Protein AF-0000000079095566 (afdb_homodimer)

Solvent-accessible surface area (backbone atoms only — not comparable to full-atom values): 27692 Å² total; per-residue (Å²): 133,81,78,71,75,75,77,74,48,72,63,54,53,46,62,61,43,43,58,54,50,51,58,60,43,49,63,50,50,52,54,50,50,50,49,51,51,51,45,52,52,47,38,54,50,43,33,73,58,16,75,74,55,45,72,48,55,72,59,52,42,40,50,45,49,51,26,45,37,66,13,15,12,39,33,86,64,68,72,84,34,72,65,30,41,53,46,48,53,59,51,37,68,56,39,26,37,50,48,50,50,52,46,50,52,50,42,50,51,51,42,47,49,51,29,47,54,41,36,73,68,69,40,77,69,22,62,63,38,60,71,64,74,50,80,70,57,66,70,59,54,51,49,51,46,52,51,47,48,55,49,39,60,76,71,54,59,51,69,53,84,56,84,59,67,43,42,48,47,50,48,50,37,47,24,61,12,15,15,42,43,86,55,42,77,56,57,88,42,70,66,49,37,53,50,48,53,50,51,46,51,51,37,31,41,50,43,51,51,48,41,52,52,50,38,51,53,50,47,50,52,52,45,50,57,41,45,70,64,50,47,40,68,41,62,46,74,61,95,89,47,77,35,31,30,42,57,48,47,49,49,47,47,49,50,49,58,58,61,75,99,134,82,76,71,75,74,77,72,47,73,63,54,52,44,63,61,41,44,59,54,50,51,57,59,44,49,63,50,51,51,54,51,52,49,48,53,50,49,45,53,52,48,39,54,51,44,34,73,59,17,74,74,54,47,73,48,54,71,58,52,42,40,51,44,49,50,26,45,36,67,14,15,12,38,32,85,65,71,72,85,34,72,66,29,41,52,45,48,53,59,52,39,66,57,41,25,37,50,50,51,50,52,45,50,52,51,42,51,51,52,42,46,49,52,30,48,55,39,35,72,69,68,39,76,69,22,63,64,38,58,70,64,74,50,78,70,56,66,70,60,53,51,49,52,48,53,53,47,48,56,50,39,61,75,72,55,61,51,69,53,82,56,85,59,67,44,41,49,48,50,49,49,37,47,26,63,14,16,16,40,42,88,55,42,77,56,56,88,43,71,67,49,36,54,51,48,53,50,51,47,51,52,38,31,40,51,43,51,52,50,40,52,51,49,38,53,52,50,47,50,53,52,45,49,57,41,45,67,64,50,45,38,69,41,62,47,73,60,95,88,45,78,36,31,30,42,56,47,47,48,47,46,47,49,51,48,59,58,60,75,99

Radius of gyration: 27.16 Å; Cα contacts (8 Å, |Δi|>4): 554; chains: 2; bounding box: 62×80×72 Å

Sequence (522 aa):
MAGCAPDATPTAVLRSMLPHILCAAVPQLFLVALLVAYLIVGAVVFQSTDEKLAKYSFLDVILFEFGTLTTIGYGNISPTADSSRMFCILYSILGIPLILLTMANFGKFITKGFWYMMYLCRLPVARSKLSTDGNMPLPVILLLFAGTFYFGSKFVHHTGVRHSVDDVYFSFISFTTVGFGDTLPVTDSIGRLCFMLLYLTWGIMLTTALFGVLNQYLRKVHYLGRRFTGARDVPVWMGGQCITVSQLLQIVANEFDVRAGMAGCAPDATPTAVLRSMLPHILCAAVPQLFLVALLVAYLIVGAVVFQSTDEKLAKYSFLDVILFEFGTLTTIGYGNISPTADSSRMFCILYSILGIPLILLTMANFGKFITKGFWYMMYLCRLPVARSKLSTDGNMPLPVILLLFAGTFYFGSKFVHHTGVRHSVDDVYFSFISFTTVGFGDTLPVTDSIGRLCFMLLYLTWGIMLTTALFGVLNQYLRKVHYLGRRFTGARDVPVWMGGQCITVSQLLQIVANEFDVRAG

Nearest PDB structures (foldseek):
  6w82-assembly1_A  TM=7.157E-01  e=8.582E-06  Mus musculus
  9g9w-assembly1_B  TM=7.335E-01  e=1.389E-05  Homo sapiens
  6rv3-assembly2_C  TM=7.400E-01  e=3.147E-05  Homo sapiens
  9g9v-assembly1_B  TM=7.347E-01  e=4.852E-05  Homo sapiens
  6v36-assembly1_B  TM=7.605E-01  e=5.606E-05  Mus musculus

Secondary structure (DSSP, 8-state):
---------HHHHHHHHHHHHHHHHHHHHHHHHHHHHHHHHHHHHHHHH-HHHHTS-HHHHHHHHHHHHTT---SSS---SHHHHHHHHHHHHHHHHHHHHHHHHHHHHHHHHHHHHHHHTT-THHHHHHHHTPPPPHHHHHHHHHHHHHHHHHH--BS--SSSHHHHHHHHHHHTT---SSS-B--SSHHHHHHHHHHHHHHHHHHHHHHHHHHHHHHHHHHHHHHHHHTTS-EEEETTEEEEHHHHHHHHHHHHHHHT-/---------HHHHHHHHHHHHHHHHHHHHHHHHHHHHHHHHHHHHHHHH-HHHHTS-HHHHHHHHHHHHTT---SSS---SHHHHHHHHHHHHHHHHHHHHHHHHHHHHHHHHHHHHHHHTT-THHHHHHHHTPPPPHHHHHHHHHHHHHHHHHH--BS--SSSHHHHHHHHHHHTT---SSS-B--SSHHHHHHHHHHHHHHHHHHHHHHHHHHHHHHHHHHHHHHHHHTTT-EEEETTEEEEHHHHHHHHHHHHHHHT-

Foldseek 3Di:
DPPDDPPCPLVNVVVVCVVVLVVLCVVLVVLVVVLVVLLLVLLVVQLVVAVVSVPDDSLVSSVCLLLVLCLLCLPPDDGDDPVSVVVSVVSNVPRNVSLVVSLVSVLLVVLLVVLSVVVNVVDPVSVVCNPVSDFDDQVVLVVVLVVLLVVQLVQWDKPDDDRRVVSNVVLQSLLCSVNNNPMDGDRPDPVNSVVVSVSSSVSVSSVVSNVVVVVVVVVVVVVVVVCVVQLQAQQDPDPNDRRGSVRVVVVVVVVVVVVVD/DPPDDPPCPLVNVVVVCVVVLVVLCVVLVVLVVVLVVLLLVLLVVQLVVAVVSVPDDSLVSSVCLLLVLCLLCLPPDDGDDPVNNVVSVVSNVPRNVSLVVSLVSVLLVVLLVVLSVVVNVVDPVSVVCNPVSDFDDQVVLVVVLVVLLVVQLPQWDKPDDDRRVVSNVVLQSLLCSVNNNPMDGDRPDPVNSVVVSVSSSVSVSSVVSNVVVVVVVVVVVVVVVVCVVQLQAQQDDDPNDRRGSVRVVVVVVVVVVVVVD

InterPro domains:
  IPR003280 Two pore domain potassium channel [PR01333] (67-95)
  IPR003280 Two pore domain potassium channel [PR01333] (176-185)
  IPR003280 Two pore domain potassium channel [PTHR11003] (26-231)
  IPR013099 Potassium channel domain [PF07885] (34-112)
  IPR013099 Potassium channel domain [PF07885] (142-219)

pLDDT: mean 79.17, std 20.08, range [25.62, 98.5]

Structure (mmCIF, N/CA/C/O backbone):
data_AF-0000000079095566-model_v1
#
loop_
_entity.id
_entity.type
_entity.pdbx_description
1 polymer 'TWiK family of potassium channels protein 7'
#
loop_
_atom_site.group_PDB
_atom_site.id
_atom_site.type_symbol
_atom_site.label_atom_id
_atom_site.label_alt_id
_atom_site.label_comp_id
_atom_site.label_asym_id
_atom_site.label_entity_id
_atom_site.label_seq_id
_atom_site.pdbx_PDB_ins_code
_atom_site.Cartn_x
_atom_site.Cartn_y
_atom_site.Cartn_z
_atom_site.occupancy
_atom_site.B_iso_or_equiv
_atom_site.auth_seq_id
_atom_site.auth_comp_id
_atom_site.auth_asym_id
_atom_site.auth_atom_id
_atom_site.pdbx_PDB_model_num
ATOM 1 N N . MET A 1 1 ? 21.609 54.188 5.789 1 26.45 1 MET A N 1
ATOM 2 C CA . MET A 1 1 ? 21.906 53.281 4.688 1 26.45 1 MET A CA 1
ATOM 3 C C . MET A 1 1 ? 22.312 51.906 5.211 1 26.45 1 MET A C 1
ATOM 5 O O . MET A 1 1 ? 23.453 51.688 5.586 1 26.45 1 MET A O 1
ATOM 9 N N . ALA A 1 2 ? 21.469 51.188 5.883 1 32.19 2 ALA A N 1
ATOM 10 C CA . ALA A 1 2 ? 21.672 49.875 6.48 1 32.19 2 ALA A CA 1
ATOM 11 C C . ALA A 1 2 ? 22.016 48.844 5.418 1 32.19 2 ALA A C 1
ATOM 13 O O . ALA A 1 2 ? 21.312 48.688 4.418 1 32.19 2 ALA A O 1
ATOM 14 N N . GLY A 1 3 ? 23.312 48.656 5.117 1 31.31 3 GLY A N 1
ATOM 15 C CA . GLY A 1 3 ? 23.844 47.656 4.195 1 31.31 3 GLY A CA 1
ATOM 16 C C . GLY A 1 3 ? 23.141 46.312 4.293 1 31.31 3 GLY A C 1
ATOM 17 O O . GLY A 1 3 ? 23.031 45.75 5.379 1 31.31 3 GLY A O 1
ATOM 18 N N . CYS A 1 4 ? 22.203 46.031 3.395 1 34.47 4 CYS A N 1
ATOM 19 C CA . CYS A 1 4 ? 21.594 44.719 3.145 1 34.47 4 CYS A CA 1
ATOM 20 C C . CYS A 1 4 ? 22.656 43.625 3.117 1 34.47 4 CYS A C 1
ATOM 22 O O . CYS A 1 4 ? 23.703 43.812 2.492 1 34.47 4 CYS A O 1
ATOM 24 N N . ALA A 1 5 ? 22.75 42.844 4.145 1 41.62 5 ALA A N 1
ATOM 25 C CA . ALA A 1 5 ? 23.641 41.688 4.195 1 41.62 5 ALA A CA 1
ATOM 26 C C . ALA A 1 5 ? 23.828 41.062 2.809 1 41.62 5 ALA A C 1
ATOM 28 O O . ALA A 1 5 ? 22.859 40.906 2.057 1 41.62 5 ALA A O 1
ATOM 29 N N . PRO A 1 6 ? 24.938 41.125 2.186 1 43.75 6 PRO A N 1
ATOM 30 C CA . PRO A 1 6 ? 25.25 40.562 0.867 1 43.75 6 PRO A CA 1
ATOM 31 C C . PRO A 1 6 ? 24.594 39.188 0.633 1 43.75 6 PRO A C 1
ATOM 33 O O . PRO A 1 6 ? 24.297 38.469 1.59 1 43.75 6 PRO A O 1
ATOM 36 N N . ASP A 1 7 ? 23.781 39.062 -0.479 1 44.75 7 ASP A N 1
ATOM 37 C CA . ASP A 1 7 ? 23.188 37.875 -1.097 1 44.75 7 ASP A CA 1
ATOM 38 C C . ASP A 1 7 ? 24.094 36.656 -0.967 1 44.75 7 ASP A C 1
ATOM 40 O O . ASP A 1 7 ? 25.234 36.688 -1.438 1 44.75 7 ASP A O 1
ATOM 44 N N . ALA A 1 8 ? 24.094 36 0.12 1 49.69 8 ALA A N 1
ATOM 45 C CA . ALA A 1 8 ? 24.875 34.781 0.209 1 49.69 8 ALA A CA 1
ATOM 46 C C . ALA A 1 8 ? 24.922 34.062 -1.136 1 49.69 8 ALA A C 1
ATOM 48 O O . ALA A 1 8 ? 23.891 33.875 -1.783 1 49.69 8 ALA A O 1
ATOM 49 N N . THR A 1 9 ? 25.938 33.969 -1.862 1 53.22 9 THR A N 1
ATOM 50 C CA . THR A 1 9 ? 26.172 33.281 -3.127 1 53.22 9 THR A CA 1
ATOM 51 C C . THR A 1 9 ? 25.688 31.859 -3.061 1 53.22 9 THR A C 1
ATOM 53 O O . THR A 1 9 ? 25.641 31.25 -1.983 1 53.22 9 THR A O 1
ATOM 56 N N . PRO A 1 10 ? 24.984 31.453 -4.117 1 55.09 10 PRO A N 1
ATOM 57 C CA . PRO A 1 10 ? 24.5 30.078 -4.199 1 55.09 10 PRO A CA 1
ATOM 58 C C . PRO A 1 10 ? 25.516 29.062 -3.666 1 55.09 10 PRO A C 1
ATOM 60 O O . PRO A 1 10 ? 25.125 28.062 -3.055 1 55.09 10 PRO A O 1
ATOM 63 N N . THR A 1 11 ? 26.75 29.406 -3.861 1 57.56 11 THR A N 1
ATOM 64 C CA . THR A 1 11 ? 27.781 28.484 -3.406 1 57.56 11 THR A CA 1
ATOM 65 C C . THR A 1 11 ? 27.844 28.453 -1.883 1 57.56 11 THR A C 1
ATOM 67 O O . THR A 1 11 ? 28.109 27.406 -1.284 1 57.56 11 THR A O 1
ATOM 70 N N . ALA A 1 12 ? 27.734 29.609 -1.319 1 56.03 12 ALA A N 1
ATOM 71 C CA . ALA A 1 12 ? 27.812 29.656 0.138 1 56.03 12 ALA A CA 1
ATOM 72 C C . ALA A 1 12 ? 26.656 28.906 0.778 1 56.03 12 ALA A C 1
ATOM 74 O O . ALA A 1 12 ? 26.828 28.219 1.787 1 56.03 12 ALA A O 1
ATOM 75 N N . VAL A 1 13 ? 25.562 29.031 0.168 1 55.44 13 VAL A N 1
ATOM 76 C CA . VAL A 1 13 ? 24.391 28.328 0.65 1 55.44 13 VAL A CA 1
ATOM 77 C C . VAL A 1 13 ? 24.578 26.828 0.493 1 55.44 13 VAL A C 1
ATOM 79 O O . VAL A 1 13 ? 24.234 26.047 1.387 1 55.44 13 VAL A O 1
ATOM 82 N N . LEU A 1 14 ? 25.219 26.516 -0.599 1 56.88 14 LEU A N 1
ATOM 83 C CA . LEU A 1 14 ? 25.516 25.109 -0.844 1 56.88 14 LEU A CA 1
ATOM 84 C C . LEU A 1 14 ? 26.453 24.547 0.219 1 56.88 14 LEU A C 1
ATOM 86 O O . LEU A 1 14 ? 26.25 23.438 0.71 1 56.88 14 LEU A O 1
ATOM 90 N N . ARG A 1 15 ? 27.5 25.25 0.447 1 56.34 15 ARG A N 1
ATOM 91 C CA . ARG A 1 15 ? 28.5 24.797 1.409 1 56.34 15 ARG A CA 1
ATOM 92 C C . ARG A 1 15 ? 27.906 24.688 2.809 1 56.34 15 ARG A C 1
ATOM 94 O O . ARG A 1 15 ? 28.281 23.812 3.584 1 56.34 15 ARG A O 1
ATOM 101 N N . SER A 1 16 ? 27 25.547 3.08 1 56.88 16 SER A N 1
ATOM 102 C CA . SER A 1 16 ? 26.406 25.5 4.406 1 56.88 16 SER A CA 1
ATOM 103 C C . SER A 1 16 ? 25.344 24.406 4.504 1 56.88 16 SER A C 1
ATOM 105 O O . SER A 1 16 ? 25.125 23.844 5.574 1 56.88 16 SER A O 1
ATOM 107 N N . MET A 1 17 ? 24.797 24.094 3.381 1 57.47 17 MET A N 1
ATOM 108 C CA . MET A 1 17 ? 23.703 23.141 3.402 1 57.47 17 MET A CA 1
ATOM 109 C C . MET A 1 17 ? 24.219 21.703 3.314 1 57.47 17 MET A C 1
ATOM 111 O O . MET A 1 17 ? 23.562 20.781 3.785 1 57.47 17 MET A O 1
ATOM 115 N N . LEU A 1 18 ? 25.422 21.594 2.762 1 58.03 18 LEU A N 1
ATOM 116 C CA . LEU A 1 18 ? 25.969 20.266 2.502 1 58.03 18 LEU A CA 1
ATOM 117 C C . LEU A 1 18 ? 26.125 19.469 3.797 1 58.03 18 LEU A C 1
ATOM 119 O O . LEU A 1 18 ? 25.719 18.312 3.873 1 58.03 18 LEU A O 1
ATOM 123 N N . PRO A 1 19 ? 26.781 20.109 4.758 1 57.34 19 PRO A N 1
ATOM 124 C CA . PRO A 1 19 ? 26.922 19.344 5.992 1 57.34 19 PRO A CA 1
ATOM 125 C C . PRO A 1 19 ? 25.562 18.969 6.602 1 57.34 19 PRO A C 1
ATOM 127 O O . PRO A 1 19 ? 25.422 17.906 7.199 1 57.34 19 PRO A O 1
ATOM 130 N N . HIS A 1 20 ? 24.641 19.812 6.438 1 56.81 20 HIS A N 1
ATOM 131 C CA . HIS A 1 20 ? 23.312 19.547 6.98 1 56.81 20 HIS A CA 1
ATOM 132 C C . HIS A 1 20 ? 22.625 18.406 6.23 1 56.81 20 HIS A C 1
ATOM 134 O O . HIS A 1 20 ? 21.969 17.562 6.84 1 56.81 20 HIS A O 1
ATOM 140 N N . ILE A 1 21 ? 22.906 18.438 4.98 1 58.72 21 ILE A N 1
ATOM 141 C CA . ILE A 1 21 ? 22.344 17.375 4.168 1 58.72 21 ILE A CA 1
ATOM 142 C C . ILE A 1 21 ? 23.031 16.047 4.516 1 58.72 21 ILE A C 1
ATOM 144 O O . ILE A 1 21 ? 22.359 15.016 4.629 1 58.72 21 ILE A O 1
ATOM 148 N N . LEU A 1 22 ? 24.281 16.125 4.637 1 58.5 22 LEU A N 1
ATOM 149 C CA . LEU A 1 22 ? 25.047 14.914 4.961 1 58.5 22 LEU A CA 1
ATOM 150 C C . LEU A 1 22 ? 24.672 14.406 6.348 1 58.5 22 LEU A C 1
ATOM 152 O O . LEU A 1 22 ? 24.562 13.195 6.555 1 58.5 22 LEU A O 1
ATOM 156 N N . CYS A 1 23 ? 24.547 15.32 7.242 1 57.81 23 CYS A N 1
ATOM 157 C CA . CYS A 1 23 ? 24.156 14.938 8.594 1 57.81 23 CYS A CA 1
ATOM 158 C C . CYS A 1 23 ? 22.766 14.328 8.617 1 57.81 23 CYS A C 1
ATOM 160 O O . CYS A 1 23 ? 22.484 13.414 9.391 1 57.81 23 CYS A O 1
ATOM 162 N N . ALA A 1 24 ? 21.953 14.867 7.762 1 59.44 24 ALA A N 1
ATOM 163 C CA . ALA A 1 24 ? 20.609 14.312 7.641 1 59.44 24 ALA A CA 1
ATOM 164 C C . ALA A 1 24 ? 20.641 12.938 6.973 1 59.44 24 ALA A C 1
ATOM 166 O O . ALA A 1 24 ? 19.734 12.117 7.184 1 59.44 24 ALA A O 1
ATOM 167 N N . ALA A 1 25 ? 21.688 12.727 6.273 1 65.19 25 ALA A N 1
ATOM 168 C CA . ALA A 1 25 ? 21.828 11.484 5.523 1 65.19 25 ALA A CA 1
ATOM 169 C C . ALA A 1 25 ? 22.297 10.344 6.426 1 65.19 25 ALA A C 1
ATOM 171 O O . ALA A 1 25 ? 22.047 9.172 6.141 1 65.19 25 ALA A O 1
ATOM 172 N N . VAL A 1 26 ? 22.922 10.641 7.535 1 66.81 26 VAL A N 1
ATOM 173 C CA . VAL A 1 26 ? 23.516 9.633 8.406 1 66.81 26 VAL A CA 1
ATOM 174 C C . VAL A 1 26 ? 22.406 8.805 9.062 1 66.81 26 VAL A C 1
ATOM 176 O O . VAL A 1 26 ? 22.438 7.574 9.023 1 66.81 26 VAL A O 1
ATOM 179 N N . PRO A 1 27 ? 21.453 9.477 9.609 1 73.12 27 PRO A N 1
ATOM 180 C CA . PRO A 1 27 ? 20.375 8.664 10.203 1 73.12 27 PRO A CA 1
ATOM 181 C C . PRO A 1 27 ? 19.672 7.781 9.18 1 73.12 27 PRO A C 1
ATOM 183 O O . PRO A 1 27 ? 19.203 6.691 9.516 1 73.12 27 PRO A O 1
ATOM 186 N N . GLN A 1 28 ? 19.688 8.219 7.977 1 79.75 28 GLN A N 1
ATOM 187 C CA . GLN A 1 28 ? 19.062 7.418 6.926 1 79.75 28 GLN A CA 1
ATOM 188 C C . GLN A 1 28 ? 19.875 6.172 6.621 1 79.75 28 GLN A C 1
ATOM 190 O O . GLN A 1 28 ? 19.328 5.105 6.352 1 79.75 28 GLN A O 1
ATOM 195 N N . LEU A 1 29 ? 21.172 6.32 6.75 1 83.88 29 LEU A N 1
ATOM 196 C CA . LEU A 1 29 ? 22.062 5.18 6.527 1 83.88 29 LEU A CA 1
ATOM 197 C C . LEU A 1 29 ? 21.844 4.109 7.59 1 83.88 29 LEU A C 1
ATOM 199 O O . LEU A 1 29 ? 21.906 2.912 7.293 1 83.88 29 LEU A O 1
ATOM 203 N N . PHE A 1 30 ? 21.547 4.531 8.734 1 85.75 30 PHE A N 1
ATOM 204 C CA . PHE A 1 30 ? 21.25 3.594 9.812 1 85.75 30 PHE A CA 1
ATOM 205 C C . PHE A 1 30 ? 19.969 2.826 9.539 1 85.75 30 PHE A C 1
ATOM 207 O O . PHE A 1 30 ? 19.906 1.613 9.758 1 85.75 30 PHE A O 1
ATOM 214 N N . LEU A 1 31 ? 18.969 3.484 9.102 1 89.19 31 LEU A N 1
ATOM 215 C CA . LEU A 1 31 ? 17.688 2.842 8.797 1 89.19 31 LEU A CA 1
ATOM 216 C C . LEU A 1 31 ? 17.844 1.821 7.676 1 89.19 31 LEU A C 1
ATOM 218 O O . LEU A 1 31 ? 17.266 0.738 7.73 1 89.19 31 LEU A O 1
ATOM 222 N N . VAL A 1 32 ? 18.625 2.174 6.727 1 92.44 32 VAL A N 1
ATOM 223 C CA . VAL A 1 32 ? 18.859 1.265 5.609 1 92.44 32 VAL A CA 1
ATOM 224 C C . VAL A 1 32 ? 19.625 0.041 6.094 1 92.44 32 VAL A C 1
ATOM 226 O O . VAL A 1 32 ? 19.312 -1.091 5.719 1 92.44 32 VAL A O 1
ATOM 229 N N . ALA A 1 33 ? 20.641 0.255 6.914 1 92.62 33 ALA A N 1
ATOM 230 C CA . ALA A 1 33 ? 21.406 -0.85 7.48 1 92.62 33 ALA A CA 1
ATOM 231 C C . ALA A 1 33 ? 20.516 -1.767 8.312 1 92.62 33 ALA A C 1
ATOM 233 O O . ALA A 1 33 ? 20.641 -2.992 8.242 1 92.62 33 ALA A O 1
ATOM 234 N N . LEU A 1 34 ? 19.688 -1.112 9.07 1 93.5 34 LEU A N 1
ATOM 235 C CA . LEU A 1 34 ? 18.734 -1.873 9.883 1 93.5 34 LEU A CA 1
ATOM 236 C C . LEU A 1 34 ? 17.812 -2.697 9 1 93.5 34 LEU A C 1
ATOM 238 O O . LEU A 1 34 ? 17.516 -3.855 9.305 1 93.5 34 LEU A O 1
ATOM 242 N N . LEU A 1 35 ? 17.375 -2.143 7.961 1 95.5 35 LEU A N 1
ATOM 243 C CA . LEU A 1 35 ? 16.484 -2.844 7.039 1 95.5 35 LEU A CA 1
ATOM 244 C C . LEU A 1 35 ? 17.203 -4.016 6.375 1 95.5 35 LEU A C 1
ATOM 246 O O . LEU A 1 35 ? 16.625 -5.09 6.215 1 95.5 35 LEU A O 1
ATOM 250 N N . VAL A 1 36 ? 18.453 -3.811 5.992 1 95.94 36 VAL A N 1
ATOM 251 C CA . VAL A 1 36 ? 19.234 -4.867 5.371 1 95.94 36 VAL A CA 1
ATOM 252 C C . VAL A 1 36 ? 19.438 -6.02 6.355 1 95.94 36 VAL A C 1
ATOM 254 O O . VAL A 1 36 ? 19.234 -7.184 6.008 1 95.94 36 VAL A O 1
ATOM 257 N N . ALA A 1 37 ? 19.766 -5.684 7.543 1 96.94 37 ALA A N 1
ATOM 258 C CA . ALA A 1 37 ? 19.906 -6.699 8.586 1 96.94 37 ALA A CA 1
ATOM 259 C C . ALA A 1 37 ? 18.594 -7.43 8.82 1 96.94 37 ALA A C 1
ATOM 261 O O . ALA A 1 37 ? 18.562 -8.648 8.992 1 96.94 37 ALA A O 1
ATOM 262 N N . TYR A 1 38 ? 17.531 -6.641 8.867 1 97.44 38 TYR A N 1
ATOM 263 C CA . TYR A 1 38 ? 16.188 -7.188 9.039 1 97.44 38 TYR A CA 1
ATOM 264 C C . TYR A 1 38 ? 15.867 -8.195 7.941 1 97.44 38 TYR A C 1
ATOM 266 O O . TYR A 1 38 ? 15.305 -9.258 8.211 1 97.44 38 TYR A O 1
ATOM 274 N N . LEU A 1 39 ? 16.25 -7.918 6.707 1 97.88 39 LEU A N 1
ATOM 275 C CA . LEU A 1 39 ? 16 -8.805 5.574 1 97.88 39 LEU A CA 1
ATOM 276 C C . LEU A 1 39 ? 16.844 -10.078 5.688 1 97.88 39 LEU A C 1
ATOM 278 O O . LEU A 1 39 ? 16.344 -11.172 5.422 1 97.88 39 LEU A O 1
ATOM 282 N N . ILE A 1 40 ? 18.062 -9.938 6.078 1 97.62 40 ILE A N 1
ATOM 283 C CA . ILE A 1 40 ? 18.953 -11.078 6.191 1 97.62 40 ILE A CA 1
ATOM 284 C C . ILE A 1 40 ? 18.469 -12.023 7.285 1 97.62 40 ILE A C 1
ATOM 286 O O . ILE A 1 40 ? 18.344 -13.227 7.066 1 97.62 40 ILE A O 1
ATOM 290 N N . VAL A 1 41 ? 18.156 -11.438 8.422 1 97.94 41 VAL A N 1
ATOM 291 C CA . VAL A 1 41 ? 17.672 -12.242 9.539 1 97.94 41 VAL A CA 1
ATOM 292 C C . VAL A 1 41 ? 16.359 -12.93 9.148 1 97.94 41 VAL A C 1
ATOM 294 O O . VAL A 1 41 ? 16.156 -14.109 9.438 1 97.94 41 VAL A O 1
ATOM 297 N N . GLY A 1 42 ? 15.477 -12.141 8.547 1 98.38 42 GLY A N 1
ATOM 298 C CA . GLY A 1 42 ? 14.219 -12.719 8.102 1 98.38 42 GLY A CA 1
ATOM 299 C C . GLY A 1 42 ? 14.398 -13.891 7.156 1 98.38 42 GLY A C 1
ATOM 300 O O . GLY A 1 42 ? 13.719 -14.906 7.277 1 98.38 42 GLY A O 1
ATOM 301 N N . ALA A 1 43 ? 15.32 -13.766 6.207 1 98.12 43 ALA A N 1
ATOM 302 C CA . ALA A 1 43 ? 15.555 -14.812 5.223 1 98.12 43 ALA A CA 1
ATOM 303 C C . ALA A 1 43 ? 16.031 -16.094 5.895 1 98.12 43 ALA A C 1
ATOM 305 O O . ALA A 1 43 ? 15.578 -17.188 5.551 1 98.12 43 ALA A O 1
ATOM 306 N N . VAL A 1 44 ? 16.875 -15.969 6.848 1 97.75 44 VAL A N 1
ATOM 307 C CA . VAL A 1 44 ? 17.406 -17.125 7.57 1 97.75 44 VAL A CA 1
ATOM 308 C C . VAL A 1 44 ? 16.281 -17.797 8.359 1 97.75 44 VAL A C 1
ATOM 310 O O . VAL A 1 44 ? 16.141 -19.031 8.336 1 97.75 44 VAL A O 1
ATOM 313 N N . VAL A 1 45 ? 15.469 -17.016 9.008 1 98 45 VAL A N 1
ATOM 314 C CA . VAL A 1 45 ? 14.391 -17.562 9.828 1 98 45 VAL A CA 1
ATOM 315 C C . VAL A 1 45 ? 13.352 -18.234 8.93 1 98 45 VAL A C 1
ATOM 317 O O . VAL A 1 45 ? 12.898 -19.344 9.227 1 98 45 VAL A O 1
ATOM 320 N N . PHE A 1 46 ? 12.953 -17.594 7.824 1 98.12 46 PHE A N 1
ATOM 321 C CA . PHE A 1 46 ? 11.969 -18.172 6.91 1 98.12 46 PHE A CA 1
ATOM 322 C C . PHE A 1 46 ? 12.461 -19.5 6.348 1 98.12 46 PHE A C 1
ATOM 324 O O . PHE A 1 46 ? 11.711 -20.469 6.297 1 98.12 46 PHE A O 1
ATOM 331 N N . GLN A 1 47 ? 13.703 -19.562 5.875 1 97.56 47 GLN A N 1
ATOM 332 C CA . GLN A 1 47 ? 14.234 -20.781 5.266 1 97.56 47 GLN A CA 1
ATOM 333 C C . GLN A 1 47 ? 14.445 -21.875 6.312 1 97.56 47 GLN A C 1
ATOM 335 O O . GLN A 1 47 ? 14.367 -23.062 5.996 1 97.56 47 GLN A O 1
ATOM 340 N N . SER A 1 48 ? 14.672 -21.516 7.613 1 97.06 48 SER A N 1
ATOM 341 C CA . SER A 1 48 ? 14.867 -22.484 8.68 1 97.06 48 SER A CA 1
ATOM 342 C C . SER A 1 48 ? 13.531 -23.016 9.188 1 97.06 48 SER A C 1
ATOM 344 O O . SER A 1 48 ? 13.453 -24.156 9.656 1 97.06 48 SER A O 1
ATOM 346 N N . THR A 1 49 ? 12.461 -22.266 9.102 1 96.06 49 THR A N 1
ATOM 347 C CA . THR A 1 49 ? 11.188 -22.625 9.711 1 96.06 49 THR A CA 1
ATOM 348 C C . THR A 1 49 ? 10.25 -23.234 8.68 1 96.06 49 THR A C 1
ATOM 350 O O . THR A 1 49 ? 9.25 -23.875 9.031 1 96.06 49 THR A O 1
ATOM 353 N N . ASP A 1 50 ? 10.484 -23 7.422 1 96.94 50 ASP A N 1
ATOM 354 C CA . ASP A 1 50 ? 9.633 -23.484 6.34 1 96.94 50 ASP A CA 1
ATOM 355 C C . ASP A 1 50 ? 10.438 -24.266 5.312 1 96.94 50 ASP A C 1
ATOM 357 O O . ASP A 1 50 ? 11.227 -23.688 4.559 1 96.94 50 ASP A O 1
ATOM 361 N N . GLU A 1 51 ? 10.195 -25.547 5.16 1 96.12 51 GLU A N 1
ATOM 362 C CA . GLU A 1 51 ? 10.945 -26.453 4.289 1 96.12 51 GLU A CA 1
ATOM 363 C C . GLU A 1 51 ? 10.773 -26.078 2.822 1 96.12 51 GLU A C 1
ATOM 365 O O . GLU A 1 51 ? 11.711 -26.203 2.031 1 96.12 51 GLU A O 1
ATOM 370 N N . LYS A 1 52 ? 9.609 -25.625 2.469 1 95.88 52 LYS A N 1
ATOM 371 C CA . LYS A 1 52 ? 9.367 -25.219 1.084 1 95.88 52 LYS A CA 1
ATOM 372 C C . LYS A 1 52 ? 10.148 -23.953 0.732 1 95.88 52 LYS A C 1
ATOM 374 O O . LYS A 1 52 ? 10.672 -23.828 -0.378 1 95.88 52 LYS A O 1
ATOM 379 N N . LEU A 1 53 ? 10.227 -23.031 1.663 1 96.44 53 LEU A N 1
ATOM 380 C CA . LEU A 1 53 ? 10.977 -21.812 1.428 1 96.44 53 LEU A CA 1
ATOM 381 C C . LEU A 1 53 ? 12.477 -22.094 1.419 1 96.44 53 LEU A C 1
ATOM 383 O O . LEU A 1 53 ? 13.25 -21.344 0.803 1 96.44 53 LEU A O 1
ATOM 387 N N . ALA A 1 54 ? 12.906 -23.156 2.086 1 96.44 54 ALA A N 1
ATOM 388 C CA . ALA A 1 54 ? 14.312 -23.531 2.139 1 96.44 54 ALA A CA 1
ATOM 389 C C . ALA A 1 54 ? 14.82 -23.953 0.763 1 96.44 54 ALA A C 1
ATOM 391 O O . ALA A 1 54 ? 16.031 -23.953 0.508 1 96.44 54 ALA A O 1
ATOM 392 N N . LYS A 1 55 ? 13.898 -24.297 -0.108 1 96.31 55 LYS A N 1
ATOM 393 C CA . LYS A 1 55 ? 14.266 -24.781 -1.436 1 96.31 55 LYS A CA 1
ATOM 394 C C . LYS A 1 55 ? 14.562 -23.625 -2.383 1 96.31 55 LYS A C 1
ATOM 396 O O . LYS A 1 55 ? 15.18 -23.812 -3.43 1 96.31 55 LYS A O 1
ATOM 401 N N . TYR A 1 56 ? 14.109 -22.469 -2.037 1 96.06 56 TYR A N 1
ATOM 402 C CA . TYR A 1 56 ? 14.375 -21.297 -2.863 1 96.06 56 TYR A CA 1
ATOM 403 C C . TYR A 1 56 ? 15.758 -20.734 -2.582 1 96.06 56 TYR A C 1
ATOM 405 O O . TYR A 1 56 ? 16.312 -20.922 -1.493 1 96.06 56 TYR A O 1
ATOM 413 N N . SER A 1 57 ? 16.312 -20.109 -3.615 1 96.19 57 SER A N 1
ATOM 414 C CA . SER A 1 57 ? 17.594 -19.438 -3.406 1 96.19 57 SER A CA 1
ATOM 415 C C . SER A 1 57 ? 17.469 -18.328 -2.381 1 96.19 57 SER A C 1
ATOM 417 O O . SER A 1 57 ? 16.391 -17.75 -2.205 1 96.19 57 SER A O 1
ATOM 419 N N . PHE A 1 58 ? 18.562 -18.031 -1.71 1 96.94 58 PHE A N 1
ATOM 420 C CA . PHE A 1 58 ? 18.594 -16.969 -0.711 1 96.94 58 PHE A CA 1
ATOM 421 C C . PHE A 1 58 ? 18.172 -15.641 -1.319 1 96.94 58 PHE A C 1
ATOM 423 O O . PHE A 1 58 ? 17.438 -14.867 -0.689 1 96.94 58 PHE A O 1
ATOM 430 N N . LEU A 1 59 ? 18.531 -15.391 -2.543 1 96.5 59 LEU A N 1
ATOM 431 C CA . LEU A 1 59 ? 18.219 -14.133 -3.217 1 96.5 59 LEU A CA 1
ATOM 432 C C . LEU A 1 59 ? 16.719 -14.055 -3.529 1 96.5 59 LEU A C 1
ATOM 434 O O . LEU A 1 59 ? 16.125 -12.984 -3.434 1 96.5 59 LEU A O 1
ATOM 438 N N . ASP A 1 60 ? 16.141 -15.203 -3.836 1 96.88 60 ASP A N 1
ATOM 439 C CA . ASP A 1 60 ? 14.695 -15.25 -4.07 1 96.88 60 ASP A CA 1
ATOM 440 C C . ASP A 1 60 ? 13.914 -14.922 -2.799 1 96.88 60 ASP A C 1
ATOM 442 O O . ASP A 1 60 ? 12.883 -14.258 -2.85 1 96.88 60 ASP A O 1
ATOM 446 N N . VAL A 1 61 ? 14.438 -15.398 -1.735 1 97.88 61 VAL A N 1
ATOM 447 C CA . VAL A 1 61 ? 13.758 -15.188 -0.461 1 97.88 61 VAL A CA 1
ATOM 448 C C . VAL A 1 61 ? 13.891 -13.727 -0.04 1 97.88 61 VAL A C 1
ATOM 450 O O . VAL A 1 61 ? 12.969 -13.156 0.549 1 97.88 61 VAL A O 1
ATOM 453 N N . ILE A 1 62 ? 14.984 -13.109 -0.356 1 97.94 62 ILE A N 1
ATOM 454 C CA . ILE A 1 62 ? 15.164 -11.695 -0.074 1 97.94 62 ILE A CA 1
ATOM 455 C C . ILE A 1 62 ? 14.148 -10.875 -0.877 1 97.94 62 ILE A C 1
ATOM 457 O O . ILE A 1 62 ? 13.531 -9.953 -0.349 1 97.94 62 ILE A O 1
ATOM 461 N N . LEU A 1 63 ? 14.008 -11.219 -2.111 1 97.25 63 LEU A N 1
ATOM 462 C CA . LEU A 1 63 ? 13.016 -10.531 -2.938 1 97.25 63 LEU A CA 1
ATOM 463 C C . LEU A 1 63 ? 11.609 -10.742 -2.387 1 97.25 63 LEU A C 1
ATOM 465 O O . LEU A 1 63 ? 10.812 -9.805 -2.35 1 97.25 63 LEU A O 1
ATOM 469 N N . PHE A 1 64 ? 11.383 -11.977 -1.992 1 98.06 64 PHE A N 1
ATOM 470 C CA . PHE A 1 64 ? 10.117 -12.297 -1.352 1 98.06 64 PHE A CA 1
ATOM 471 C C . PHE A 1 64 ? 9.875 -11.406 -0.142 1 98.06 64 PHE A C 1
ATOM 473 O O . PHE A 1 64 ? 8.789 -10.852 0.021 1 98.06 64 PHE A O 1
ATOM 480 N N . GLU A 1 65 ? 10.836 -11.25 0.663 1 98.44 65 GLU A N 1
ATOM 481 C CA . GLU A 1 65 ? 10.727 -10.438 1.873 1 98.44 65 GLU A CA 1
ATOM 482 C C . GLU A 1 65 ? 10.547 -8.961 1.535 1 98.44 65 GLU A C 1
ATOM 484 O O . GLU A 1 65 ? 9.703 -8.281 2.123 1 98.44 65 GLU A O 1
ATOM 489 N N . PHE A 1 66 ? 11.328 -8.523 0.638 1 98.19 66 PHE A N 1
ATOM 490 C CA . PHE A 1 66 ? 11.203 -7.133 0.228 1 98.19 66 PHE A CA 1
ATOM 491 C C . PHE A 1 66 ? 9.82 -6.859 -0.354 1 98.19 66 PHE A C 1
ATOM 493 O O . PHE A 1 66 ? 9.195 -5.844 -0.038 1 98.19 66 PHE A O 1
ATOM 500 N N . GLY A 1 67 ? 9.352 -7.773 -1.213 1 98.12 67 GLY A N 1
ATOM 501 C CA . GLY A 1 67 ? 8 -7.672 -1.759 1 98.12 67 GLY A CA 1
ATOM 502 C C . GLY A 1 67 ? 6.926 -7.68 -0.692 1 98.12 67 GLY A C 1
ATOM 503 O O . GLY A 1 67 ? 5.906 -7.004 -0.827 1 98.12 67 GLY A O 1
ATOM 504 N N . THR A 1 68 ? 7.172 -8.383 0.333 1 98.5 68 THR A N 1
ATOM 505 C CA .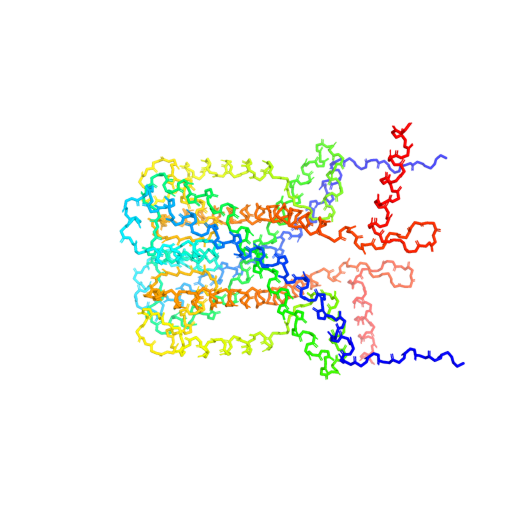 THR A 1 68 ? 6.223 -8.469 1.438 1 98.5 68 THR A CA 1
ATOM 506 C C . THR A 1 68 ? 6.215 -7.172 2.244 1 98.5 68 THR A C 1
ATOM 508 O O . THR A 1 68 ? 5.152 -6.613 2.523 1 98.5 68 THR A O 1
ATOM 511 N N . LEU A 1 69 ? 7.402 -6.688 2.527 1 98.38 69 LEU A N 1
ATOM 512 C CA . LEU A 1 69 ? 7.512 -5.512 3.385 1 98.38 69 LEU A CA 1
ATOM 513 C C . LEU A 1 69 ? 7.082 -4.25 2.637 1 98.38 69 LEU A C 1
ATOM 515 O O . LEU A 1 69 ? 6.609 -3.291 3.25 1 98.38 69 LEU A O 1
ATOM 519 N N . THR A 1 70 ? 7.215 -4.227 1.335 1 97.81 70 THR A N 1
ATOM 520 C CA . THR A 1 70 ? 6.73 -3.113 0.527 1 97.81 70 THR A CA 1
ATOM 521 C C . THR A 1 70 ? 5.281 -3.334 0.108 1 97.81 70 THR A C 1
ATOM 523 O O . THR A 1 70 ? 4.699 -2.506 -0.596 1 97.81 70 THR A O 1
ATOM 526 N N . THR A 1 71 ? 4.719 -4.488 0.42 1 97.75 71 THR A N 1
ATOM 527 C CA . THR A 1 71 ? 3.34 -4.922 0.216 1 97.75 71 THR A CA 1
ATOM 528 C C . THR A 1 71 ? 3.066 -5.176 -1.264 1 97.75 71 THR A C 1
ATOM 530 O O . THR A 1 71 ? 1.915 -5.133 -1.703 1 97.75 71 THR A O 1
ATOM 533 N N . ILE A 1 72 ? 4.125 -5.262 -2.035 1 98.12 72 ILE A N 1
ATOM 534 C CA . ILE A 1 72 ? 3.957 -5.688 -3.422 1 98.12 72 ILE A CA 1
ATOM 535 C C . ILE A 1 72 ? 3.344 -7.086 -3.461 1 98.12 72 ILE A C 1
ATOM 537 O O . ILE A 1 72 ? 2.324 -7.305 -4.117 1 98.12 72 ILE A O 1
ATOM 541 N N . GLY A 1 73 ? 3.975 -8.062 -2.732 1 97.56 73 GLY A N 1
ATOM 542 C CA . GLY A 1 73 ? 3.416 -9.398 -2.582 1 97.56 73 GLY A CA 1
ATOM 543 C C . GLY A 1 73 ? 3.223 -10.117 -3.904 1 97.56 73 GLY A C 1
ATOM 544 O O . GLY A 1 73 ? 2.113 -10.547 -4.227 1 97.56 73 GLY A O 1
ATOM 545 N N . TYR A 1 74 ? 4.234 -10.445 -4.582 1 96.44 74 TYR A N 1
ATOM 546 C CA . TYR A 1 74 ? 4.125 -11.078 -5.891 1 96.44 74 TYR A CA 1
ATOM 547 C C . TYR A 1 74 ? 3.387 -12.406 -5.797 1 96.44 74 TYR A C 1
ATOM 549 O O . TYR A 1 74 ? 2.771 -12.852 -6.77 1 96.44 74 TYR A O 1
ATOM 557 N N . GLY A 1 75 ? 3.533 -13.109 -4.742 1 96.38 75 GLY A N 1
ATOM 558 C CA . GLY A 1 75 ? 2.734 -14.305 -4.488 1 96.38 75 GLY A CA 1
ATOM 559 C C . GLY A 1 75 ? 3.377 -15.578 -5.004 1 96.38 75 GLY A C 1
ATOM 560 O O . GLY A 1 75 ? 2.855 -16.672 -4.793 1 96.38 75 GLY A O 1
ATOM 561 N N . ASN A 1 76 ?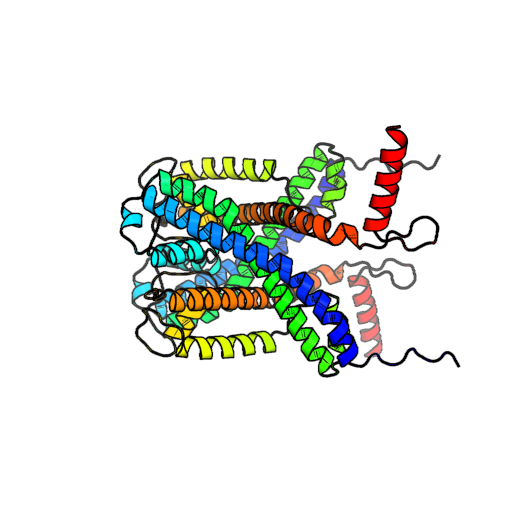 4.52 -15.461 -5.777 1 95 76 ASN A N 1
ATOM 562 C CA . ASN A 1 76 ? 5.223 -16.656 -6.227 1 95 76 ASN A CA 1
ATOM 563 C C . ASN A 1 76 ? 5.828 -17.422 -5.055 1 95 76 ASN A C 1
ATOM 565 O O . ASN A 1 76 ? 5.996 -18.641 -5.121 1 95 76 ASN A O 1
ATOM 569 N N . ILE A 1 77 ? 6.246 -16.781 -4.07 1 96.38 77 ILE A N 1
ATOM 570 C CA . ILE A 1 77 ? 6.699 -17.344 -2.803 1 96.38 77 ILE A CA 1
ATOM 571 C C . ILE A 1 77 ? 5.797 -16.859 -1.671 1 96.38 77 ILE A C 1
ATOM 573 O O . ILE A 1 77 ? 5.469 -15.672 -1.598 1 96.38 77 ILE A O 1
ATOM 577 N N . SER A 1 78 ? 5.316 -17.766 -0.884 1 96 78 SER A N 1
ATOM 578 C CA . SER A 1 78 ? 4.52 -17.438 0.295 1 96 78 SER A CA 1
ATOM 579 C C . SER A 1 78 ? 4.719 -18.484 1.394 1 96 78 SER A C 1
ATOM 581 O O . SER A 1 78 ? 5.09 -19.625 1.116 1 96 78 SER A O 1
ATOM 583 N N . PRO A 1 79 ? 4.543 -18.062 2.59 1 95.75 79 PRO A N 1
ATOM 584 C CA . PRO A 1 79 ? 4.68 -19.031 3.684 1 95.75 79 PRO A CA 1
ATOM 585 C C . PRO A 1 79 ? 3.664 -20.172 3.6 1 95.75 79 PRO A C 1
ATOM 587 O O . PRO A 1 79 ? 2.49 -19.922 3.301 1 95.75 79 PRO A O 1
ATOM 590 N N . THR A 1 80 ? 4.16 -21.391 3.947 1 93.06 80 THR A N 1
ATOM 591 C CA . THR A 1 80 ? 3.299 -22.562 3.795 1 93.06 80 THR A CA 1
ATOM 592 C C . THR A 1 80 ? 3.104 -23.266 5.133 1 93.06 80 THR A C 1
ATOM 594 O O . THR A 1 80 ? 2.129 -24 5.316 1 93.06 80 THR A O 1
ATOM 597 N N . ALA A 1 81 ? 4.047 -23.031 6.039 1 93.75 81 ALA A N 1
ATOM 598 C CA . ALA A 1 81 ? 3.945 -23.625 7.367 1 93.75 81 ALA A CA 1
ATOM 599 C C . ALA A 1 81 ? 3.287 -22.672 8.359 1 93.75 81 ALA A C 1
ATOM 601 O O . ALA A 1 81 ? 3.342 -21.453 8.18 1 93.75 81 ALA A O 1
ATOM 602 N N . ASP A 1 82 ? 2.656 -23.25 9.414 1 92.62 82 ASP A N 1
ATOM 603 C CA . ASP A 1 82 ? 2.01 -22.422 10.422 1 92.62 82 ASP A CA 1
ATOM 604 C C . ASP A 1 82 ? 3.02 -21.484 11.102 1 92.62 82 ASP A C 1
ATOM 606 O O . ASP A 1 82 ? 2.723 -20.328 11.352 1 92.62 82 ASP A O 1
ATOM 610 N N . SER A 1 83 ? 4.117 -22.031 11.352 1 93.88 83 SER A N 1
ATOM 611 C CA . SER A 1 83 ? 5.148 -21.25 12.031 1 93.88 83 SER A CA 1
ATOM 612 C C . SER A 1 83 ? 5.605 -20.078 11.172 1 93.88 83 SER A C 1
ATOM 614 O O . SER A 1 83 ? 5.738 -18.953 11.672 1 93.88 83 SER A O 1
ATOM 616 N N . SER A 1 84 ? 5.875 -20.359 9.883 1 95.38 84 SER A N 1
ATOM 617 C CA . SER A 1 84 ? 6.344 -19.281 9.008 1 95.38 84 SER A CA 1
ATOM 618 C C . SER A 1 84 ? 5.238 -18.266 8.742 1 95.38 84 SER A C 1
ATOM 620 O O . SER A 1 84 ? 5.512 -17.078 8.57 1 95.38 84 SER A O 1
ATOM 622 N N . ARG A 1 85 ? 3.998 -18.703 8.719 1 95.06 85 ARG A N 1
ATOM 623 C CA . ARG A 1 85 ? 2.871 -17.781 8.562 1 95.06 85 ARG A CA 1
ATOM 624 C C . ARG A 1 85 ? 2.754 -16.844 9.75 1 95.06 85 ARG A C 1
ATOM 626 O O . ARG A 1 85 ? 2.557 -15.641 9.578 1 95.06 85 ARG A O 1
ATOM 633 N N . MET A 1 86 ? 2.84 -17.422 10.891 1 94.38 86 MET A N 1
ATOM 634 C CA . MET A 1 86 ? 2.811 -16.578 12.086 1 94.38 86 MET A CA 1
ATOM 635 C C . MET A 1 86 ? 4.004 -15.633 12.117 1 94.38 86 MET A C 1
ATOM 637 O O . MET A 1 86 ? 3.863 -14.461 12.461 1 94.38 86 MET A O 1
ATOM 641 N N . PHE A 1 87 ? 5.117 -16.172 11.781 1 96.81 87 PHE A N 1
ATOM 642 C CA . PHE A 1 87 ? 6.305 -15.328 11.719 1 96.81 87 PHE A CA 1
ATOM 643 C C . PHE A 1 87 ? 6.113 -14.203 10.711 1 96.81 87 PHE A C 1
ATOM 645 O O . PHE A 1 87 ? 6.539 -13.07 10.945 1 96.81 87 PHE A O 1
ATOM 652 N N . CYS A 1 88 ? 5.527 -14.531 9.594 1 97.44 88 CYS A N 1
ATOM 653 C CA . CYS A 1 88 ? 5.281 -13.539 8.555 1 97.44 88 CYS A CA 1
ATOM 654 C C . CYS A 1 88 ? 4.449 -12.375 9.094 1 97.44 88 CYS A C 1
ATOM 656 O O . CYS A 1 88 ? 4.727 -11.219 8.781 1 97.44 88 CYS A O 1
ATOM 658 N N . ILE A 1 89 ? 3.49 -12.695 9.898 1 96.06 89 ILE A N 1
ATOM 659 C CA . ILE A 1 89 ? 2.633 -11.68 10.492 1 96.06 89 ILE A CA 1
ATOM 660 C C . ILE A 1 89 ? 3.463 -10.766 11.398 1 96.06 89 ILE A C 1
ATOM 662 O O . ILE A 1 89 ? 3.475 -9.547 11.219 1 96.06 89 ILE A O 1
ATOM 666 N N . LEU A 1 90 ? 4.18 -11.32 12.297 1 96.06 90 LEU A N 1
ATOM 667 C CA . LEU A 1 90 ? 4.996 -10.562 13.242 1 96.06 90 LEU A CA 1
ATOM 668 C C . LEU A 1 90 ? 6.078 -9.773 12.508 1 96.06 90 LEU A C 1
ATOM 670 O O . LEU A 1 90 ? 6.324 -8.609 12.82 1 96.06 90 LEU A O 1
ATOM 674 N N . TYR A 1 91 ? 6.703 -10.469 11.609 1 97.75 91 TYR A N 1
ATOM 675 C CA . TYR A 1 91 ? 7.754 -9.883 10.781 1 97.75 91 TYR A CA 1
ATOM 676 C C . TYR A 1 91 ? 7.25 -8.648 10.047 1 97.75 91 TYR A C 1
ATOM 678 O O . TYR A 1 91 ? 7.949 -7.641 9.961 1 97.75 91 TYR A O 1
ATOM 686 N N . SER A 1 92 ? 6.051 -8.703 9.594 1 97.75 92 SER A N 1
ATOM 687 C CA . SER A 1 92 ? 5.48 -7.629 8.789 1 97.75 92 SER A CA 1
ATOM 688 C C . SER A 1 92 ? 5.043 -6.457 9.656 1 97.75 92 SER A C 1
ATOM 690 O O . SER A 1 92 ? 5.105 -5.301 9.234 1 97.75 92 SER A O 1
ATOM 692 N N . ILE A 1 93 ? 4.602 -6.707 10.805 1 96.44 93 ILE A N 1
ATOM 693 C CA . ILE A 1 93 ? 4.133 -5.656 11.703 1 96.44 93 ILE A CA 1
ATOM 694 C C . ILE A 1 93 ? 5.266 -4.668 11.977 1 96.44 93 ILE A C 1
ATOM 696 O O . ILE A 1 93 ? 5.043 -3.455 12.016 1 96.44 93 ILE A O 1
ATOM 700 N N . LEU A 1 94 ? 6.441 -5.148 12.055 1 94.75 94 LEU A N 1
ATOM 701 C CA . LEU A 1 94 ? 7.59 -4.293 12.336 1 94.75 94 LEU A CA 1
ATOM 702 C C . LEU A 1 94 ? 8.242 -3.826 11.039 1 94.75 94 LEU A C 1
ATOM 704 O O . LEU A 1 94 ? 8.656 -2.67 10.93 1 94.75 94 LEU A O 1
ATOM 708 N N . GLY A 1 95 ? 8.305 -4.684 10.172 1 97.62 95 GLY A N 1
ATOM 709 C CA . GLY A 1 95 ? 9.039 -4.43 8.945 1 97.62 95 GLY A CA 1
ATOM 710 C C . GLY A 1 95 ? 8.359 -3.428 8.031 1 97.62 95 GLY A C 1
ATOM 711 O O . GLY A 1 95 ? 9.016 -2.58 7.426 1 97.62 95 GLY A O 1
ATOM 712 N N . ILE A 1 96 ? 7.031 -3.516 7.879 1 97.5 96 ILE A N 1
ATOM 713 C CA . ILE A 1 96 ? 6.309 -2.67 6.934 1 97.5 96 ILE A CA 1
ATOM 714 C C . ILE A 1 96 ? 6.422 -1.208 7.359 1 97.5 96 ILE A C 1
ATOM 716 O O . ILE A 1 96 ? 6.848 -0.358 6.574 1 97.5 96 ILE A O 1
ATOM 720 N N . PRO A 1 97 ? 6.117 -0.864 8.609 1 95.19 97 PRO A N 1
ATOM 721 C CA . PRO A 1 97 ? 6.305 0.533 9.016 1 95.19 97 PRO A CA 1
ATOM 722 C C . PRO A 1 97 ? 7.746 1.005 8.852 1 95.19 97 PRO A C 1
ATOM 724 O O . PRO A 1 97 ? 7.988 2.168 8.523 1 95.19 97 PRO A O 1
ATOM 727 N N . LEU A 1 98 ? 8.633 0.158 9.078 1 94.38 98 LEU A N 1
ATOM 728 C CA . LEU A 1 98 ? 10.047 0.508 8.969 1 94.38 98 LEU A CA 1
ATOM 729 C C . LEU A 1 98 ? 10.398 0.889 7.531 1 94.38 98 LEU A C 1
ATOM 731 O O . LEU A 1 98 ? 11.062 1.902 7.297 1 94.38 98 LEU A O 1
ATOM 735 N N . ILE A 1 99 ? 9.992 0.11 6.621 1 95.94 99 ILE A N 1
ATOM 736 C CA . ILE A 1 99 ? 10.32 0.395 5.23 1 95.94 99 ILE A CA 1
ATOM 737 C C . ILE A 1 99 ? 9.547 1.624 4.754 1 95.94 99 ILE A C 1
ATOM 739 O O . ILE A 1 99 ? 10.07 2.438 3.99 1 95.94 99 ILE A O 1
ATOM 743 N N . LEU A 1 100 ? 8.32 1.718 5.219 1 92.44 100 LEU A N 1
ATOM 744 C CA . LEU A 1 100 ? 7.523 2.885 4.859 1 92.44 100 LEU A CA 1
ATOM 745 C C . LEU A 1 100 ? 8.18 4.168 5.359 1 92.44 100 LEU A C 1
ATOM 747 O O . LEU A 1 100 ? 8.203 5.176 4.648 1 92.44 100 LEU A O 1
ATOM 751 N N . LEU A 1 101 ? 8.664 4.125 6.527 1 90.94 101 LEU A N 1
ATOM 752 C CA . LEU A 1 101 ? 9.352 5.277 7.098 1 90.94 101 LEU A CA 1
ATOM 753 C C . LEU A 1 101 ? 10.602 5.617 6.289 1 90.94 101 LEU A C 1
ATOM 755 O O . LEU A 1 101 ? 10.859 6.789 6.004 1 90.94 101 LEU A O 1
ATOM 759 N N . THR A 1 102 ? 11.336 4.641 5.992 1 91 102 THR A N 1
ATOM 760 C CA . THR A 1 102 ? 12.547 4.84 5.215 1 91 102 THR A CA 1
ATOM 761 C C . THR A 1 102 ? 12.227 5.461 3.857 1 91 102 THR A C 1
ATOM 763 O O . THR A 1 102 ? 12.883 6.414 3.436 1 91 102 THR A O 1
ATOM 766 N N . MET A 1 103 ? 11.203 4.969 3.244 1 90.94 103 MET A N 1
ATOM 767 C CA . MET A 1 103 ? 10.812 5.477 1.93 1 90.94 103 MET A CA 1
ATOM 768 C C . MET A 1 103 ? 10.281 6.902 2.031 1 90.94 103 MET A C 1
ATOM 770 O O . MET A 1 103 ? 10.516 7.723 1.141 1 90.94 103 MET A O 1
ATOM 774 N N . ALA A 1 104 ? 9.578 7.117 3.047 1 86.06 104 ALA A N 1
ATOM 775 C CA . ALA A 1 104 ? 9.07 8.469 3.264 1 86.06 104 ALA A CA 1
ATOM 776 C C . ALA A 1 104 ? 10.211 9.469 3.43 1 86.06 104 ALA A C 1
ATOM 778 O O . ALA A 1 104 ? 10.172 10.562 2.867 1 86.06 104 ALA A O 1
ATOM 779 N N . ASN A 1 105 ? 11.164 9.086 4.152 1 85.06 105 ASN A N 1
ATOM 780 C CA . ASN A 1 105 ? 12.32 9.945 4.371 1 85.06 105 ASN A CA 1
ATOM 781 C C . ASN A 1 105 ? 13.086 10.195 3.074 1 85.06 105 ASN A C 1
ATOM 783 O O . ASN A 1 105 ? 13.484 11.32 2.795 1 85.06 105 ASN A O 1
ATOM 787 N N . PHE A 1 106 ? 13.203 9.18 2.33 1 87.38 106 PHE A N 1
ATOM 788 C CA . PHE A 1 106 ? 13.898 9.328 1.053 1 87.38 106 PHE A CA 1
ATOM 789 C C . PHE A 1 106 ? 13.086 10.18 0.092 1 87.38 106 PHE A C 1
ATOM 791 O O . PHE A 1 106 ? 13.648 10.953 -0.688 1 87.38 106 PHE A O 1
ATOM 798 N N . GLY A 1 107 ? 11.805 9.984 0.13 1 84.25 107 GLY A N 1
ATOM 799 C CA . GLY A 1 107 ? 10.945 10.82 -0.688 1 84.25 107 GLY A CA 1
ATOM 800 C C . GLY A 1 107 ? 11.07 12.305 -0.364 1 84.25 107 GLY A C 1
ATOM 801 O O . GLY A 1 107 ? 11.109 13.141 -1.268 1 84.25 107 GLY A O 1
ATOM 802 N N . LYS A 1 108 ? 11.133 12.609 0.88 1 82.88 108 LYS A N 1
ATOM 803 C CA . LYS A 1 108 ? 11.312 13.992 1.313 1 82.88 108 LYS A CA 1
ATOM 804 C C . LYS A 1 108 ? 12.656 14.547 0.851 1 82.88 108 LYS A C 1
ATOM 806 O O . LYS A 1 108 ? 12.75 15.703 0.448 1 82.88 108 LYS A O 1
ATOM 811 N N . PHE A 1 109 ? 13.578 13.68 0.916 1 81.25 109 PHE A N 1
ATOM 812 C CA . PHE A 1 109 ? 14.914 14.078 0.486 1 81.25 109 PHE A CA 1
ATOM 813 C C . PHE A 1 109 ? 14.93 14.406 -1.001 1 81.25 109 PHE A C 1
ATOM 815 O O . PHE A 1 109 ? 15.562 15.383 -1.418 1 81.25 109 PHE A O 1
ATOM 822 N N . ILE A 1 110 ? 14.266 13.648 -1.753 1 82.31 110 ILE A N 1
ATOM 823 C CA . ILE A 1 110 ? 14.211 13.852 -3.197 1 82.31 110 ILE A CA 1
ATOM 824 C C . ILE A 1 110 ? 13.453 15.141 -3.508 1 82.31 110 ILE A C 1
ATOM 826 O O . ILE A 1 110 ? 13.875 15.922 -4.367 1 82.31 110 ILE A O 1
ATOM 830 N N . THR A 1 111 ? 12.43 15.344 -2.842 1 81.38 111 THR A N 1
ATOM 831 C CA . THR A 1 111 ? 11.633 16.547 -3.043 1 81.38 111 THR A CA 1
ATOM 832 C C . THR A 1 111 ? 12.438 17.797 -2.68 1 81.38 111 THR A C 1
ATOM 834 O O . THR A 1 111 ? 12.414 18.797 -3.404 1 81.38 111 THR A O 1
ATOM 837 N N . LYS A 1 112 ? 13.094 17.75 -1.615 1 77.88 112 LYS A N 1
ATOM 838 C CA . LYS A 1 112 ? 13.938 18.859 -1.198 1 77.88 112 LYS A CA 1
ATOM 839 C C . LYS A 1 112 ? 15.055 19.109 -2.207 1 77.88 112 LYS A C 1
ATOM 841 O O . LYS A 1 112 ? 15.391 20.266 -2.496 1 77.88 112 LYS A O 1
ATOM 846 N N . GLY A 1 113 ? 15.57 18.016 -2.625 1 77.12 113 GLY A N 1
ATOM 847 C CA . GLY A 1 113 ? 16.594 18.156 -3.652 1 77.12 113 GLY A CA 1
ATOM 848 C C . GLY A 1 113 ? 16.078 18.844 -4.91 1 77.12 113 GLY A C 1
ATOM 849 O O . GLY A 1 113 ? 16.766 19.688 -5.484 1 77.12 113 GLY A O 1
ATOM 850 N N . PHE A 1 114 ? 14.914 18.453 -5.336 1 79.25 114 PHE A N 1
ATOM 851 C CA . PHE A 1 114 ? 14.305 19.078 -6.504 1 79.25 114 PHE A CA 1
ATOM 852 C C . PHE A 1 114 ? 14.117 20.562 -6.281 1 79.25 114 PHE A C 1
ATOM 854 O O . PHE A 1 114 ? 14.477 21.375 -7.137 1 79.25 114 PHE A O 1
ATOM 861 N N . TRP A 1 115 ? 13.609 20.938 -5.203 1 76.75 115 TRP A N 1
ATOM 862 C CA . TRP A 1 115 ? 13.344 22.359 -4.934 1 76.75 115 TRP A CA 1
ATOM 863 C C . TRP A 1 115 ? 14.641 23.125 -4.746 1 76.75 115 TRP A C 1
ATOM 865 O O . TRP A 1 115 ? 14.711 24.312 -5.066 1 76.75 115 TRP A O 1
ATOM 875 N N . TYR A 1 116 ? 15.57 22.438 -4.242 1 75.31 116 TYR A N 1
ATOM 876 C CA . TYR A 1 116 ? 16.891 23.047 -4.137 1 75.31 116 TYR A CA 1
ATOM 877 C C . TYR A 1 116 ? 17.469 23.344 -5.52 1 75.31 116 TYR A C 1
ATOM 879 O O . TYR A 1 116 ? 18.016 24.422 -5.75 1 75.31 116 TYR A O 1
ATOM 887 N N . MET A 1 117 ? 17.344 22.391 -6.387 1 78.31 117 MET A N 1
ATOM 888 C CA . MET A 1 117 ? 17.797 22.578 -7.758 1 78.31 117 MET A CA 1
ATOM 889 C C . MET A 1 117 ? 17.047 23.719 -8.438 1 78.31 117 MET A C 1
ATOM 891 O O . MET A 1 117 ? 17.641 24.516 -9.164 1 78.31 117 MET A O 1
ATOM 895 N N . MET A 1 118 ? 15.805 23.812 -8.211 1 78.19 118 MET A N 1
ATOM 896 C CA . MET A 1 118 ? 14.992 24.875 -8.773 1 78.19 118 MET A CA 1
ATOM 897 C C . MET A 1 118 ? 15.375 26.234 -8.188 1 78.19 118 MET A C 1
ATOM 899 O O . MET A 1 118 ? 15.336 27.25 -8.875 1 78.19 118 MET A O 1
ATOM 903 N N . TYR A 1 119 ? 15.648 26.219 -6.918 1 73.56 119 TYR A N 1
ATOM 904 C CA . TYR A 1 119 ? 16.109 27.422 -6.25 1 73.56 119 TYR A CA 1
ATOM 905 C C . TYR A 1 119 ? 17.422 27.922 -6.863 1 73.56 119 TYR A C 1
ATOM 907 O O . TYR A 1 119 ? 17.594 29.125 -7.059 1 73.56 119 TYR A O 1
ATOM 915 N N . LEU A 1 120 ? 18.203 27.062 -7.148 1 74.38 120 LEU A N 1
ATOM 916 C CA . LEU A 1 120 ? 19.484 27.422 -7.762 1 74.38 120 LEU A CA 1
ATOM 917 C C . LEU A 1 120 ? 19.266 28.016 -9.148 1 74.38 120 LEU A C 1
ATOM 919 O O . LEU A 1 120 ? 20.062 28.859 -9.594 1 74.38 120 LEU A O 1
ATOM 923 N N . CYS A 1 121 ? 18.25 27.516 -9.742 1 73.25 121 CYS A N 1
ATOM 924 C CA . CYS A 1 121 ? 17.953 28.047 -11.062 1 73.25 121 CYS A CA 1
ATOM 925 C C . CYS A 1 121 ? 17.172 29.359 -10.953 1 73.25 121 CYS A C 1
ATOM 927 O O . CYS A 1 121 ? 16.719 29.906 -11.961 1 73.25 121 CYS A O 1
ATOM 929 N N . ARG A 1 122 ? 17.172 30.047 -9.828 1 67.31 122 ARG A N 1
ATOM 930 C CA . ARG A 1 122 ? 16.672 31.375 -9.531 1 67.31 122 ARG A CA 1
ATOM 931 C C . ARG A 1 122 ? 15.164 31.469 -9.789 1 67.31 122 ARG A C 1
ATOM 933 O O . ARG A 1 122 ? 14.68 32.469 -10.328 1 67.31 122 ARG A O 1
ATOM 940 N N . LEU A 1 123 ? 14.516 30.344 -9.5 1 70.19 123 LEU A N 1
ATOM 941 C CA . LEU A 1 123 ? 13.062 30.422 -9.602 1 70.19 123 LEU A CA 1
ATOM 942 C C . LEU A 1 123 ? 12.453 30.844 -8.266 1 70.19 123 LEU A C 1
ATOM 944 O O . LEU A 1 123 ? 12.75 30.234 -7.23 1 70.19 123 LEU A O 1
ATOM 948 N N . PRO A 1 124 ? 11.812 31.969 -8.172 1 63.06 124 PRO A N 1
ATOM 949 C CA . PRO A 1 124 ? 11.32 32.531 -6.918 1 63.06 124 PRO A CA 1
ATOM 950 C C . PRO A 1 124 ? 10.414 31.578 -6.145 1 63.06 124 PRO A C 1
ATOM 952 O O . PRO A 1 124 ? 10.391 31.609 -4.914 1 63.06 124 PRO A O 1
ATOM 955 N N . VAL A 1 125 ? 9.656 30.75 -6.73 1 64.31 125 VAL A N 1
ATOM 956 C CA . VAL A 1 125 ? 8.672 29.891 -6.09 1 64.31 125 VAL A CA 1
ATOM 957 C C . VAL A 1 125 ? 9.383 28.828 -5.246 1 64.31 125 VAL A C 1
ATOM 959 O O . VAL A 1 125 ? 8.844 28.359 -4.242 1 64.31 125 VAL A O 1
ATOM 962 N N . ALA A 1 126 ? 10.594 28.656 -5.52 1 62.16 126 ALA A N 1
ATOM 963 C CA . ALA A 1 126 ? 11.359 27.562 -4.934 1 62.16 126 ALA A CA 1
ATOM 964 C C . ALA A 1 126 ? 11.672 27.844 -3.463 1 62.16 126 ALA A C 1
ATOM 966 O O . ALA A 1 126 ? 11.727 26.906 -2.652 1 62.16 126 ALA A O 1
ATOM 967 N N . ARG A 1 127 ? 11.797 29.062 -3.184 1 59.19 127 ARG A N 1
ATOM 968 C CA . ARG A 1 127 ? 12.188 29.406 -1.817 1 59.19 127 ARG A CA 1
ATOM 969 C C . ARG A 1 127 ? 11.078 29.062 -0.831 1 59.19 127 ARG A C 1
ATOM 971 O O . ARG A 1 127 ? 11.344 28.531 0.25 1 59.19 127 ARG A O 1
ATOM 978 N N . SER A 1 128 ? 9.883 29.328 -1.198 1 62.03 128 SER A N 1
ATOM 979 C CA . SER A 1 128 ? 8.75 29.109 -0.305 1 62.03 128 SER A CA 1
ATOM 980 C C . SER A 1 128 ? 8.445 27.609 -0.171 1 62.03 128 SER A C 1
ATOM 982 O O . SER A 1 128 ? 8.062 27.156 0.906 1 62.03 128 SER A O 1
ATOM 984 N N . LYS A 1 129 ? 8.758 26.953 -1.171 1 62.19 129 LYS A N 1
ATOM 985 C CA . LYS A 1 129 ? 8.367 25.547 -1.179 1 62.19 129 LYS A CA 1
ATOM 986 C C . LYS A 1 129 ? 9.422 24.672 -0.505 1 62.19 129 LYS A C 1
ATOM 988 O O . LYS A 1 129 ? 9.125 23.578 -0.027 1 62.19 129 LYS A O 1
ATOM 993 N N . LEU A 1 130 ? 10.578 25.203 -0.529 1 58.34 130 LEU A N 1
ATOM 994 C CA . LEU A 1 130 ? 11.656 24.531 0.181 1 58.34 130 LEU A CA 1
ATOM 995 C C . LEU A 1 130 ? 11.344 24.422 1.669 1 58.34 130 LEU A C 1
ATOM 997 O O . LEU A 1 130 ? 11.711 23.438 2.314 1 58.34 130 LEU A O 1
ATOM 1001 N N . SER A 1 131 ? 10.484 25.375 2.111 1 54.44 131 SER A N 1
ATOM 1002 C CA . SER A 1 131 ? 10.188 25.422 3.539 1 54.44 131 SER A CA 1
ATOM 1003 C C . SER A 1 131 ? 8.953 24.609 3.877 1 54.44 131 SER A C 1
ATOM 1005 O O . SER A 1 131 ? 8.805 24.141 5.008 1 54.44 131 SER A O 1
ATOM 1007 N N . THR A 1 132 ? 8.023 24.453 2.982 1 54.78 132 THR A N 1
ATOM 1008 C CA . THR A 1 132 ? 6.734 23.891 3.357 1 54.78 132 THR A CA 1
ATOM 1009 C C . THR A 1 132 ? 6.637 22.422 2.91 1 54.78 132 THR A C 1
ATOM 1011 O O . THR A 1 132 ? 5.625 21.766 3.15 1 54.78 132 THR A O 1
ATOM 1014 N N . ASP A 1 133 ? 7.789 21.688 2.729 1 60.53 133 ASP A N 1
ATOM 1015 C CA . ASP A 1 133 ? 7.707 20.312 2.264 1 60.53 133 ASP A CA 1
ATOM 1016 C C . ASP A 1 133 ? 6.668 20.172 1.156 1 60.53 133 ASP A C 1
ATOM 1018 O O . ASP A 1 133 ? 5.84 19.25 1.19 1 60.53 133 ASP A O 1
ATOM 1022 N N . GLY A 1 134 ? 6.605 21.016 0.252 1 65.44 134 GLY A N 1
ATOM 1023 C CA . GLY A 1 134 ? 5.641 21.031 -0.838 1 65.44 134 GLY A CA 1
ATOM 1024 C C . GLY A 1 134 ? 5.848 19.891 -1.819 1 65.44 134 GLY A C 1
ATOM 1025 O O . GLY A 1 134 ? 6.969 19.406 -1.998 1 65.44 134 GLY A O 1
ATOM 1026 N N . ASN A 1 135 ? 4.754 19.359 -2.34 1 75.75 135 ASN A N 1
ATOM 1027 C CA . ASN A 1 135 ? 4.797 18.297 -3.338 1 75.75 135 ASN A CA 1
ATOM 1028 C C . ASN A 1 135 ? 5.434 18.781 -4.641 1 75.75 135 ASN A C 1
ATOM 1030 O O . ASN A 1 135 ? 5.375 19.969 -4.965 1 75.75 135 ASN A O 1
ATOM 1034 N N . MET A 1 136 ? 6.219 17.953 -5.246 1 81.94 136 MET A N 1
ATOM 1035 C CA . MET A 1 136 ? 6.73 18.219 -6.586 1 81.94 136 MET A CA 1
ATOM 1036 C C . MET A 1 136 ? 5.59 18.406 -7.582 1 81.94 136 MET A C 1
ATOM 1038 O O . MET A 1 136 ? 4.547 17.766 -7.457 1 81.94 136 MET A O 1
ATOM 1042 N N . PRO A 1 137 ? 5.828 19.266 -8.523 1 86.25 137 PRO A N 1
ATOM 1043 C CA . PRO A 1 137 ? 4.793 19.453 -9.539 1 86.25 137 PRO A CA 1
ATOM 1044 C C . PRO A 1 137 ? 4.562 18.219 -10.391 1 86.25 137 PRO A C 1
ATOM 1046 O O . PRO A 1 137 ? 5.492 17.422 -10.602 1 86.25 137 PRO A O 1
ATOM 1049 N N . LEU A 1 138 ? 3.369 18.031 -10.852 1 90.94 138 LEU A N 1
ATOM 1050 C CA . LEU A 1 138 ? 2.914 16.844 -11.562 1 90.94 138 LEU A CA 1
ATOM 1051 C C . LEU A 1 138 ? 3.75 16.609 -12.82 1 90.94 138 LEU A C 1
ATOM 1053 O O . LEU A 1 138 ? 4.184 15.484 -13.078 1 90.94 138 LEU A O 1
ATOM 1057 N N . PRO A 1 139 ? 4.074 17.656 -13.602 1 90.94 139 PRO A N 1
ATOM 1058 C CA . PRO A 1 139 ? 4.855 17.406 -14.82 1 90.94 139 PRO A CA 1
ATOM 1059 C C . PRO A 1 139 ? 6.242 16.844 -14.523 1 90.94 139 PRO A C 1
ATOM 1061 O O . PRO A 1 139 ? 6.766 16.047 -15.297 1 90.94 139 PRO A O 1
ATOM 1064 N N . VAL A 1 140 ? 6.84 17.266 -13.445 1 90.56 140 VAL A N 1
ATOM 1065 C CA . VAL A 1 140 ? 8.156 16.766 -13.062 1 90.56 140 VAL A CA 1
ATOM 1066 C C . VAL A 1 140 ? 8.055 15.289 -12.688 1 90.56 140 VAL A C 1
ATOM 1068 O O . VAL A 1 140 ? 8.906 14.484 -13.078 1 90.56 140 VAL A O 1
ATOM 1071 N N . ILE A 1 141 ? 7.012 14.938 -11.938 1 93.5 141 ILE A N 1
ATOM 1072 C CA . ILE A 1 141 ? 6.801 13.555 -11.539 1 93.5 141 ILE A CA 1
ATOM 1073 C C . ILE A 1 141 ? 6.609 12.688 -12.781 1 93.5 141 ILE A C 1
ATOM 1075 O O . ILE A 1 141 ? 7.191 11.602 -12.883 1 93.5 141 ILE A O 1
ATOM 1079 N N . LEU A 1 142 ? 5.848 13.188 -13.719 1 94.31 142 LEU A N 1
ATOM 1080 C CA . LEU A 1 142 ? 5.586 12.438 -14.945 1 94.31 142 LEU A CA 1
ATOM 1081 C C . LEU A 1 142 ? 6.863 12.266 -15.758 1 94.31 142 LEU A C 1
ATOM 1083 O O . LEU A 1 142 ? 7.086 11.211 -16.344 1 94.31 142 LEU A O 1
ATOM 1087 N N . LEU A 1 143 ? 7.695 13.305 -15.766 1 93.56 143 LEU A N 1
ATOM 1088 C CA . LEU A 1 143 ? 8.977 13.219 -16.469 1 93.56 143 LEU A CA 1
ATOM 1089 C C . LEU A 1 143 ? 9.891 12.195 -15.789 1 93.56 143 LEU A C 1
ATOM 1091 O O . LEU A 1 143 ? 10.555 11.414 -16.469 1 93.56 143 LEU A O 1
ATOM 1095 N N . LEU A 1 144 ? 9.914 12.258 -14.5 1 93.75 144 LEU A N 1
ATOM 1096 C CA . LEU A 1 144 ? 10.719 11.297 -13.758 1 93.75 144 LEU A CA 1
ATOM 1097 C C . LEU A 1 144 ? 10.234 9.867 -14.008 1 93.75 144 LEU A C 1
ATOM 1099 O O . LEU A 1 144 ? 11.039 8.938 -14.102 1 93.75 144 LEU A O 1
ATOM 1103 N N . PHE A 1 145 ? 8.93 9.672 -14.109 1 95.44 145 PHE A N 1
ATOM 1104 C CA . PHE A 1 145 ? 8.367 8.367 -14.438 1 95.44 145 PHE A CA 1
ATOM 1105 C C . PHE A 1 145 ? 8.82 7.914 -15.82 1 95.44 145 PHE A C 1
ATOM 1107 O O . PHE A 1 145 ? 9.219 6.762 -16 1 95.44 145 PHE A O 1
ATOM 1114 N N . ALA A 1 146 ? 8.711 8.844 -16.781 1 94.81 146 ALA A N 1
ATOM 1115 C CA . ALA A 1 146 ? 9.133 8.523 -18.141 1 94.81 146 ALA A CA 1
ATOM 1116 C C . ALA A 1 146 ? 10.594 8.086 -18.172 1 94.81 146 ALA A C 1
ATOM 1118 O O . ALA A 1 146 ? 10.938 7.094 -18.812 1 94.81 146 ALA A O 1
ATOM 1119 N N . GLY A 1 147 ? 11.445 8.828 -17.484 1 94.94 147 GLY A N 1
ATOM 1120 C CA . GLY A 1 147 ? 12.836 8.438 -17.375 1 94.94 147 GLY A CA 1
ATOM 1121 C C . GLY A 1 147 ? 13.039 7.098 -16.703 1 94.94 147 GLY A C 1
ATOM 1122 O O . GLY A 1 147 ? 13.859 6.293 -17.141 1 94.94 147 GLY A O 1
ATOM 1123 N N . THR A 1 148 ? 12.297 6.887 -15.664 1 95.06 148 THR A N 1
ATOM 1124 C CA . THR A 1 148 ? 12.398 5.633 -14.93 1 95.06 148 THR A CA 1
ATOM 1125 C C . THR A 1 148 ? 11.977 4.453 -15.797 1 95.06 148 THR A C 1
ATOM 1127 O O . THR A 1 148 ? 12.625 3.404 -15.789 1 95.06 148 THR A O 1
ATOM 1130 N N . PHE A 1 149 ? 10.859 4.617 -16.547 1 93.5 149 PHE A N 1
ATOM 1131 C CA . PHE A 1 149 ? 10.391 3.549 -17.422 1 93.5 149 PHE A CA 1
ATOM 1132 C C . PHE A 1 149 ? 11.406 3.248 -18.516 1 93.5 149 PHE A C 1
ATOM 1134 O O . PHE A 1 149 ? 11.633 2.086 -18.859 1 93.5 149 PHE A O 1
ATOM 1141 N N . TYR A 1 150 ? 11.961 4.297 -19.062 1 91.19 150 TYR A N 1
ATOM 1142 C CA . TYR A 1 150 ? 12.984 4.121 -20.078 1 91.19 150 TYR A CA 1
ATOM 1143 C C . TYR A 1 150 ? 14.195 3.381 -19.516 1 91.19 150 TYR A C 1
ATOM 1145 O O . TYR A 1 150 ? 14.68 2.42 -20.125 1 91.19 150 TYR A O 1
ATOM 1153 N N . PHE A 1 151 ? 14.633 3.793 -18.344 1 91.06 151 PHE A N 1
ATOM 1154 C CA . PHE A 1 151 ? 15.758 3.152 -17.672 1 91.06 151 PHE A CA 1
ATOM 1155 C C . PHE A 1 151 ? 15.438 1.701 -17.344 1 91.06 151 PHE A C 1
ATOM 1157 O O . PHE A 1 151 ? 16.281 0.815 -17.531 1 91.06 151 PHE A O 1
ATOM 1164 N N . GLY A 1 152 ? 14.281 1.471 -16.875 1 90.06 152 GLY A N 1
ATOM 1165 C CA . GLY A 1 152 ? 13.859 0.125 -16.516 1 90.06 152 GLY A CA 1
ATOM 1166 C C . GLY A 1 152 ? 13.789 -0.813 -17.703 1 90.06 152 GLY A C 1
ATOM 1167 O O . GLY A 1 152 ? 14.141 -1.989 -17.594 1 90.06 152 GLY A O 1
ATOM 1168 N N . SER A 1 153 ? 13.336 -0.302 -18.812 1 88.62 153 SER A N 1
ATOM 1169 C CA . SER A 1 153 ? 13.211 -1.129 -20.016 1 88.62 153 SER A CA 1
ATOM 1170 C C . SER A 1 153 ? 14.57 -1.605 -20.5 1 88.62 153 SER A C 1
ATOM 1172 O O . SER A 1 153 ? 14.688 -2.688 -21.078 1 88.62 153 SER A O 1
ATOM 1174 N N . LYS A 1 154 ? 15.625 -0.924 -20.172 1 86.62 154 LYS A N 1
ATOM 1175 C CA . LYS A 1 154 ? 16.953 -1.261 -20.672 1 86.62 154 LYS A CA 1
ATOM 1176 C C . LYS A 1 154 ? 17.719 -2.117 -19.656 1 86.62 154 LYS A C 1
ATOM 1178 O O . LYS A 1 154 ? 18.438 -3.035 -20.031 1 86.62 154 LYS A O 1
ATOM 1183 N N . PHE A 1 155 ? 17.406 -1.899 -18.344 1 86 155 PHE A N 1
ATOM 1184 C CA . PHE A 1 155 ? 18.344 -2.469 -17.375 1 86 155 PHE A CA 1
ATOM 1185 C C . PHE A 1 155 ? 17.641 -3.473 -16.469 1 86 155 PHE A C 1
ATOM 1187 O O . PHE A 1 155 ? 18.297 -4.238 -15.758 1 86 155 PHE A O 1
ATOM 1194 N N . VAL A 1 156 ? 16.328 -3.398 -16.5 1 85.38 156 VAL A N 1
ATOM 1195 C CA . VAL A 1 156 ? 15.617 -4.281 -15.578 1 85.38 156 VAL A CA 1
ATOM 1196 C C . VAL A 1 156 ? 15.133 -5.52 -16.328 1 85.38 156 VAL A C 1
ATOM 1198 O O . VAL A 1 156 ? 14.5 -5.414 -17.375 1 85.38 156 VAL A O 1
ATOM 1201 N N . HIS A 1 157 ? 15.5 -6.621 -15.75 1 83.06 157 HIS A N 1
ATOM 1202 C CA . HIS A 1 157 ? 15.109 -7.895 -16.344 1 83.06 157 HIS A CA 1
ATOM 1203 C C . HIS A 1 157 ? 13.961 -8.539 -15.578 1 83.06 157 HIS A C 1
ATOM 1205 O O . HIS A 1 157 ? 14.008 -8.633 -14.344 1 83.06 157 HIS A O 1
ATOM 1211 N N . HIS A 1 158 ? 12.945 -8.82 -16.297 1 84 158 HIS A N 1
ATOM 1212 C CA . HIS A 1 158 ? 11.781 -9.508 -15.75 1 84 158 HIS A CA 1
ATOM 1213 C C . HIS A 1 158 ? 11.359 -10.672 -16.641 1 84 158 HIS A C 1
ATOM 1215 O O . HIS A 1 158 ? 11.867 -10.828 -17.75 1 84 158 HIS A O 1
ATOM 1221 N N . THR A 1 159 ? 10.5 -11.5 -16.094 1 80.94 159 THR A N 1
ATOM 1222 C CA . THR A 1 159 ? 10.125 -12.734 -16.781 1 80.94 159 THR A CA 1
ATOM 1223 C C . THR A 1 159 ? 9.141 -12.453 -17.906 1 80.94 159 THR A C 1
ATOM 1225 O O . THR A 1 159 ? 8.789 -13.352 -18.688 1 80.94 159 THR A O 1
ATOM 1228 N N . GLY A 1 160 ? 8.719 -11.242 -18.078 1 71.06 160 GLY A N 1
ATOM 1229 C CA . GLY A 1 160 ? 7.828 -10.922 -19.188 1 71.06 160 GLY A CA 1
ATOM 1230 C C . GLY A 1 160 ? 8.5 -11.016 -20.531 1 71.06 160 GLY A C 1
ATOM 1231 O O . GLY A 1 160 ? 9.727 -10.961 -20.625 1 71.06 160 GLY A O 1
ATOM 1232 N N . VAL A 1 161 ? 7.746 -11.391 -21.562 1 67.75 161 VAL A N 1
ATOM 1233 C CA . VAL A 1 161 ? 8.281 -11.789 -22.859 1 67.75 161 VAL A CA 1
ATOM 1234 C C . VAL A 1 161 ? 8.5 -10.547 -23.734 1 67.75 161 VAL A C 1
ATOM 1236 O O . VAL A 1 161 ? 9.516 -10.438 -24.422 1 67.75 161 VAL A O 1
ATOM 1239 N N . ARG A 1 162 ? 7.445 -9.766 -23.891 1 66.06 162 ARG A N 1
ATOM 1240 C CA . ARG A 1 162 ? 7.465 -8.727 -24.906 1 66.06 162 ARG A CA 1
ATOM 1241 C C . ARG A 1 162 ? 8.156 -7.469 -24.406 1 66.06 162 ARG A C 1
ATOM 1243 O O . ARG A 1 162 ? 7.988 -7.09 -23.234 1 66.06 162 ARG A O 1
ATOM 1250 N N . HIS A 1 163 ? 8.852 -6.977 -25.391 1 65.44 163 HIS A N 1
ATOM 1251 C CA . HIS A 1 163 ? 9.625 -5.777 -25.109 1 65.44 163 HIS A CA 1
ATOM 1252 C C . HIS A 1 163 ? 8.758 -4.527 -25.172 1 65.44 163 HIS A C 1
ATOM 1254 O O . HIS A 1 163 ? 7.789 -4.473 -25.938 1 65.44 163 HIS A O 1
ATOM 1260 N N . SER A 1 164 ? 8.523 -3.572 -24.172 1 77 164 SER A N 1
ATOM 1261 C CA . SER A 1 164 ? 7.973 -2.225 -24.062 1 77 164 SER A CA 1
ATOM 1262 C C . SER A 1 164 ? 6.773 -2.188 -23.125 1 77 164 SER A C 1
ATOM 1264 O O . SER A 1 164 ? 6.93 -2.01 -21.906 1 77 164 SER A O 1
ATOM 1266 N N . VAL A 1 165 ? 5.566 -2.961 -23.734 1 81.19 165 VAL A N 1
ATOM 1267 C CA . VAL A 1 165 ? 4.359 -2.848 -22.922 1 81.19 165 VAL A CA 1
ATOM 1268 C C . VAL A 1 165 ? 4.531 -3.643 -21.641 1 81.19 165 VAL A C 1
ATOM 1270 O O . VAL A 1 165 ? 4.105 -3.199 -20.562 1 81.19 165 VAL A O 1
ATOM 1273 N N . ASP A 1 166 ? 5.273 -4.695 -21.75 1 87.94 166 ASP A N 1
ATOM 1274 C CA . ASP A 1 166 ? 5.48 -5.559 -20.594 1 87.94 166 ASP A CA 1
ATOM 1275 C C . ASP A 1 166 ? 6.367 -4.875 -19.547 1 87.94 166 ASP A C 1
ATOM 1277 O O . ASP A 1 166 ? 6.172 -5.055 -18.344 1 87.94 166 ASP A O 1
ATOM 1281 N N . ASP A 1 167 ? 7.246 -4.098 -20.125 1 90.25 167 ASP A N 1
ATOM 1282 C CA . ASP A 1 167 ? 8.164 -3.412 -19.219 1 90.25 167 ASP A CA 1
ATOM 1283 C C . ASP A 1 167 ? 7.434 -2.348 -18.391 1 90.25 167 ASP A C 1
ATOM 1285 O O . ASP A 1 167 ? 7.617 -2.256 -17.188 1 90.25 167 ASP A O 1
ATOM 1289 N N . VAL A 1 168 ? 6.629 -1.61 -19.094 1 91.94 168 VAL A N 1
ATOM 1290 C CA . VAL A 1 168 ? 5.891 -0.543 -18.422 1 91.94 168 VAL A CA 1
ATOM 1291 C C . VAL A 1 168 ? 4.859 -1.145 -17.469 1 91.94 168 VAL A C 1
ATOM 1293 O O . VAL A 1 168 ? 4.699 -0.675 -16.344 1 91.94 168 VAL A O 1
ATOM 1296 N N . TYR A 1 169 ? 4.238 -2.188 -17.969 1 93.81 169 TYR A N 1
ATOM 1297 C CA . TYR A 1 169 ? 3.238 -2.879 -17.156 1 93.81 169 TYR A CA 1
ATOM 1298 C C . TYR A 1 169 ? 3.861 -3.459 -15.898 1 93.81 169 TYR A C 1
ATOM 1300 O O . TYR A 1 169 ? 3.375 -3.213 -14.789 1 93.81 169 TYR A O 1
ATOM 1308 N N . PHE A 1 170 ? 4.941 -4.125 -16.078 1 95.06 170 PHE A N 1
ATOM 1309 C CA . PHE A 1 170 ? 5.641 -4.715 -14.938 1 95.06 170 PHE A CA 1
ATOM 1310 C C . PHE A 1 170 ? 6.027 -3.643 -13.922 1 95.06 170 PHE A C 1
ATOM 1312 O O . PHE A 1 170 ? 5.789 -3.799 -12.727 1 95.06 170 PHE A O 1
ATOM 1319 N N . SER A 1 171 ? 6.605 -2.631 -14.461 1 95.88 171 SER A N 1
ATOM 1320 C CA . SER A 1 171 ? 7.094 -1.569 -13.586 1 95.88 171 SER A CA 1
ATOM 1321 C C . SER A 1 171 ? 5.945 -0.88 -12.859 1 95.88 171 SER A C 1
ATOM 1323 O O . SER A 1 171 ? 6.004 -0.687 -11.641 1 95.88 171 SER A O 1
ATOM 1325 N N . PHE A 1 172 ? 4.91 -0.595 -13.555 1 96.25 172 PHE A N 1
ATOM 1326 C CA . PHE A 1 172 ? 3.797 0.127 -12.953 1 96.25 172 PHE A CA 1
ATOM 1327 C C . PHE A 1 172 ? 3.111 -0.722 -11.891 1 96.25 172 PHE A C 1
ATOM 1329 O O . PHE A 1 172 ? 2.816 -0.237 -10.789 1 96.25 172 PHE A O 1
ATOM 1336 N N . ILE A 1 173 ? 2.881 -1.95 -12.188 1 97.31 173 ILE A N 1
ATOM 1337 C CA . ILE A 1 173 ? 2.213 -2.861 -11.258 1 97.31 173 ILE A CA 1
ATOM 1338 C C . ILE A 1 173 ? 3.078 -3.064 -10.016 1 97.31 173 ILE A C 1
ATOM 1340 O O . ILE A 1 173 ? 2.561 -3.154 -8.906 1 97.31 173 ILE A O 1
ATOM 1344 N N . SER A 1 174 ? 4.344 -3.082 -10.234 1 97.5 174 SER A N 1
ATOM 1345 C CA . SER A 1 174 ? 5.258 -3.236 -9.109 1 97.5 174 SER A CA 1
ATOM 1346 C C . SER A 1 174 ? 5.367 -1.947 -8.305 1 97.5 174 SER A C 1
ATOM 1348 O O . SER A 1 174 ? 5.367 -1.977 -7.07 1 97.5 174 SER A O 1
ATOM 1350 N N . PHE A 1 175 ? 5.375 -0.809 -9 1 97.88 175 PHE A N 1
ATOM 1351 C CA . PHE A 1 175 ? 5.52 0.481 -8.336 1 97.88 175 PHE A CA 1
ATOM 1352 C C . PHE A 1 175 ? 4.289 0.799 -7.492 1 97.88 175 PHE A C 1
ATOM 1354 O O . PHE A 1 175 ? 4.398 1.423 -6.434 1 97.88 175 PHE A O 1
ATOM 1361 N N . THR A 1 176 ? 3.176 0.382 -7.941 1 97.5 176 THR A N 1
ATOM 1362 C CA . THR A 1 176 ? 1.936 0.635 -7.219 1 97.5 176 THR A CA 1
ATOM 1363 C C . THR A 1 176 ? 1.716 -0.418 -6.137 1 97.5 176 THR A C 1
ATOM 1365 O O . THR A 1 176 ? 0.704 -0.39 -5.434 1 97.5 176 THR A O 1
ATOM 1368 N N . THR A 1 177 ? 2.568 -1.403 -6.02 1 97.56 177 THR A N 1
ATOM 1369 C CA . THR A 1 177 ? 2.617 -2.48 -5.035 1 97.56 177 THR A CA 1
ATOM 1370 C C . THR A 1 177 ? 1.403 -3.395 -5.176 1 97.56 177 THR A C 1
ATOM 1372 O O . THR A 1 177 ? 0.942 -3.977 -4.191 1 97.56 177 THR A O 1
ATOM 1375 N N . VAL A 1 178 ? 0.766 -3.371 -6.324 1 97.62 178 VAL A N 1
ATOM 1376 C CA . VAL A 1 178 ? -0.293 -4.332 -6.613 1 97.62 178 VAL A CA 1
ATOM 1377 C C . VAL A 1 178 ? 0.299 -5.734 -6.727 1 97.62 178 VAL A C 1
ATOM 1379 O O . VAL A 1 178 ? -0.112 -6.652 -6.012 1 97.62 178 VAL A O 1
ATOM 1382 N N . GLY A 1 179 ? 1.288 -5.961 -7.555 1 96.81 179 GLY A N 1
ATOM 1383 C CA . GLY A 1 179 ? 2.086 -7.176 -7.637 1 96.81 179 GLY A CA 1
ATOM 1384 C C . GLY A 1 179 ? 1.263 -8.406 -7.957 1 96.81 179 GLY A C 1
ATOM 1385 O O . GLY A 1 179 ? 1.213 -9.352 -7.164 1 96.81 179 GLY A O 1
ATOM 1386 N N . PHE A 1 180 ? 0.8 -8.539 -9.148 1 96.31 180 PHE A N 1
ATOM 1387 C CA . PHE A 1 180 ? -0.031 -9.672 -9.539 1 96.31 180 PHE A CA 1
ATOM 1388 C C . PHE A 1 180 ? 0.77 -10.969 -9.508 1 96.31 180 PHE A C 1
ATOM 1390 O O . PHE A 1 180 ? 0.199 -12.055 -9.375 1 96.31 180 PHE A O 1
ATOM 1397 N N . GLY A 1 181 ? 2.033 -10.891 -9.719 1 95.31 181 GLY A N 1
ATOM 1398 C CA . GLY A 1 181 ? 2.871 -12.078 -9.75 1 95.31 181 GLY A CA 1
ATOM 1399 C C . GLY A 1 181 ? 2.936 -12.734 -11.117 1 95.31 181 GLY A C 1
ATOM 1400 O O . GLY A 1 181 ? 3.557 -13.781 -11.281 1 95.31 181 GLY A O 1
ATOM 1401 N N . ASP A 1 182 ? 2.266 -12.148 -12.141 1 92.75 182 ASP A N 1
ATOM 1402 C CA . ASP A 1 182 ? 2.316 -12.68 -13.5 1 92.75 182 ASP A CA 1
ATOM 1403 C C . ASP A 1 182 ? 3.662 -12.383 -14.156 1 92.75 182 ASP A C 1
ATOM 1405 O O . ASP A 1 182 ? 4.094 -13.102 -15.055 1 92.75 182 ASP A O 1
ATOM 1409 N N . THR A 1 183 ? 4.305 -11.328 -13.773 1 91.62 183 THR A N 1
ATOM 1410 C CA . THR A 1 183 ? 5.684 -11 -14.133 1 91.62 183 THR A CA 1
ATOM 1411 C C . THR A 1 183 ? 6.535 -10.805 -12.883 1 91.62 183 THR A C 1
ATOM 1413 O O . THR A 1 183 ? 6.125 -10.109 -11.945 1 91.62 183 THR A O 1
ATOM 1416 N N . LEU A 1 184 ? 7.691 -11.469 -12.953 1 93.44 184 LEU A N 1
ATOM 1417 C CA . LEU A 1 184 ? 8.539 -11.461 -11.766 1 93.44 184 LEU A CA 1
ATOM 1418 C C . LEU A 1 184 ? 9.922 -10.906 -12.086 1 93.44 184 LEU A C 1
ATOM 1420 O O . LEU A 1 184 ? 10.414 -11.078 -13.203 1 93.44 184 LEU A O 1
ATOM 1424 N N . PRO A 1 185 ? 10.516 -10.242 -11.094 1 93.12 185 PRO A N 1
ATOM 1425 C CA . PRO A 1 185 ? 11.914 -9.852 -11.289 1 93.12 185 PRO A CA 1
ATOM 1426 C C . PRO A 1 185 ? 12.852 -11.055 -11.359 1 93.12 185 PRO A C 1
ATOM 1428 O O . PRO A 1 185 ? 12.609 -12.07 -10.695 1 93.12 185 PRO A O 1
ATOM 1431 N N . VAL A 1 186 ? 13.859 -10.914 -12.125 1 90.75 186 VAL A N 1
ATOM 1432 C CA . VAL A 1 186 ? 14.883 -11.953 -12.219 1 90.75 186 VAL A CA 1
ATOM 1433 C C . VAL A 1 186 ? 15.969 -11.695 -11.172 1 90.75 186 VAL A C 1
ATOM 1435 O O . VAL A 1 186 ? 16.531 -10.602 -11.102 1 90.75 186 VAL A O 1
ATOM 1438 N N . THR A 1 187 ? 16.219 -12.688 -10.32 1 89.44 187 THR A N 1
ATOM 1439 C CA . THR A 1 187 ? 17.172 -12.555 -9.227 1 89.44 187 THR A CA 1
ATOM 1440 C C . THR A 1 187 ? 18.312 -13.555 -9.391 1 89.44 187 THR A C 1
ATOM 1442 O O . THR A 1 187 ? 18.578 -14.352 -8.484 1 89.44 187 THR A O 1
ATOM 1445 N N . ASP A 1 188 ? 19.078 -13.5 -10.438 1 90.44 188 ASP A N 1
ATOM 1446 C CA . ASP A 1 188 ? 20.125 -14.484 -10.719 1 90.44 188 ASP A CA 1
ATOM 1447 C C . ASP A 1 188 ? 21.453 -14.062 -10.125 1 90.44 188 ASP A C 1
ATOM 1449 O O . ASP A 1 188 ? 22.359 -14.891 -9.953 1 90.44 188 ASP A O 1
ATOM 1453 N N . SER A 1 189 ? 21.656 -12.812 -9.781 1 93.25 189 SER A N 1
ATOM 1454 C CA . SER A 1 189 ? 22.891 -12.312 -9.188 1 93.25 189 SER A CA 1
ATOM 1455 C C . SER A 1 189 ? 22.609 -11.266 -8.109 1 93.25 189 SER A C 1
ATOM 1457 O O . SER A 1 189 ? 21.516 -10.688 -8.078 1 93.25 189 SER A O 1
ATOM 1459 N N . ILE A 1 190 ? 23.594 -11.125 -7.234 1 94.06 190 ILE A N 1
ATOM 1460 C CA . ILE A 1 190 ? 23.453 -10.164 -6.141 1 94.06 190 ILE A CA 1
ATOM 1461 C C . ILE A 1 190 ? 23.344 -8.75 -6.703 1 94.06 190 ILE A C 1
ATOM 1463 O O . ILE A 1 190 ? 22.562 -7.941 -6.203 1 94.06 190 ILE A O 1
ATOM 1467 N N . GLY A 1 191 ? 24.109 -8.5 -7.73 1 93 191 GLY A N 1
ATOM 1468 C CA . GLY A 1 191 ? 24.047 -7.188 -8.352 1 93 191 GLY A CA 1
ATOM 1469 C C . GLY A 1 191 ? 22.688 -6.871 -8.953 1 93 191 GLY A C 1
ATOM 1470 O O . GLY A 1 191 ? 22.172 -5.77 -8.781 1 93 191 GLY A O 1
ATOM 1471 N N . ARG A 1 192 ? 22.141 -7.789 -9.594 1 93.06 192 ARG A N 1
ATOM 1472 C CA . ARG A 1 192 ? 20.844 -7.605 -10.219 1 93.06 192 ARG A CA 1
ATOM 1473 C C . ARG A 1 192 ? 19.75 -7.445 -9.164 1 93.06 192 ARG A C 1
ATOM 1475 O O . ARG A 1 192 ? 18.812 -6.652 -9.344 1 93.06 192 ARG A O 1
ATOM 1482 N N . LEU A 1 193 ? 19.875 -8.211 -8.086 1 94.81 193 LEU A N 1
ATOM 1483 C CA . LEU A 1 193 ? 18.906 -8.086 -7 1 94.81 193 LEU A CA 1
ATOM 1484 C C . LEU A 1 193 ? 18.969 -6.688 -6.391 1 94.81 193 LEU A C 1
ATOM 1486 O O . LEU A 1 193 ? 17.922 -6.051 -6.195 1 94.81 193 LEU A O 1
ATOM 1490 N N . CYS A 1 194 ? 20.156 -6.273 -6.09 1 94.38 194 CYS A N 1
ATOM 1491 C CA . CYS A 1 194 ? 20.312 -4.949 -5.492 1 94.38 194 CYS A CA 1
ATOM 1492 C C . CYS A 1 194 ? 19.766 -3.865 -6.41 1 94.38 194 CYS A C 1
ATOM 1494 O O . CYS A 1 194 ? 19.078 -2.951 -5.953 1 94.38 194 CYS A O 1
ATOM 1496 N N . PHE A 1 195 ? 20.078 -3.998 -7.656 1 94.06 195 PHE A N 1
ATOM 1497 C CA . PHE A 1 195 ? 19.578 -3.035 -8.633 1 94.06 195 PHE A CA 1
ATOM 1498 C C . PHE A 1 195 ? 18.047 -3.064 -8.695 1 94.06 195 PHE A C 1
ATOM 1500 O O . PHE A 1 195 ? 17.406 -2.016 -8.773 1 94.06 195 PHE A O 1
ATOM 1507 N N . MET A 1 196 ? 17.5 -4.195 -8.68 1 95.38 196 MET A N 1
ATOM 1508 C CA . MET A 1 196 ? 16.062 -4.355 -8.711 1 95.38 196 MET A CA 1
ATOM 1509 C C . MET A 1 196 ? 15.414 -3.734 -7.477 1 95.38 196 MET A C 1
ATOM 1511 O O . MET A 1 196 ? 14.406 -3.029 -7.582 1 95.38 196 MET A O 1
ATOM 1515 N N . LEU A 1 197 ? 15.992 -3.957 -6.316 1 96.12 197 LEU A N 1
ATOM 1516 C CA . LEU A 1 197 ? 15.445 -3.408 -5.082 1 96.12 197 LEU A CA 1
ATOM 1517 C C . LEU A 1 197 ? 15.492 -1.884 -5.094 1 96.12 197 LEU A C 1
ATOM 1519 O O . LEU A 1 197 ? 14.555 -1.225 -4.648 1 96.12 197 LEU A O 1
ATOM 1523 N N . LEU A 1 198 ? 16.516 -1.376 -5.645 1 94.44 198 LEU A N 1
ATOM 1524 C CA . LEU A 1 198 ? 16.641 0.072 -5.754 1 94.44 198 LEU A CA 1
ATOM 1525 C C . LEU A 1 198 ? 15.633 0.637 -6.746 1 94.44 198 LEU A C 1
ATOM 1527 O O . LEU A 1 198 ? 15.031 1.683 -6.496 1 94.44 198 LEU A O 1
ATOM 1531 N N . TYR A 1 199 ? 15.484 -0.044 -7.875 1 95.94 199 TYR A N 1
ATOM 1532 C CA . TYR A 1 199 ? 14.523 0.356 -8.898 1 95.94 199 TYR A CA 1
ATOM 1533 C C . TYR A 1 199 ? 13.109 0.372 -8.336 1 95.94 199 TYR A C 1
ATOM 1535 O O . TYR A 1 199 ? 12.359 1.329 -8.547 1 95.94 199 TYR A O 1
ATOM 1543 N N . LEU A 1 200 ? 12.812 -0.682 -7.586 1 96.69 200 LEU A N 1
ATOM 1544 C CA . LEU A 1 200 ? 11.477 -0.788 -6.996 1 96.69 200 LEU A CA 1
ATOM 1545 C C . LEU A 1 200 ? 11.266 0.292 -5.938 1 96.69 200 LEU A C 1
ATOM 1547 O O . LEU A 1 200 ? 10.195 0.896 -5.871 1 96.69 200 LEU A O 1
ATOM 1551 N N . THR A 1 201 ? 12.25 0.534 -5.133 1 96.06 201 THR A N 1
ATOM 1552 C CA . THR A 1 201 ? 12.164 1.563 -4.105 1 96.06 201 THR A CA 1
ATOM 1553 C C . THR A 1 201 ? 11.938 2.938 -4.73 1 96.06 201 THR A C 1
ATOM 1555 O O . THR A 1 201 ? 11.062 3.686 -4.301 1 96.06 201 THR A O 1
ATOM 1558 N N . TRP A 1 202 ? 12.68 3.191 -5.758 1 95.12 202 TRP A N 1
ATOM 1559 C CA . TRP A 1 202 ? 12.547 4.441 -6.5 1 95.12 202 TRP A CA 1
ATOM 1560 C C . TRP A 1 202 ? 11.148 4.582 -7.09 1 95.12 202 TRP A C 1
ATOM 1562 O O . TRP A 1 202 ? 10.516 5.629 -6.945 1 95.12 202 TRP A O 1
ATOM 1572 N N . GLY A 1 203 ? 10.727 3.562 -7.719 1 96.62 203 GLY A N 1
ATOM 1573 C CA . GLY A 1 203 ? 9.398 3.586 -8.312 1 96.62 203 GLY A CA 1
ATOM 1574 C C . GLY A 1 203 ? 8.289 3.803 -7.301 1 96.62 203 GLY A C 1
ATOM 1575 O O . GLY A 1 203 ? 7.344 4.551 -7.559 1 96.62 203 GLY A O 1
ATOM 1576 N N . ILE A 1 204 ? 8.383 3.131 -6.168 1 96.62 204 ILE A N 1
ATOM 1577 C CA . ILE A 1 204 ? 7.375 3.264 -5.121 1 96.62 204 ILE A CA 1
ATOM 1578 C C . ILE A 1 204 ? 7.363 4.699 -4.594 1 96.62 204 ILE A C 1
ATOM 1580 O O . ILE A 1 204 ? 6.297 5.277 -4.379 1 96.62 204 ILE A O 1
ATOM 1584 N N . MET A 1 205 ? 8.508 5.262 -4.406 1 94 205 MET A N 1
ATOM 1585 C CA . MET A 1 205 ? 8.602 6.648 -3.955 1 94 205 MET A CA 1
ATOM 1586 C C . MET A 1 205 ? 7.941 7.59 -4.957 1 94 205 MET A C 1
ATOM 1588 O O . MET A 1 205 ? 7.219 8.508 -4.57 1 94 205 MET A O 1
ATOM 1592 N N . LEU A 1 206 ? 8.18 7.355 -6.195 1 94.25 206 LEU A N 1
ATOM 1593 C CA . LEU A 1 206 ? 7.605 8.188 -7.246 1 94.25 206 LEU A CA 1
ATOM 1594 C C . LEU A 1 206 ? 6.086 8.039 -7.277 1 94.25 206 LEU A C 1
ATOM 1596 O O . LEU A 1 206 ? 5.371 9.023 -7.465 1 94.25 206 LEU A O 1
ATOM 1600 N N . THR A 1 207 ? 5.668 6.84 -7.152 1 95.62 207 THR A N 1
ATOM 1601 C CA . THR A 1 207 ? 4.23 6.586 -7.168 1 95.62 207 THR A CA 1
ATOM 1602 C C . THR A 1 207 ? 3.555 7.246 -5.969 1 95.62 207 THR A C 1
ATOM 1604 O O . THR A 1 207 ? 2.453 7.789 -6.09 1 95.62 207 THR A O 1
ATOM 1607 N N . THR A 1 208 ? 4.164 7.164 -4.84 1 92.25 208 THR A N 1
ATOM 1608 C CA . THR A 1 208 ? 3.627 7.828 -3.66 1 92.25 208 THR A CA 1
ATOM 1609 C C . THR A 1 208 ? 3.5 9.328 -3.895 1 92.25 208 THR A C 1
ATOM 1611 O O . THR A 1 208 ? 2.494 9.938 -3.525 1 92.25 208 THR A O 1
ATOM 1614 N N . ALA A 1 209 ? 4.508 9.898 -4.48 1 89.94 209 ALA A N 1
ATOM 1615 C CA . ALA A 1 209 ? 4.461 11.32 -4.82 1 89.94 209 ALA A CA 1
ATOM 1616 C C . ALA A 1 209 ? 3.336 11.609 -5.805 1 89.94 209 ALA A C 1
ATOM 1618 O O . ALA A 1 209 ? 2.619 12.609 -5.66 1 89.94 209 ALA A O 1
ATOM 1619 N N . LEU A 1 210 ? 3.234 10.812 -6.766 1 93.12 210 LEU A N 1
ATOM 1620 C CA . LEU A 1 210 ? 2.182 10.969 -7.762 1 93.12 210 LEU A CA 1
ATOM 1621 C C . LEU A 1 210 ? 0.805 10.93 -7.109 1 93.12 210 LEU A C 1
ATOM 1623 O O . LEU A 1 210 ? -0.025 11.805 -7.348 1 93.12 210 LEU A O 1
ATOM 1627 N N . PHE A 1 211 ? 0.575 9.93 -6.289 1 92.69 211 PHE A N 1
ATOM 1628 C CA . PHE A 1 211 ? -0.73 9.773 -5.656 1 92.69 211 PHE A CA 1
ATOM 1629 C C . PHE A 1 211 ? -0.994 10.898 -4.668 1 92.69 211 PHE A C 1
ATOM 1631 O O . PHE A 1 211 ? -2.141 11.312 -4.477 1 92.69 211 PHE A O 1
ATOM 1638 N N . GLY A 1 212 ? 0.099 11.398 -4.059 1 88 212 GLY A N 1
ATOM 1639 C CA . GLY A 1 212 ? -0.056 12.57 -3.209 1 88 212 GLY A CA 1
ATOM 1640 C C . GLY A 1 212 ? -0.597 13.773 -3.953 1 88 212 GLY A C 1
ATOM 1641 O O . GLY A 1 212 ? -1.534 14.43 -3.488 1 88 212 GLY A O 1
ATOM 1642 N N . VAL A 1 213 ? -0.076 14.008 -5.07 1 88.88 213 VAL A N 1
ATOM 1643 C CA . VAL A 1 213 ? -0.487 15.148 -5.883 1 88.88 213 VAL A CA 1
ATOM 1644 C C . VAL A 1 213 ? -1.894 14.914 -6.43 1 88.88 213 VAL A C 1
ATOM 1646 O O . VAL A 1 213 ? -2.727 15.828 -6.426 1 88.88 213 VAL A O 1
ATOM 1649 N N . LEU A 1 214 ? -2.18 13.758 -6.863 1 91.12 214 LEU A N 1
ATOM 1650 C CA . LEU A 1 214 ? -3.494 13.445 -7.414 1 91.12 214 LEU A CA 1
ATOM 1651 C C . LEU A 1 214 ? -4.574 13.555 -6.344 1 91.12 214 LEU A C 1
ATOM 1653 O O . LEU A 1 214 ? -5.695 13.984 -6.625 1 91.12 214 LEU A O 1
ATOM 1657 N N . ASN A 1 215 ? -4.234 13.117 -5.195 1 88.5 215 ASN A N 1
ATOM 1658 C CA . ASN A 1 215 ? -5.172 13.242 -4.086 1 88.5 215 ASN A CA 1
ATOM 1659 C C . ASN A 1 215 ? -5.508 14.703 -3.801 1 88.5 215 ASN A C 1
ATOM 1661 O O . ASN A 1 215 ? -6.637 15.023 -3.42 1 88.5 215 ASN A O 1
ATOM 1665 N N . GLN A 1 216 ? -4.547 15.523 -3.939 1 85.19 216 GLN A N 1
ATOM 1666 C CA . GLN A 1 216 ? -4.801 16.953 -3.758 1 85.19 216 GLN A CA 1
ATOM 1667 C C . GLN A 1 216 ? -5.789 17.469 -4.797 1 85.19 216 GLN A C 1
ATOM 1669 O O . GLN A 1 216 ? -6.684 18.25 -4.477 1 85.19 216 GLN A O 1
ATOM 1674 N N . TYR A 1 217 ? -5.625 17.031 -5.938 1 85.31 217 TYR A N 1
ATOM 1675 C CA . TYR A 1 217 ? -6.535 17.422 -7.008 1 85.31 217 TYR A CA 1
ATOM 1676 C C . TYR A 1 217 ? -7.938 16.891 -6.758 1 85.31 217 TYR A C 1
ATOM 1678 O O . TYR A 1 217 ? -8.93 17.594 -6.98 1 85.31 217 TYR A O 1
ATOM 1686 N N . LEU A 1 218 ? -8.008 15.672 -6.32 1 84.75 218 LEU A N 1
ATOM 1687 C CA . LEU A 1 218 ? -9.305 15.047 -6.051 1 84.75 218 LEU A CA 1
ATOM 1688 C C . LEU A 1 218 ? -10.023 15.766 -4.914 1 84.75 218 LEU A C 1
ATOM 1690 O O . LEU A 1 218 ? -11.242 15.93 -4.961 1 84.75 218 LEU A O 1
ATOM 1694 N N . ARG A 1 219 ? -9.25 16.156 -3.955 1 82.81 219 ARG A N 1
ATOM 1695 C CA . ARG A 1 219 ? -9.836 16.875 -2.832 1 82.81 219 ARG A CA 1
ATOM 1696 C C . ARG A 1 219 ? -10.375 18.234 -3.275 1 82.81 219 ARG A C 1
ATOM 1698 O O . ARG A 1 219 ? -11.422 18.688 -2.811 1 82.81 219 ARG A O 1
ATOM 1705 N N . LYS A 1 220 ? -9.695 18.859 -4.098 1 77.31 220 LYS A N 1
ATOM 1706 C CA . LYS A 1 220 ? -10.141 20.141 -4.625 1 77.31 220 LYS A CA 1
ATOM 1707 C C . LYS A 1 220 ? -11.445 19.984 -5.406 1 77.31 220 LYS A C 1
ATOM 1709 O O . LYS A 1 220 ? -12.352 20.812 -5.273 1 77.31 220 LYS A O 1
ATOM 1714 N N . VAL A 1 221 ? -11.523 18.984 -6.113 1 71.94 221 VAL A N 1
ATOM 1715 C CA . VAL A 1 221 ? -12.727 18.75 -6.902 1 71.94 221 VAL A CA 1
ATOM 1716 C C . VAL A 1 221 ? -13.883 18.359 -5.98 1 71.94 221 VAL A C 1
ATOM 1718 O O . VAL A 1 221 ? -15.023 18.797 -6.191 1 71.94 221 VAL A O 1
ATOM 1721 N N . HIS A 1 222 ? -13.562 17.5 -5.012 1 65.69 222 HIS A N 1
ATOM 1722 C CA . HIS A 1 222 ? -14.562 17.047 -4.055 1 65.69 222 HIS A CA 1
ATOM 1723 C C . HIS A 1 222 ? -15.086 18.203 -3.215 1 65.69 222 HIS A C 1
ATOM 1725 O O . HIS A 1 222 ? -16.281 18.297 -2.945 1 65.69 222 HIS A O 1
ATOM 1731 N N . TYR A 1 223 ? -14.141 18.984 -2.773 1 57.34 223 TYR A N 1
ATOM 1732 C CA . TYR A 1 223 ? -14.547 20.141 -1.981 1 57.34 223 TYR A CA 1
ATOM 1733 C C . TYR A 1 223 ? -15.281 21.172 -2.842 1 57.34 223 TYR A C 1
ATOM 1735 O O . TYR A 1 223 ? -16.188 21.859 -2.361 1 57.34 223 TYR A O 1
ATOM 1743 N N . LEU A 1 224 ? -14.773 21.234 -4.023 1 48.91 224 LEU A N 1
ATOM 1744 C CA . LEU A 1 224 ? -15.484 22.125 -4.941 1 48.91 224 LEU A CA 1
ATOM 1745 C C . LEU A 1 224 ? -16.922 21.672 -5.137 1 48.91 224 LEU A C 1
ATOM 1747 O O . LEU A 1 224 ? -17.828 22.5 -5.305 1 48.91 224 LEU A O 1
ATOM 1751 N N . GLY A 1 225 ? -17.062 20.344 -5.043 1 44.97 225 GLY A N 1
ATOM 1752 C CA . GLY A 1 225 ? -18.438 19.875 -5.055 1 44.97 225 GLY A CA 1
ATOM 1753 C C . GLY A 1 225 ? -19.203 20.25 -3.809 1 44.97 225 GLY A C 1
ATOM 1754 O O . GLY A 1 225 ? -20.438 20.375 -3.842 1 44.97 225 GLY A O 1
ATOM 1755 N N . ARG A 1 226 ? -18.484 20.328 -2.627 1 50.78 226 ARG A N 1
ATOM 1756 C CA . ARG A 1 226 ? -19.109 20.766 -1.383 1 50.78 226 ARG A CA 1
ATOM 1757 C C . ARG A 1 226 ? -19.438 22.266 -1.431 1 50.78 226 ARG A C 1
ATOM 1759 O O . ARG A 1 226 ? -20.453 22.703 -0.891 1 50.78 226 ARG A O 1
ATOM 1766 N N . ARG A 1 227 ? -18.391 23.078 -1.8 1 45.19 227 ARG A N 1
ATOM 1767 C CA . ARG A 1 227 ? -18.656 24.516 -1.854 1 45.19 227 ARG A CA 1
ATOM 1768 C C . ARG A 1 227 ? -19.859 24.828 -2.732 1 45.19 227 ARG A C 1
ATOM 1770 O O . ARG A 1 227 ? -20.547 25.828 -2.529 1 45.19 227 ARG A O 1
ATOM 1777 N N . PHE A 1 228 ? -20.094 23.922 -3.615 1 38.44 228 PHE A N 1
ATOM 1778 C CA . PHE A 1 228 ? -21.297 24.266 -4.379 1 38.44 228 PHE A CA 1
ATOM 1779 C C . PHE A 1 228 ? -22.547 24.094 -3.523 1 38.44 228 PHE A C 1
ATOM 1781 O O . PHE A 1 228 ? -23.531 24.797 -3.725 1 38.44 228 PHE A O 1
ATOM 1788 N N . THR A 1 229 ? -22.359 23.172 -2.5 1 38.34 229 THR A N 1
ATOM 1789 C CA . THR A 1 229 ? -23.562 23.141 -1.668 1 38.34 229 THR A CA 1
ATOM 1790 C C . THR A 1 229 ? -23.406 24.062 -0.459 1 38.34 229 THR A C 1
ATOM 1792 O O . THR A 1 229 ? -24.391 24.625 0.026 1 38.34 229 THR A O 1
ATOM 1795 N N . GLY A 1 230 ? -22.172 24.25 0.183 1 39.59 230 GLY A N 1
ATOM 1796 C CA . GLY A 1 230 ? -21.953 24.922 1.445 1 39.59 230 GLY A CA 1
ATOM 1797 C C . GLY A 1 230 ? -21.656 26.406 1.278 1 39.59 230 GLY A C 1
ATOM 1798 O O . GLY A 1 230 ? -21.438 27.125 2.262 1 39.59 230 GLY A O 1
ATOM 1799 N N . ALA A 1 231 ? -21.203 26.828 0.161 1 39.53 231 ALA A N 1
ATOM 1800 C CA . ALA A 1 231 ? -20.984 28.266 -0.06 1 39.53 231 ALA A CA 1
ATOM 1801 C C . ALA A 1 231 ? -22.266 29.062 0.223 1 39.53 231 ALA A C 1
ATOM 1803 O O . ALA A 1 231 ? -22.219 30.297 0.316 1 39.53 231 ALA A O 1
ATOM 1804 N N . ARG A 1 232 ? -23.297 28.406 0.348 1 40 232 ARG A N 1
ATOM 1805 C CA . ARG A 1 232 ? -24.5 29.203 0.552 1 40 232 ARG A CA 1
ATOM 1806 C C . ARG A 1 232 ? -24.578 29.734 1.981 1 40 232 ARG A C 1
ATOM 1808 O O . ARG A 1 232 ? -25.047 30.844 2.217 1 40 232 ARG A O 1
ATOM 1815 N N . ASP A 1 233 ? -24.141 28.828 3.031 1 40.41 233 ASP A N 1
ATOM 1816 C CA . ASP A 1 233 ? -24.453 29.25 4.395 1 40.41 233 ASP A CA 1
ATOM 1817 C C . ASP A 1 233 ? -23.188 29.656 5.145 1 40.41 233 ASP A C 1
ATOM 1819 O O . ASP A 1 233 ? -23.188 29.703 6.375 1 40.41 233 ASP A O 1
ATOM 1823 N N . VAL A 1 234 ? -22.047 29.875 4.523 1 42.19 234 VAL A N 1
ATOM 1824 C CA . VAL A 1 234 ? -20.875 30.344 5.266 1 42.19 234 VAL A CA 1
ATOM 1825 C C . VAL A 1 234 ? -21.062 31.812 5.641 1 42.19 234 VAL A C 1
ATOM 1827 O O . VAL A 1 234 ? -21.328 32.656 4.777 1 42.19 234 VAL A O 1
ATOM 1830 N N . PRO A 1 235 ? -21.109 32.062 6.93 1 42.91 235 PRO A N 1
ATOM 1831 C CA . PRO A 1 235 ? -21.25 33.469 7.367 1 42.91 235 PRO A CA 1
ATOM 1832 C C . PRO A 1 235 ? -20.016 34.312 7.035 1 42.91 235 PRO A C 1
ATOM 1834 O O . PRO A 1 235 ? -18.891 33.875 7.23 1 42.91 235 PRO A O 1
ATOM 1837 N N . VAL A 1 236 ? -19.906 35.094 6.039 1 41.34 236 VAL A N 1
ATOM 1838 C CA . VAL A 1 236 ? -18.844 36.031 5.742 1 41.34 236 VAL A CA 1
ATOM 1839 C C . VAL A 1 236 ? -19.094 37.344 6.523 1 41.34 236 VAL A C 1
ATOM 1841 O O . VAL A 1 236 ? -20.188 37.875 6.512 1 41.34 236 VAL A O 1
ATOM 1844 N N . TRP A 1 237 ? -18.188 37.531 7.5 1 41.25 237 TRP A N 1
ATOM 1845 C CA . TRP A 1 237 ? -18.25 38.75 8.305 1 41.25 237 TRP A CA 1
ATOM 1846 C C . TRP A 1 237 ? -17.812 39.969 7.484 1 41.25 237 TRP A C 1
ATOM 1848 O O . TRP A 1 237 ? -16.703 40 6.961 1 41.25 237 TRP A O 1
ATOM 1858 N N . MET A 1 238 ? -18.594 40.5 6.68 1 39.25 238 MET A N 1
ATOM 1859 C CA . MET A 1 238 ? -18.281 41.781 6.043 1 39.25 238 MET A CA 1
ATOM 1860 C C . MET A 1 238 ? -19 42.906 6.754 1 39.25 238 MET A C 1
ATOM 1862 O O . MET A 1 238 ? -20.234 42.906 6.895 1 39.25 238 MET A O 1
ATOM 1866 N N . GLY A 1 239 ? -18.297 44.062 7.238 1 43.88 239 GLY A N 1
ATOM 1867 C CA . GLY A 1 239 ? -18.734 45.312 7.785 1 43.88 239 GLY A CA 1
ATOM 1868 C C . GLY A 1 239 ? -19.516 45.188 9.086 1 43.88 239 GLY A C 1
ATOM 1869 O O . GLY A 1 239 ? -20.469 45.938 9.328 1 43.88 239 GLY A O 1
ATOM 1870 N N . GLY A 1 240 ? -19.156 44.156 10.078 1 46.09 240 GLY A N 1
ATOM 1871 C CA . GLY A 1 240 ? -19.703 43.969 11.414 1 46.09 240 GLY A CA 1
ATOM 1872 C C . GLY A 1 240 ? -20.812 42.938 11.477 1 46.09 240 GLY A C 1
ATOM 1873 O O . GLY A 1 240 ? -21.266 42.594 12.562 1 46.09 240 GLY A O 1
ATOM 1874 N N . GLN A 1 241 ? -21.688 42.812 10.469 1 44.56 241 GLN A N 1
ATOM 1875 C CA . GLN A 1 241 ? -22.812 41.875 10.5 1 44.56 241 GLN A CA 1
ATOM 1876 C C . GLN A 1 241 ? -22.438 40.562 9.859 1 44.56 241 GLN A C 1
ATOM 1878 O O . GLN A 1 241 ? -21.625 40.5 8.938 1 44.56 241 GLN A O 1
ATOM 1883 N N . CYS A 1 242 ? -22.656 39.469 10.609 1 47.5 242 CYS A N 1
ATOM 1884 C CA . CYS A 1 242 ? -22.469 38.094 10.148 1 47.5 242 CYS A CA 1
ATOM 1885 C C . CYS A 1 242 ? -23.453 37.75 9.031 1 47.5 242 CYS A C 1
ATOM 1887 O O . CYS A 1 242 ? -24.656 37.719 9.242 1 47.5 242 CYS A O 1
ATOM 1889 N N . ILE A 1 243 ? -23.125 37.938 7.781 1 49.28 243 ILE A N 1
ATOM 1890 C CA . ILE A 1 243 ? -24.016 37.625 6.672 1 49.28 243 ILE A CA 1
ATOM 1891 C C . ILE A 1 243 ? -23.594 36.281 6.055 1 49.28 243 ILE A C 1
ATOM 1893 O O . ILE A 1 243 ? -22.422 35.906 6.094 1 49.28 243 ILE A O 1
ATOM 1897 N N . THR A 1 244 ? -24.531 35.406 5.832 1 49.72 244 THR A N 1
ATOM 1898 C CA . THR A 1 244 ? -24.297 34.094 5.211 1 49.72 244 THR A CA 1
ATOM 1899 C C . THR A 1 244 ? -23.922 34.25 3.74 1 49.72 244 THR A C 1
ATOM 1901 O O . THR A 1 244 ? -24.234 35.281 3.129 1 49.72 244 THR A O 1
ATOM 1904 N N . VAL A 1 245 ? -23.172 33.5 3.156 1 54.28 245 VAL A N 1
ATOM 1905 C CA . VAL A 1 245 ? -22.719 33.531 1.771 1 54.28 245 VAL A CA 1
ATOM 1906 C C . VAL A 1 245 ? -23.922 33.625 0.83 1 54.28 245 VAL A C 1
ATOM 1908 O O . VAL A 1 245 ? -23.859 34.281 -0.198 1 54.28 245 VAL A O 1
ATOM 1911 N N . SER A 1 246 ? -25.031 33.031 1.133 1 52 246 SER A N 1
ATOM 1912 C CA . SER A 1 246 ? -26.25 33.125 0.336 1 52 246 SER A CA 1
ATOM 1913 C C . SER A 1 246 ? -26.766 34.562 0.318 1 52 246 SER A C 1
ATOM 1915 O O . SER A 1 246 ? -27.219 35.062 -0.721 1 52 246 SER A O 1
ATOM 1917 N N . GLN A 1 247 ? -26.734 35.062 1.422 1 54.06 247 GLN A N 1
ATOM 1918 C CA . GLN A 1 247 ? -27.172 36.469 1.529 1 54.06 247 GLN A CA 1
ATOM 1919 C C . GLN A 1 247 ? -26.219 37.406 0.817 1 54.06 247 GLN A C 1
ATOM 1921 O O . GLN A 1 247 ? -26.641 38.375 0.175 1 54.06 247 GLN A O 1
ATOM 1926 N N . LEU A 1 248 ? -24.953 37.031 0.892 1 51.97 248 LEU A N 1
ATOM 1927 C CA . LEU A 1 248 ? -23.938 37.781 0.177 1 51.97 248 LEU A CA 1
ATOM 1928 C C . LEU A 1 248 ? -24.125 37.688 -1.331 1 51.97 248 LEU A C 1
ATOM 1930 O O . LEU A 1 248 ? -24.078 38.688 -2.047 1 51.97 248 LEU A O 1
ATOM 1934 N N . LEU A 1 249 ? -24.375 36.531 -1.794 1 55.5 249 LEU A N 1
ATOM 1935 C CA . LEU A 1 249 ? -24.625 36.312 -3.219 1 55.5 249 LEU A CA 1
ATOM 1936 C C . LEU A 1 249 ? -25.891 37.031 -3.658 1 55.5 249 LEU A C 1
ATOM 1938 O O . LEU A 1 249 ? -25.953 37.594 -4.754 1 55.5 249 LEU A O 1
ATOM 1942 N N . GLN A 1 250 ? -26.828 36.969 -2.818 1 54.62 250 GLN A N 1
ATOM 1943 C CA . GLN A 1 250 ? -28.047 37.719 -3.127 1 54.62 250 GLN A CA 1
ATOM 1944 C C . GLN A 1 250 ? -27.781 39.219 -3.182 1 54.62 250 GLN A C 1
ATOM 1946 O O . GLN A 1 250 ? -28.297 39.906 -4.055 1 54.62 250 GLN A O 1
ATOM 1951 N N . ILE A 1 251 ? -26.906 39.625 -2.354 1 51.06 251 ILE A N 1
ATOM 1952 C CA . ILE A 1 251 ? -26.562 41.031 -2.314 1 51.06 251 ILE A CA 1
ATOM 1953 C C . ILE A 1 251 ? -25.75 41.406 -3.555 1 51.06 251 ILE A C 1
ATOM 1955 O O . ILE A 1 251 ? -26 42.438 -4.191 1 51.06 251 ILE A O 1
ATOM 1959 N N . VAL A 1 252 ? -24.859 40.469 -3.877 1 53.25 252 VAL A N 1
ATOM 1960 C CA . VAL A 1 252 ? -24.047 40.688 -5.062 1 53.25 252 VAL A CA 1
ATOM 1961 C C . VAL A 1 252 ? -24.906 40.562 -6.316 1 53.25 252 VAL A C 1
ATOM 1963 O O . VAL A 1 252 ? -24.797 41.375 -7.234 1 53.25 252 VAL A O 1
ATOM 1966 N N . ALA A 1 253 ? -25.672 39.531 -6.324 1 50.53 253 ALA A N 1
ATOM 1967 C CA . ALA A 1 253 ? -26.594 39.344 -7.449 1 50.53 253 ALA A CA 1
ATOM 1968 C C . ALA A 1 253 ? -27.516 40.562 -7.59 1 50.53 253 ALA A C 1
ATOM 1970 O O . ALA A 1 253 ? -27.734 41.062 -8.695 1 50.53 253 ALA A O 1
ATOM 1971 N N . ASN A 1 254 ? -27.938 40.906 -6.441 1 50.84 254 ASN A N 1
ATOM 1972 C CA . ASN A 1 254 ? -28.781 42.094 -6.457 1 50.84 254 ASN A CA 1
ATOM 1973 C C . ASN A 1 254 ? -28 43.312 -6.895 1 50.84 254 ASN A C 1
ATOM 1975 O O . ASN A 1 254 ? -28.531 44.188 -7.582 1 50.84 254 ASN A O 1
ATOM 1979 N N . GLU A 1 255 ? -26.75 43.25 -6.465 1 47.5 255 GLU A N 1
ATOM 1980 C CA . GLU A 1 255 ? -25.922 44.375 -6.875 1 47.5 255 GLU A CA 1
ATOM 1981 C C . GLU A 1 255 ? -25.594 44.312 -8.367 1 47.5 255 GLU A C 1
ATOM 1983 O O . GLU A 1 255 ? -25.578 45.312 -9.055 1 47.5 255 GLU A O 1
ATOM 1988 N N . PHE A 1 256 ? -25.438 43.156 -8.898 1 49.09 256 PHE A N 1
ATOM 1989 C CA . PHE A 1 256 ? -25.188 43 -10.328 1 49.09 256 PHE A CA 1
ATOM 1990 C C . PHE A 1 256 ? -26.484 43.156 -11.117 1 49.09 256 PHE A C 1
ATOM 1992 O O . PHE A 1 256 ? -26.469 43.656 -12.242 1 49.09 256 PHE A O 1
ATOM 1999 N N . ASP A 1 257 ? -27.516 42.594 -10.672 1 48.41 257 ASP A N 1
ATOM 2000 C CA . ASP A 1 257 ? -28.781 42.844 -11.359 1 48.41 257 ASP A CA 1
ATOM 2001 C C . ASP A 1 257 ? -29.156 44.312 -11.352 1 48.41 257 ASP A C 1
ATOM 2003 O O . ASP A 1 257 ? -29.766 44.812 -12.297 1 48.41 257 ASP A O 1
ATOM 2007 N N . VAL A 1 258 ? -28.734 45 -10.367 1 49.41 258 VAL A N 1
ATOM 2008 C CA . VAL A 1 258 ? -29 46.438 -10.336 1 49.41 258 VAL A CA 1
ATOM 2009 C C . VAL A 1 258 ? -28.094 47.156 -11.352 1 49.41 258 VAL A C 1
ATOM 2011 O O . VAL A 1 258 ? -28.438 48.219 -11.828 1 49.41 258 VAL A O 1
ATOM 2014 N N . ARG A 1 259 ? -26.969 46.594 -11.773 1 50.34 259 ARG A N 1
ATOM 2015 C CA . ARG A 1 259 ? -26.141 47.281 -12.75 1 50.34 259 ARG A CA 1
ATOM 2016 C C . ARG A 1 259 ? -26.625 47 -14.172 1 50.34 259 ARG A C 1
ATOM 2018 O O . ARG A 1 259 ? -26.25 47.719 -15.109 1 50.34 259 ARG A O 1
ATOM 2025 N N . ALA A 1 260 ? -27.281 45.844 -14.32 1 47.03 260 ALA A N 1
ATOM 2026 C CA . ALA A 1 260 ? -27.719 45.562 -15.68 1 47.03 260 ALA A CA 1
ATOM 2027 C C . ALA A 1 260 ? -28.969 46.375 -16.047 1 47.03 260 ALA A C 1
ATOM 2029 O O . ALA A 1 260 ? -29.484 46.25 -17.156 1 47.03 260 ALA A O 1
ATOM 2030 N N . GLY A 1 261 ? -29.375 47.125 -15.07 1 35.25 261 GLY A N 1
ATOM 2031 C CA . GLY A 1 261 ? -30.375 48.062 -15.555 1 35.25 261 GLY A CA 1
ATOM 2032 C C . GLY A 1 261 ? -29.766 49.344 -16.156 1 35.25 261 GLY A C 1
ATOM 2033 O O . GLY A 1 261 ? -28.641 49.688 -15.828 1 35.25 261 GLY A O 1
ATOM 2034 N N . MET B 1 1 ? -20.25 38.375 38.812 1 25.62 1 MET B N 1
ATOM 2035 C CA . MET B 1 1 ? -20.609 36.938 38.75 1 25.62 1 MET B CA 1
ATOM 2036 C C . MET B 1 1 ? -21.062 36.531 37.375 1 25.62 1 MET B C 1
ATOM 2038 O O . MET B 1 1 ? -22.234 36.719 37.031 1 25.62 1 MET B O 1
ATOM 2042 N N . ALA B 1 2 ? -20.312 36.719 36.344 1 30.56 2 ALA B N 1
ATOM 2043 C CA . ALA B 1 2 ? -20.562 36.375 34.938 1 30.56 2 ALA B CA 1
ATOM 2044 C C . ALA B 1 2 ? -20.875 34.906 34.781 1 30.56 2 ALA B C 1
ATOM 2046 O O . ALA B 1 2 ? -20.125 34.062 35.25 1 30.56 2 ALA B O 1
ATOM 2047 N N . GLY B 1 3 ? -22.156 34.531 34.875 1 30.44 3 GLY B N 1
ATOM 2048 C CA . GLY B 1 3 ? -22.672 33.188 34.656 1 30.44 3 GLY B CA 1
ATOM 2049 C C . GLY B 1 3 ? -22 32.438 33.531 1 30.44 3 GLY B C 1
ATOM 2050 O O . GLY B 1 3 ? -21.891 32.938 32.438 1 30.44 3 GLY B O 1
ATOM 2051 N N . CYS B 1 4 ? -21.047 31.562 33.844 1 34.12 4 CYS B N 1
ATOM 2052 C CA . CYS B 1 4 ? -20.484 30.547 32.969 1 34.12 4 CYS B CA 1
ATOM 2053 C C . CYS B 1 4 ? -21.578 29.875 32.156 1 34.12 4 CYS B C 1
ATOM 2055 O O . CYS B 1 4 ? -22.609 29.484 32.688 1 34.12 4 CYS B O 1
ATOM 2057 N N . ALA B 1 5 ? -21.703 30.188 30.891 1 41.53 5 ALA B N 1
ATOM 2058 C CA . ALA B 1 5 ? -22.625 29.531 29.969 1 41.53 5 ALA B CA 1
ATOM 2059 C C . ALA B 1 5 ? -22.812 28.062 30.344 1 41.53 5 ALA B C 1
ATOM 2061 O O . ALA B 1 5 ? -21.844 27.359 30.672 1 41.53 5 ALA B O 1
ATOM 2062 N N . PRO B 1 6 ? -23.922 27.609 30.797 1 43.53 6 PRO B N 1
ATOM 2063 C CA . PRO B 1 6 ? -24.219 26.219 31.188 1 43.53 6 PRO B CA 1
ATOM 2064 C C . PRO B 1 6 ? -23.594 25.188 30.266 1 43.53 6 PRO B C 1
ATOM 2066 O O . PRO B 1 6 ? -23.328 25.5 29.094 1 43.53 6 PRO B O 1
ATOM 2069 N N . ASP B 1 7 ? -22.812 24.219 30.844 1 44.81 7 ASP B N 1
ATOM 2070 C CA . ASP B 1 7 ? -22.234 23 30.297 1 44.81 7 ASP B CA 1
ATOM 2071 C C . ASP B 1 7 ? -23.156 22.359 29.25 1 44.81 7 ASP B C 1
ATOM 2073 O O . ASP B 1 7 ? -24.312 22.031 29.562 1 44.81 7 ASP B O 1
ATOM 2077 N N . ALA B 1 8 ? -23.172 22.828 28.078 1 49.62 8 ALA B N 1
ATOM 2078 C CA . ALA B 1 8 ? -23.969 22.141 27.062 1 49.62 8 ALA B CA 1
ATOM 2079 C C . ALA B 1 8 ? -24.047 20.641 27.328 1 49.62 8 ALA B C 1
ATOM 2081 O O . ALA B 1 8 ? -23.016 20 27.578 1 49.62 8 ALA B O 1
ATOM 2082 N N . THR B 1 9 ? -25.062 20.062 27.734 1 53.31 9 THR B N 1
ATOM 2083 C CA . THR B 1 9 ? -25.328 18.641 27.984 1 53.31 9 THR B CA 1
ATOM 2084 C C . THR B 1 9 ? -24.875 17.797 26.812 1 53.31 9 THR B C 1
ATOM 2086 O O . THR B 1 9 ? -24.828 18.266 25.672 1 53.31 9 THR B O 1
ATOM 2089 N N . PRO B 1 10 ? -24.156 16.703 27.156 1 55.31 10 PRO B N 1
ATOM 2090 C CA . PRO B 1 10 ? -23.703 15.781 26.109 1 55.31 10 PRO B CA 1
ATOM 2091 C C . PRO B 1 10 ? -24.734 15.594 25 1 55.31 10 PRO B C 1
ATOM 2093 O O . PRO B 1 10 ? -24.375 15.445 23.828 1 55.31 10 PRO B O 1
ATOM 2096 N N . THR B 1 11 ? -25.969 15.68 25.406 1 57.72 11 THR B N 1
ATOM 2097 C CA . THR B 1 11 ? -27.016 15.484 24.406 1 57.72 11 THR B CA 1
ATOM 2098 C C . THR B 1 11 ? -27.078 16.672 23.453 1 57.72 11 THR B C 1
ATOM 2100 O O . THR B 1 11 ? -27.359 16.5 22.266 1 57.72 11 THR B O 1
ATOM 2103 N N . ALA B 1 12 ? -26.938 17.828 24.016 1 56.09 12 ALA B N 1
ATOM 2104 C CA . ALA B 1 12 ? -27 19 23.156 1 56.09 12 ALA B CA 1
ATOM 2105 C C . ALA B 1 12 ? -25.844 19.031 22.156 1 56.09 12 ALA B C 1
ATOM 2107 O O . ALA B 1 12 ? -26.031 19.406 20.984 1 56.09 12 ALA B O 1
ATOM 2108 N N . VAL B 1 13 ? -24.766 18.609 22.609 1 55.5 13 VAL B N 1
ATOM 2109 C CA . VAL B 1 13 ? -23.594 18.531 21.75 1 55.5 13 VAL B CA 1
ATOM 2110 C C . VAL B 1 13 ? -23.828 17.484 20.656 1 55.5 13 VAL B C 1
ATOM 2112 O O . VAL B 1 13 ? -23.484 17.703 19.5 1 55.5 13 VAL B O 1
ATOM 2115 N N . LEU B 1 14 ? -24.484 16.453 21.109 1 57 14 LEU B N 1
ATOM 2116 C CA . LEU B 1 14 ? -24.812 15.398 20.156 1 57 14 LEU B CA 1
ATOM 2117 C C . LEU B 1 14 ? -25.75 15.914 19.078 1 57 14 LEU B C 1
ATOM 2119 O O . LEU B 1 14 ? -25.578 15.609 17.891 1 57 14 LEU B O 1
ATOM 2123 N N . ARG B 1 15 ? -26.797 16.531 19.516 1 56.41 15 ARG B N 1
ATOM 2124 C CA . ARG B 1 15 ? -27.797 17.031 18.578 1 56.41 15 ARG B CA 1
ATOM 2125 C C . ARG B 1 15 ? -27.188 18.062 17.625 1 56.41 15 ARG B C 1
ATOM 2127 O O . ARG B 1 15 ? -27.578 18.141 16.453 1 56.41 15 ARG B O 1
ATOM 2134 N N . SER B 1 16 ? -26.281 18.781 18.109 1 57 16 SER B N 1
ATOM 2135 C CA . SER B 1 16 ? -25.656 19.797 17.266 1 57 16 SER B CA 1
ATOM 2136 C C . SER B 1 16 ? -24.625 19.172 16.328 1 57 16 SER B C 1
ATOM 2138 O O . SER B 1 16 ? -24.422 19.656 15.211 1 57 16 SER B O 1
ATOM 2140 N N . MET B 1 17 ? -24.094 18.094 16.766 1 57.41 17 MET B N 1
ATOM 2141 C CA . MET B 1 17 ? -23.016 17.5 15.992 1 57.41 17 MET B CA 1
ATOM 2142 C C . MET B 1 17 ? -23.562 16.547 14.93 1 57.41 17 MET B C 1
ATOM 2144 O O . MET B 1 17 ? -22.922 16.344 13.898 1 57.41 17 MET B O 1
ATOM 2148 N N . LEU B 1 18 ? -24.766 16.062 15.188 1 58.19 18 LEU B N 1
ATOM 2149 C CA . LEU B 1 18 ? -25.328 15.047 14.32 1 58.19 18 LEU B CA 1
ATOM 2150 C C . LEU B 1 18 ? -25.5 15.578 12.898 1 58.19 18 LEU B C 1
ATOM 2152 O O . LEU B 1 18 ? -25.109 14.914 11.93 1 58.19 18 LEU B O 1
ATOM 2156 N N . PRO B 1 19 ? -26.141 16.734 12.82 1 57.41 19 PRO B N 1
ATOM 2157 C CA . PRO B 1 19 ? -26.281 17.219 11.445 1 57.41 19 PRO B CA 1
ATOM 2158 C C . PRO B 1 19 ? -24.922 17.453 10.766 1 57.41 19 PRO B C 1
ATOM 2160 O O . PRO B 1 19 ? -24.797 17.25 9.555 1 57.41 19 PRO B O 1
ATOM 2163 N N . HIS B 1 20 ? -23.984 17.828 11.516 1 56.75 20 HIS B N 1
ATOM 2164 C CA . HIS B 1 20 ? -22.656 18.062 10.953 1 56.75 20 HIS B CA 1
ATOM 2165 C C . HIS B 1 20 ? -22 16.766 10.523 1 56.75 20 HIS B C 1
ATOM 2167 O O . HIS B 1 20 ? -21.344 16.703 9.477 1 56.75 20 HIS B O 1
ATOM 2173 N N . ILE B 1 21 ? -22.281 15.805 11.336 1 58.69 21 ILE B N 1
ATOM 2174 C CA . ILE B 1 21 ? -21.734 14.492 10.992 1 58.69 21 ILE B CA 1
ATOM 2175 C C . ILE B 1 21 ? -22.438 13.953 9.75 1 58.69 21 ILE B C 1
ATOM 2177 O O . ILE B 1 21 ? -21.797 13.383 8.859 1 58.69 21 ILE B O 1
ATOM 2181 N N . LEU B 1 22 ? -23.703 14.117 9.742 1 58.5 22 LEU B N 1
ATOM 2182 C CA . LEU B 1 22 ? -24.469 13.633 8.602 1 58.5 22 LEU B CA 1
ATOM 2183 C C . LEU B 1 22 ? -24.094 14.398 7.336 1 58.5 22 LEU B C 1
ATOM 2185 O O . LEU B 1 22 ? -24 13.805 6.258 1 58.5 22 LEU B O 1
ATOM 2189 N N . CYS B 1 23 ? -23.938 15.672 7.508 1 58.03 23 CYS B N 1
ATOM 2190 C CA . CYS B 1 23 ? -23.547 16.484 6.363 1 58.03 23 CYS B CA 1
ATOM 2191 C C . CYS B 1 23 ? -22.156 16.109 5.867 1 58.03 23 CYS B C 1
ATOM 2193 O O . CYS B 1 23 ? -21.891 16.156 4.668 1 58.03 23 CYS B O 1
ATOM 2195 N N . ALA B 1 24 ? -21.359 15.75 6.812 1 59.41 24 ALA B N 1
ATOM 2196 C CA . ALA B 1 24 ? -20.031 15.305 6.441 1 59.41 24 ALA B CA 1
ATOM 2197 C C . ALA B 1 24 ? -20.078 13.93 5.781 1 59.41 24 ALA B C 1
ATOM 2199 O O . ALA B 1 24 ? -19.172 13.578 5.004 1 59.41 24 ALA B O 1
ATOM 2200 N N . ALA B 1 25 ? -21.141 13.266 6.055 1 65 25 ALA B N 1
ATOM 2201 C CA . ALA B 1 25 ? -21.281 11.906 5.535 1 65 25 ALA B CA 1
ATOM 2202 C C . ALA B 1 25 ? -21.781 11.922 4.09 1 65 25 ALA B C 1
ATOM 2204 O O . ALA B 1 25 ? -21.547 10.969 3.34 1 65 25 ALA B O 1
ATOM 2205 N N . VAL B 1 26 ? -22.406 12.984 3.66 1 66.38 26 VAL B N 1
ATOM 2206 C CA . VAL B 1 26 ? -23.016 13.055 2.336 1 66.38 26 VAL B CA 1
ATOM 2207 C C . VAL B 1 26 ? -21.922 13.039 1.266 1 66.38 26 VAL B C 1
ATOM 2209 O O . VAL B 1 26 ? -21.984 12.25 0.324 1 66.38 26 VAL B O 1
ATOM 2212 N N . PRO B 1 27 ? -20.938 13.875 1.436 1 72.56 27 PRO B N 1
ATOM 2213 C CA . PRO B 1 27 ? -19.891 13.82 0.414 1 72.56 27 PRO B CA 1
ATOM 2214 C C . PRO B 1 27 ? -19.203 12.461 0.344 1 72.56 27 PRO B C 1
ATOM 2216 O O . PRO B 1 27 ? -18.75 12.047 -0.725 1 72.56 27 PRO B O 1
ATOM 2219 N N . GLN B 1 28 ? -19.234 11.781 1.422 1 79.62 28 GLN B N 1
ATOM 2220 C CA . GLN B 1 28 ? -18.625 10.453 1.437 1 79.62 28 GLN B CA 1
ATOM 2221 C C . GLN B 1 28 ? -19.469 9.461 0.651 1 79.62 28 GLN B C 1
ATOM 2223 O O . GLN B 1 28 ? -18.938 8.578 -0.026 1 79.62 28 GLN B O 1
ATOM 2228 N N . LEU B 1 29 ? -20.766 9.68 0.698 1 83.69 29 LEU B N 1
ATOM 2229 C CA . LEU B 1 29 ? -21.656 8.812 -0.054 1 83.69 29 LEU B CA 1
ATOM 2230 C C . LEU B 1 29 ? -21.453 8.977 -1.555 1 83.69 29 LEU B C 1
ATOM 2232 O O . LEU B 1 29 ? -21.531 8 -2.309 1 83.69 29 LEU B O 1
ATOM 2236 N N . PHE B 1 30 ? -21.125 10.141 -1.937 1 85.75 30 PHE B N 1
ATOM 2237 C CA . PHE B 1 30 ? -20.844 10.398 -3.344 1 85.75 30 PHE B CA 1
ATOM 2238 C C . PHE B 1 30 ? -19.578 9.68 -3.785 1 85.75 30 PHE B C 1
ATOM 2240 O O . PHE B 1 30 ? -19.547 9.086 -4.867 1 85.75 30 PHE B O 1
ATOM 2247 N N . LEU B 1 31 ? -18.578 9.719 -3.004 1 89.12 31 LEU B N 1
ATOM 2248 C CA . LEU B 1 31 ? -17.312 9.055 -3.33 1 89.12 31 LEU B CA 1
ATOM 2249 C C . LEU B 1 31 ? -17.5 7.547 -3.43 1 89.12 31 LEU B C 1
ATOM 2251 O O . LEU B 1 31 ? -16.938 6.902 -4.316 1 89.12 31 LEU B O 1
ATOM 2255 N N . VAL B 1 32 ? -18.281 7.039 -2.564 1 92.38 32 VAL B N 1
ATOM 2256 C CA . VAL B 1 32 ? -18.547 5.605 -2.58 1 92.38 32 VAL B CA 1
ATOM 2257 C C . VAL B 1 32 ? -19.328 5.234 -3.832 1 92.38 32 VAL B C 1
ATOM 2259 O O . VAL B 1 32 ? -19.047 4.23 -4.488 1 92.38 32 VAL B O 1
ATOM 2262 N N . ALA B 1 33 ? -20.328 6.031 -4.156 1 92.5 33 ALA B N 1
ATOM 2263 C CA . ALA B 1 33 ? -21.109 5.801 -5.367 1 92.5 33 ALA B CA 1
ATOM 2264 C C . ALA B 1 33 ? -20.234 5.871 -6.609 1 92.5 33 ALA B C 1
ATOM 2266 O O . ALA B 1 33 ? -20.359 5.051 -7.523 1 92.5 33 ALA B O 1
ATOM 2267 N N . LEU B 1 34 ? -19.375 6.855 -6.582 1 93.44 34 LEU B N 1
ATOM 2268 C CA . LEU B 1 34 ? -18.438 7 -7.688 1 93.44 34 LEU B CA 1
ATOM 2269 C C . LEU B 1 34 ? -17.531 5.777 -7.793 1 93.44 34 LEU B C 1
ATOM 2271 O O . LEU B 1 34 ? -17.25 5.289 -8.891 1 93.44 34 LEU B O 1
ATOM 2275 N N . LEU B 1 35 ? -17.094 5.297 -6.707 1 95.5 35 LEU B N 1
ATOM 2276 C CA . LEU B 1 35 ? -16.234 4.125 -6.688 1 95.5 35 LEU B CA 1
ATOM 2277 C C . LEU B 1 35 ? -16.969 2.893 -7.191 1 95.5 35 LEU B C 1
ATOM 2279 O O . LEU B 1 35 ? -16.422 2.086 -7.938 1 95.5 35 LEU B O 1
ATOM 2283 N N . VAL B 1 36 ? -18.219 2.748 -6.785 1 95.94 36 VAL B N 1
ATOM 2284 C CA . VAL B 1 36 ? -19.031 1.614 -7.219 1 95.94 36 VAL B CA 1
ATOM 2285 C C . VAL B 1 36 ? -19.234 1.676 -8.734 1 95.94 36 VAL B C 1
ATOM 2287 O O . VAL B 1 36 ? -19.062 0.672 -9.43 1 95.94 36 VAL B O 1
ATOM 2290 N N . ALA B 1 37 ? -19.562 2.82 -9.203 1 96.94 37 ALA B N 1
ATOM 2291 C CA . ALA B 1 37 ? -19.703 3.006 -10.648 1 96.94 37 ALA B CA 1
ATOM 2292 C C . ALA B 1 37 ? -18.391 2.715 -11.367 1 96.94 37 ALA B C 1
ATOM 2294 O O . ALA B 1 37 ? -18.391 2.092 -12.438 1 96.94 37 ALA B O 1
ATOM 2295 N N . TYR B 1 38 ? -17.328 3.223 -10.797 1 97.44 38 TYR B N 1
ATOM 2296 C CA . TYR B 1 38 ? -15.992 2.994 -11.344 1 97.44 38 TYR B CA 1
ATOM 2297 C C . TYR B 1 38 ? -15.695 1.503 -11.453 1 97.44 38 TYR B C 1
ATOM 2299 O O . TYR B 1 38 ? -15.156 1.043 -12.461 1 97.44 38 TYR B O 1
ATOM 2307 N N . LEU B 1 39 ? -16.078 0.719 -10.461 1 97.88 39 LEU B N 1
ATOM 2308 C CA . LEU B 1 39 ? -15.859 -0.723 -10.453 1 97.88 39 LEU B CA 1
ATOM 2309 C C . LEU B 1 39 ? -16.719 -1.409 -11.508 1 97.88 39 LEU B C 1
ATOM 2311 O O . LEU B 1 39 ? -16.25 -2.312 -12.203 1 97.88 39 LEU B O 1
ATOM 2315 N N . ILE B 1 40 ? -17.938 -0.997 -11.641 1 97.62 40 ILE B N 1
ATOM 2316 C CA . ILE B 1 40 ? -18.859 -1.603 -12.594 1 97.62 40 ILE B CA 1
ATOM 2317 C C . ILE B 1 40 ? -18.359 -1.341 -14.016 1 97.62 40 ILE B C 1
ATOM 2319 O O . ILE B 1 40 ? -18.25 -2.268 -14.82 1 97.62 40 ILE B O 1
ATOM 2323 N N . VAL B 1 41 ? -18.031 -0.095 -14.273 1 97.94 41 VAL B N 1
ATOM 2324 C CA . VAL B 1 41 ? -17.547 0.269 -15.602 1 97.94 41 VAL B CA 1
ATOM 2325 C C . VAL B 1 41 ? -16.25 -0.488 -15.906 1 97.94 41 VAL B C 1
ATOM 2327 O O . VAL B 1 41 ? -16.078 -1.008 -17.016 1 97.94 41 VAL B O 1
ATOM 2330 N N . GLY B 1 42 ? -15.359 -0.491 -14.914 1 98.44 42 GLY B N 1
ATOM 2331 C CA . GLY B 1 42 ? -14.109 -1.221 -15.109 1 98.44 42 GLY B CA 1
ATOM 2332 C C . GLY B 1 42 ? -14.328 -2.688 -15.43 1 98.44 42 GLY B C 1
ATOM 2333 O O . GLY B 1 42 ? -13.656 -3.24 -16.312 1 98.44 42 GLY B O 1
ATOM 2334 N N . ALA B 1 43 ? -15.25 -3.328 -14.742 1 98.12 43 ALA B N 1
ATOM 2335 C CA . ALA B 1 43 ? -15.516 -4.75 -14.953 1 98.12 43 ALA B CA 1
ATOM 2336 C C . ALA B 1 43 ? -16.016 -5.012 -16.375 1 98.12 43 ALA B C 1
ATOM 2338 O O . ALA B 1 43 ? -15.586 -5.969 -17.016 1 98.12 43 ALA B O 1
ATOM 2339 N N . VAL B 1 44 ? -16.844 -4.172 -16.844 1 97.75 44 VAL B N 1
ATOM 2340 C CA . VAL B 1 44 ? -17.391 -4.312 -18.203 1 97.75 44 VAL B CA 1
ATOM 2341 C C . VAL B 1 44 ? -16.266 -4.137 -19.219 1 97.75 44 VAL B C 1
ATOM 2343 O O . VAL B 1 44 ? -16.156 -4.918 -20.172 1 97.75 44 VAL B O 1
ATOM 2346 N N . VAL B 1 45 ? -15.438 -3.16 -19.031 1 97.94 45 VAL B N 1
ATOM 2347 C CA . VAL B 1 45 ? -14.367 -2.881 -19.984 1 97.94 45 VAL B CA 1
ATOM 2348 C C . VAL B 1 45 ? -13.344 -4.02 -19.953 1 97.94 45 VAL B C 1
ATOM 2350 O O . VAL B 1 45 ? -12.906 -4.484 -21.016 1 97.94 45 VAL B O 1
ATOM 2353 N N . PHE B 1 46 ? -12.945 -4.488 -18.766 1 98.12 46 PHE B N 1
ATOM 2354 C CA . PHE B 1 46 ? -11.984 -5.574 -18.656 1 98.12 46 PHE B CA 1
ATOM 2355 C C . PHE B 1 46 ? -12.5 -6.832 -19.344 1 98.12 46 PHE B C 1
ATOM 2357 O O . PHE B 1 46 ? -11.766 -7.488 -20.078 1 98.12 46 PHE B O 1
ATOM 2364 N N . GLN B 1 47 ? -13.742 -7.227 -19.078 1 97.5 47 GLN B N 1
ATOM 2365 C CA . GLN B 1 47 ? -14.297 -8.453 -19.641 1 97.5 47 GLN B CA 1
ATOM 2366 C C . GLN B 1 47 ? -14.523 -8.305 -21.156 1 97.5 47 GLN B C 1
ATOM 2368 O O . GLN B 1 47 ? -14.477 -9.297 -21.891 1 97.5 47 GLN B O 1
ATOM 2373 N N . SER B 1 48 ? -14.734 -7.055 -21.688 1 96.94 48 SER B N 1
ATOM 2374 C CA . SER B 1 48 ? -14.945 -6.82 -23.109 1 96.94 48 SER B CA 1
ATOM 2375 C C . SER B 1 48 ? -13.617 -6.781 -23.859 1 96.94 48 SER B C 1
ATOM 2377 O O . SER B 1 48 ? -13.555 -7.121 -25.047 1 96.94 48 SER B O 1
ATOM 2379 N N . THR B 1 49 ? -12.539 -6.402 -23.219 1 96 49 THR B N 1
ATOM 2380 C CA . THR B 1 49 ? -11.266 -6.172 -23.891 1 96 49 THR B CA 1
ATOM 2381 C C . THR B 1 49 ? -10.344 -7.375 -23.734 1 96 49 THR B C 1
ATOM 2383 O O . THR B 1 49 ? -9.352 -7.508 -24.469 1 96 49 THR B O 1
ATOM 2386 N N . ASP B 1 50 ? -10.594 -8.211 -22.766 1 96.88 50 ASP B N 1
ATOM 2387 C CA . ASP B 1 50 ? -9.75 -9.367 -22.469 1 96.88 50 ASP B CA 1
ATOM 2388 C C . ASP B 1 50 ? -10.578 -10.648 -22.453 1 96.88 50 ASP B C 1
ATOM 2390 O O . ASP B 1 50 ? -11.359 -10.875 -21.516 1 96.88 50 ASP B O 1
ATOM 2394 N N . GLU B 1 51 ? -10.375 -11.562 -23.359 1 96.06 51 GLU B N 1
ATOM 2395 C CA . GLU B 1 51 ? -11.148 -12.789 -23.516 1 96.06 51 GLU B CA 1
ATOM 2396 C C . GLU B 1 51 ? -10.984 -13.711 -22.312 1 96.06 51 GLU B C 1
ATOM 2398 O O . GLU B 1 51 ? -11.922 -14.391 -21.906 1 96.06 51 GLU B O 1
ATOM 2403 N N . LYS B 1 52 ? -9.812 -13.727 -21.75 1 95.88 52 LYS B N 1
ATOM 2404 C CA . LYS B 1 52 ? -9.57 -14.57 -20.578 1 95.88 52 LYS B CA 1
ATOM 2405 C C . LYS B 1 52 ? -10.328 -14.047 -19.359 1 95.88 52 LYS B C 1
ATOM 2407 O O . LYS B 1 52 ? -10.852 -14.828 -18.562 1 95.88 52 LYS B O 1
ATOM 2412 N N . LEU B 1 53 ? -10.383 -12.742 -19.219 1 96.44 53 LEU B N 1
ATOM 2413 C CA . LEU B 1 53 ? -11.117 -12.156 -18.109 1 96.44 53 LEU B CA 1
ATOM 2414 C C . LEU B 1 53 ? -12.617 -12.312 -18.297 1 96.44 53 LEU B C 1
ATOM 2416 O O . LEU B 1 53 ? -13.375 -12.32 -17.328 1 96.44 53 LEU B O 1
ATOM 2420 N N . ALA B 1 54 ? -13.055 -12.445 -19.547 1 96.44 54 ALA B N 1
ATOM 2421 C CA . ALA B 1 54 ? -14.469 -12.617 -19.859 1 96.44 54 ALA B CA 1
ATOM 2422 C C . ALA B 1 54 ? -14.992 -13.945 -19.344 1 96.44 54 ALA B C 1
ATOM 2424 O O . ALA B 1 54 ? -16.203 -14.125 -19.156 1 96.44 54 ALA B O 1
ATOM 2425 N N . LYS B 1 55 ? -14.094 -14.859 -19.062 1 96.31 55 LYS B N 1
ATOM 2426 C CA . LYS B 1 55 ? -14.477 -16.188 -18.625 1 96.31 55 LYS B CA 1
ATOM 2427 C C . LYS B 1 55 ? -14.758 -16.219 -17.125 1 96.31 55 LYS B C 1
ATOM 2429 O O . LYS B 1 55 ? -15.391 -17.141 -16.609 1 96.31 55 LYS B O 1
ATOM 2434 N N . TYR B 1 56 ? -14.281 -15.234 -16.438 1 96 56 TYR B N 1
ATOM 2435 C CA . TYR B 1 56 ? -14.531 -15.148 -15 1 96 56 TYR B CA 1
ATOM 2436 C C . TYR B 1 56 ? -15.906 -14.547 -14.727 1 96 56 TYR B C 1
ATOM 2438 O O . TYR B 1 56 ? -16.438 -13.805 -15.547 1 96 56 TYR B O 1
ATOM 2446 N N . SER B 1 57 ? -16.469 -14.953 -13.594 1 96.19 57 SER B N 1
ATOM 2447 C CA . SER B 1 57 ? -17.734 -14.352 -13.195 1 96.19 57 SER B CA 1
ATOM 2448 C C . SER B 1 57 ? -17.578 -12.852 -12.953 1 96.19 57 SER B C 1
ATOM 2450 O O . SER B 1 57 ? -16.484 -12.375 -12.617 1 96.19 57 SER B O 1
ATOM 2452 N N . PHE B 1 58 ? -18.656 -12.125 -13.133 1 97 58 PHE B N 1
ATOM 2453 C CA . PHE B 1 58 ? -18.656 -10.68 -12.922 1 97 58 PHE B CA 1
ATOM 2454 C C . PHE B 1 58 ? -18.219 -10.344 -11.5 1 97 58 PHE B C 1
ATOM 2456 O O . PHE B 1 58 ? -17.469 -9.383 -11.297 1 97 58 PHE B O 1
ATOM 2463 N N . LEU B 1 59 ? -18.594 -11.141 -10.547 1 96.5 59 LEU B N 1
ATOM 2464 C CA . LEU B 1 59 ? -18.25 -10.898 -9.148 1 96.5 59 LEU B CA 1
ATOM 2465 C C . LEU B 1 59 ? -16.766 -11.117 -8.898 1 96.5 59 LEU B C 1
ATOM 2467 O O . LEU B 1 59 ? -16.141 -10.383 -8.125 1 96.5 59 LEU B O 1
ATOM 2471 N N . ASP B 1 60 ? -16.188 -12.078 -9.617 1 96.88 60 ASP B N 1
ATOM 2472 C CA . ASP B 1 60 ? -14.758 -12.32 -9.516 1 96.88 60 ASP B CA 1
ATOM 2473 C C . ASP B 1 60 ? -13.961 -11.133 -10.062 1 96.88 60 ASP B C 1
ATOM 2475 O O . ASP B 1 60 ? -12.922 -10.781 -9.516 1 96.88 60 ASP B O 1
ATOM 2479 N N . VAL B 1 61 ? -14.477 -10.594 -11.086 1 97.88 61 VAL B N 1
ATOM 2480 C CA . VAL B 1 61 ? -13.781 -9.477 -11.719 1 97.88 61 VAL B CA 1
ATOM 2481 C C . VAL B 1 61 ? -13.891 -8.234 -10.836 1 97.88 61 VAL B C 1
ATOM 2483 O O . VAL B 1 61 ? -12.953 -7.434 -10.766 1 97.88 61 VAL B O 1
ATOM 2486 N N . ILE B 1 62 ? -14.969 -8.078 -10.148 1 97.94 62 ILE B N 1
ATOM 2487 C CA . ILE B 1 62 ? -15.117 -6.973 -9.211 1 97.94 62 ILE B CA 1
ATOM 2488 C C . ILE B 1 62 ? -14.102 -7.113 -8.078 1 97.94 62 ILE B C 1
ATOM 2490 O O . ILE B 1 62 ? -13.461 -6.133 -7.688 1 97.94 62 ILE B O 1
ATOM 2494 N N . LEU B 1 63 ? -13.977 -8.297 -7.582 1 97.25 63 LEU B N 1
ATOM 2495 C CA . LEU B 1 63 ? -12.984 -8.531 -6.539 1 97.25 63 LEU B 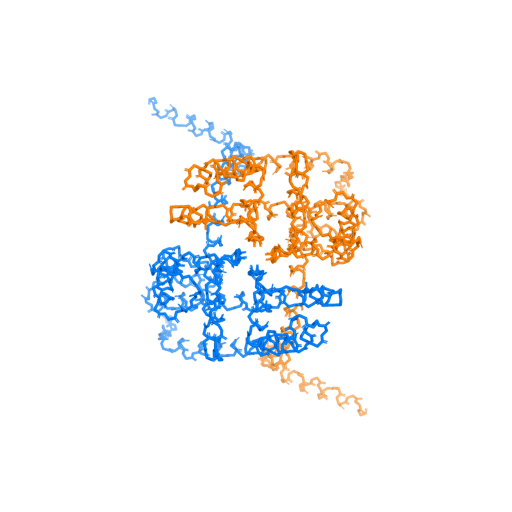CA 1
ATOM 2496 C C . LEU B 1 63 ? -11.578 -8.258 -7.059 1 97.25 63 LEU B C 1
ATOM 2498 O O . LEU B 1 63 ? -10.758 -7.66 -6.355 1 97.25 63 LEU B O 1
ATOM 2502 N N . PHE B 1 64 ? -11.359 -8.711 -8.273 1 98.06 64 PHE B N 1
ATOM 2503 C CA . PHE B 1 64 ? -10.094 -8.43 -8.938 1 98.06 64 PHE B CA 1
ATOM 2504 C C . PHE B 1 64 ? -9.828 -6.93 -8.984 1 98.06 64 PHE B C 1
ATOM 2506 O O . PHE B 1 64 ? -8.727 -6.477 -8.664 1 98.06 64 PHE B O 1
ATOM 2513 N N . GLU B 1 65 ? -10.781 -6.191 -9.359 1 98.44 65 GLU B N 1
ATOM 2514 C CA . GLU B 1 65 ? -10.648 -4.742 -9.477 1 98.44 65 GLU B CA 1
ATOM 2515 C C . GLU B 1 65 ? -10.453 -4.09 -8.117 1 98.44 65 GLU B C 1
ATOM 2517 O O . GLU B 1 65 ? -9.586 -3.219 -7.957 1 98.44 65 GLU B O 1
ATOM 2522 N N . PHE B 1 66 ? -11.227 -4.508 -7.203 1 98.19 66 PHE B N 1
ATOM 2523 C CA . PHE B 1 66 ? -11.078 -3.965 -5.859 1 98.19 66 PHE B CA 1
ATOM 2524 C C . PHE B 1 66 ? -9.695 -4.273 -5.297 1 98.19 66 PHE B C 1
ATOM 2526 O O . PHE B 1 66 ? -9.055 -3.408 -4.699 1 98.19 66 PHE B O 1
ATOM 2533 N N . GLY B 1 67 ? -9.25 -5.523 -5.488 1 98.19 67 GLY B N 1
ATOM 2534 C CA . GLY B 1 67 ? -7.906 -5.91 -5.086 1 98.19 67 GLY B CA 1
ATOM 2535 C C . GLY B 1 67 ? -6.824 -5.094 -5.766 1 98.19 67 GLY B C 1
ATOM 2536 O O . GLY B 1 67 ? -5.793 -4.793 -5.16 1 98.19 67 GLY B O 1
ATOM 2537 N N . THR B 1 68 ? -7.062 -4.723 -6.945 1 98.44 68 THR B N 1
ATOM 2538 C CA . THR B 1 68 ? -6.109 -3.924 -7.707 1 98.44 68 THR B CA 1
ATOM 2539 C C . THR B 1 68 ? -6.07 -2.488 -7.195 1 98.44 68 THR B C 1
ATOM 2541 O O . THR B 1 68 ? -4.992 -1.943 -6.938 1 98.44 68 THR B O 1
ATOM 2544 N N . LEU B 1 69 ? -7.246 -1.952 -6.98 1 98.38 69 LEU B N 1
ATOM 2545 C CA . LEU B 1 69 ? -7.328 -0.549 -6.59 1 98.38 69 LEU B CA 1
ATOM 2546 C C . LEU B 1 69 ? -6.883 -0.361 -5.141 1 98.38 69 LEU B C 1
ATOM 2548 O O . LEU B 1 69 ? -6.387 0.706 -4.773 1 98.38 69 LEU B O 1
ATOM 2552 N N . THR B 1 70 ? -7.031 -1.362 -4.309 1 97.81 70 THR B N 1
ATOM 2553 C CA . THR B 1 70 ? -6.539 -1.312 -2.938 1 97.81 70 THR B CA 1
ATOM 2554 C C . THR B 1 70 ? -5.098 -1.808 -2.859 1 97.81 70 THR B C 1
ATOM 2556 O O . THR B 1 70 ? -4.508 -1.852 -1.778 1 97.81 70 THR B O 1
ATOM 2559 N N . THR B 1 71 ? -4.555 -2.283 -3.975 1 97.75 71 THR B N 1
ATOM 2560 C CA . THR B 1 71 ? -3.184 -2.736 -4.191 1 97.75 71 THR B CA 1
ATOM 2561 C C . THR B 1 71 ? -2.93 -4.059 -3.469 1 97.75 71 THR B C 1
ATOM 2563 O O . THR B 1 71 ? -1.784 -4.395 -3.166 1 97.75 71 THR B O 1
ATOM 2566 N N . ILE B 1 72 ? -3.996 -4.699 -3.049 1 98.12 72 ILE B N 1
ATOM 2567 C CA . ILE B 1 72 ? -3.848 -6.051 -2.52 1 98.12 72 ILE B CA 1
ATOM 2568 C C . ILE B 1 72 ? -3.26 -6.965 -3.592 1 98.12 72 ILE B C 1
ATOM 2570 O O . ILE B 1 72 ? -2.248 -7.633 -3.361 1 98.12 72 ILE B O 1
ATOM 2574 N N . GLY B 1 73 ? -3.91 -6.98 -4.805 1 97.56 73 GLY B N 1
ATOM 2575 C CA . GLY B 1 73 ? -3.369 -7.699 -5.949 1 97.56 73 GLY B CA 1
ATOM 2576 C C . GLY B 1 73 ? -3.193 -9.188 -5.691 1 97.56 73 GLY B C 1
ATOM 2577 O O . GLY B 1 73 ? -2.096 -9.719 -5.852 1 97.56 73 GLY B O 1
ATOM 2578 N N . TYR B 1 74 ? -4.207 -9.906 -5.508 1 96.5 74 TYR B N 1
ATOM 2579 C CA . TYR B 1 74 ? -4.109 -11.328 -5.188 1 96.5 74 TYR B CA 1
ATOM 2580 C C . TYR B 1 74 ? -3.393 -12.086 -6.297 1 96.5 74 TYR B C 1
ATOM 2582 O O . TYR B 1 74 ? -2.785 -13.133 -6.051 1 96.5 74 TYR B O 1
ATOM 2590 N N . GLY B 1 75 ? -3.562 -11.703 -7.508 1 96.5 75 GLY B N 1
ATOM 2591 C CA . GLY B 1 75 ? -2.783 -12.25 -8.602 1 96.5 75 GLY B CA 1
ATOM 2592 C C . GLY B 1 75 ? -3.451 -13.438 -9.273 1 96.5 75 GLY B C 1
ATOM 2593 O O . GLY B 1 75 ? -2.943 -13.961 -10.266 1 96.5 75 GLY B O 1
ATOM 2594 N N . ASN B 1 76 ? -4.586 -13.961 -8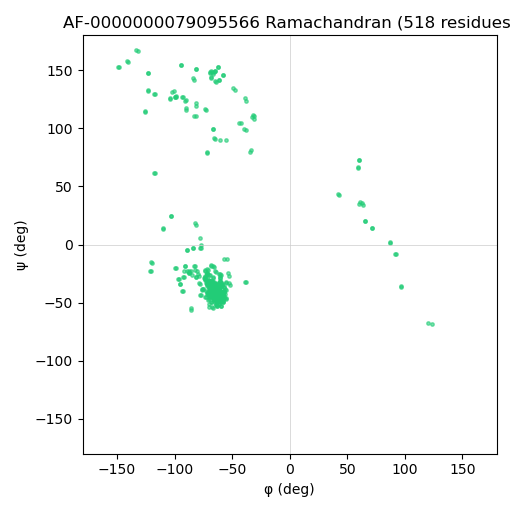.703 1 95.06 76 ASN B N 1
ATOM 2595 C CA . ASN B 1 76 ? -5.316 -15.039 -9.352 1 95.06 76 ASN B CA 1
ATOM 2596 C C . ASN B 1 76 ? -5.922 -14.594 -10.68 1 95.06 76 ASN B C 1
ATOM 2598 O O . ASN B 1 76 ? -6.113 -15.398 -11.586 1 95.06 76 ASN B O 1
ATOM 2602 N N . ILE B 1 77 ? -6.328 -13.414 -10.781 1 96.38 77 ILE B N 1
ATOM 2603 C CA . ILE B 1 77 ? -6.777 -12.766 -12.008 1 96.38 77 ILE B CA 1
ATOM 2604 C C . ILE B 1 77 ? -5.855 -11.586 -12.336 1 96.38 77 ILE B C 1
ATOM 2606 O O . ILE B 1 77 ? -5.508 -10.805 -11.453 1 96.38 77 ILE B O 1
ATOM 2610 N N . SER B 1 78 ? -5.379 -11.539 -13.539 1 96 78 SER B N 1
ATOM 2611 C CA . SER B 1 78 ? -4.566 -10.43 -14.031 1 96 78 SER B CA 1
ATOM 2612 C C . SER B 1 78 ? -4.777 -10.211 -15.523 1 96 78 SER B C 1
ATOM 2614 O O . SER B 1 78 ? -5.168 -11.133 -16.25 1 96 78 SER B O 1
ATOM 2616 N N . PRO B 1 79 ? -4.586 -9.016 -15.938 1 95.81 79 PRO B N 1
ATOM 2617 C CA . PRO B 1 79 ? -4.734 -8.758 -17.375 1 95.81 79 PRO B CA 1
ATOM 2618 C C . PRO B 1 79 ? -3.736 -9.547 -18.219 1 95.81 79 PRO B C 1
ATOM 2620 O O . PRO B 1 79 ? -2.562 -9.656 -17.859 1 95.81 79 PRO B O 1
ATOM 2623 N N . THR B 1 80 ? -4.25 -10.023 -19.391 1 93.06 80 THR B N 1
ATOM 2624 C CA . THR B 1 80 ? -3.41 -10.883 -20.219 1 93.06 80 THR B CA 1
ATOM 2625 C C . THR B 1 80 ? -3.215 -10.273 -21.609 1 93.06 80 THR B C 1
ATOM 2627 O O . THR B 1 80 ? -2.246 -10.594 -22.297 1 93.06 80 THR B O 1
ATOM 2630 N N . ALA B 1 81 ? -4.152 -9.406 -21.984 1 93.75 81 ALA B N 1
ATOM 2631 C CA . ALA B 1 81 ? -4.051 -8.742 -23.281 1 93.75 81 ALA B CA 1
ATOM 2632 C C . ALA B 1 81 ? -3.371 -7.383 -23.156 1 93.75 81 ALA B C 1
ATOM 2634 O O . ALA B 1 81 ? -3.408 -6.762 -22.094 1 93.75 81 ALA B O 1
ATOM 2635 N N . ASP B 1 82 ? -2.746 -6.926 -24.266 1 92.62 82 ASP B N 1
ATOM 2636 C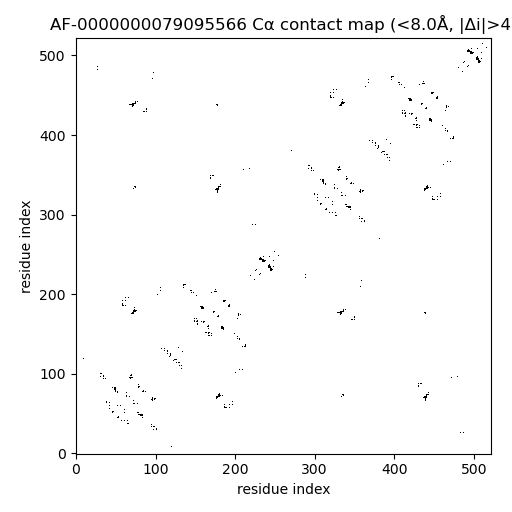 CA . ASP B 1 82 ? -2.078 -5.629 -24.25 1 92.62 82 ASP B CA 1
ATOM 2637 C C . ASP B 1 82 ? -3.068 -4.508 -23.938 1 92.62 82 ASP B C 1
ATOM 2639 O O . ASP B 1 82 ? -2.752 -3.584 -23.188 1 92.62 82 ASP B O 1
ATOM 2643 N N . SER B 1 83 ? -4.168 -4.633 -24.516 1 93.81 83 SER B N 1
ATOM 2644 C CA . SER B 1 83 ? -5.18 -3.6 -24.312 1 93.81 83 SER B CA 1
ATOM 2645 C C . SER B 1 83 ? -5.625 -3.531 -22.859 1 93.81 83 SER B C 1
ATOM 2647 O O . SER B 1 83 ? -5.73 -2.443 -22.281 1 93.81 83 SER B O 1
ATOM 2649 N N . SER B 1 84 ? -5.914 -4.711 -22.266 1 95.38 84 SER B N 1
ATOM 2650 C CA . SER B 1 84 ? -6.367 -4.723 -20.891 1 95.38 84 SER B CA 1
ATOM 2651 C C . SER B 1 84 ? -5.246 -4.316 -19.938 1 95.38 84 SER B C 1
ATOM 2653 O O . SER B 1 84 ? -5.5 -3.703 -18.891 1 95.38 84 SER B O 1
ATOM 2655 N N . ARG B 1 85 ? -4.012 -4.617 -20.266 1 95.06 85 ARG B N 1
ATOM 2656 C CA . ARG B 1 85 ? -2.869 -4.199 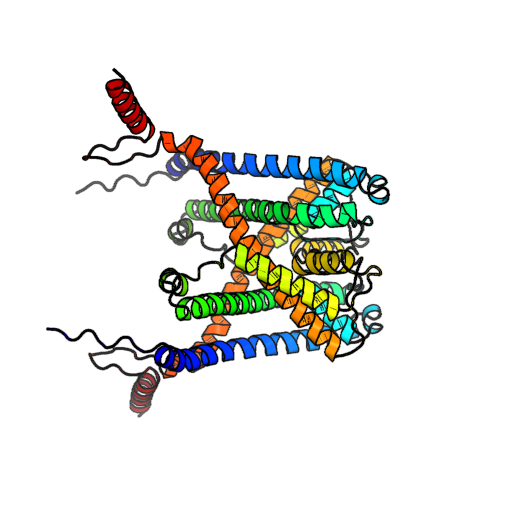-19.453 1 95.06 85 ARG B CA 1
ATOM 2657 C C . ARG B 1 85 ? -2.725 -2.682 -19.469 1 95.06 85 ARG B C 1
ATOM 2659 O O . ARG B 1 85 ? -2.508 -2.072 -18.406 1 95.06 85 ARG B O 1
ATOM 2666 N N . MET B 1 86 ? -2.809 -2.141 -20.625 1 94.38 86 MET B N 1
ATOM 2667 C CA . MET B 1 86 ? -2.756 -0.683 -20.719 1 94.38 86 MET B CA 1
ATOM 2668 C C . MET B 1 86 ? -3.934 -0.05 -19.984 1 94.38 86 MET B C 1
ATOM 2670 O O . MET B 1 86 ? -3.768 0.947 -19.281 1 94.38 86 MET B O 1
ATOM 2674 N N . PHE B 1 87 ? -5.062 -0.625 -20.188 1 96.81 87 PHE B N 1
ATOM 2675 C CA . PHE B 1 87 ? -6.234 -0.13 -19.484 1 96.81 87 PHE B CA 1
ATOM 2676 C C . PHE B 1 87 ? -6.031 -0.228 -17.969 1 96.81 87 PHE B C 1
ATOM 2678 O O . PHE B 1 87 ? -6.434 0.668 -17.234 1 96.81 87 PHE B O 1
ATOM 2685 N N . CYS B 1 88 ? -5.453 -1.312 -17.531 1 97.38 88 CYS B N 1
ATOM 2686 C CA . CYS B 1 88 ? -5.203 -1.518 -16.109 1 97.38 88 CYS B CA 1
ATOM 2687 C C . CYS B 1 88 ? -4.348 -0.392 -15.539 1 97.38 88 CYS B C 1
ATOM 2689 O O . CYS B 1 88 ? -4.609 0.094 -14.438 1 97.38 88 CYS B O 1
ATOM 2691 N N . ILE B 1 89 ? -3.385 0.025 -16.297 1 96.12 89 ILE B N 1
ATOM 2692 C CA . ILE B 1 89 ? -2.504 1.108 -15.875 1 96.12 89 ILE B CA 1
ATOM 2693 C C . ILE B 1 89 ? -3.311 2.396 -15.711 1 96.12 89 ILE B C 1
ATOM 2695 O O . ILE B 1 89 ? -3.305 3.012 -14.648 1 96.12 89 ILE B O 1
ATOM 2699 N N . LEU B 1 90 ? -4.027 2.771 -16.703 1 96.06 90 LEU B N 1
ATOM 2700 C CA . LEU B 1 90 ? -4.82 3.996 -16.688 1 96.06 90 LEU B CA 1
ATOM 2701 C C . LEU B 1 90 ? -5.898 3.93 -15.609 1 96.06 90 LEU B C 1
ATOM 2703 O O . LEU B 1 90 ? -6.117 4.902 -14.883 1 96.06 90 LEU B O 1
ATOM 2707 N N . TYR B 1 91 ? -6.543 2.801 -15.586 1 97.75 91 TYR B N 1
ATOM 2708 C CA . TYR B 1 91 ? -7.59 2.531 -14.602 1 97.75 91 TYR B CA 1
ATOM 2709 C C . TYR B 1 91 ? -7.066 2.709 -13.18 1 97.75 91 TYR B C 1
ATOM 2711 O O . TYR B 1 91 ? -7.75 3.277 -12.328 1 97.75 91 TYR B O 1
ATOM 2719 N N . SER B 1 92 ? -5.871 2.309 -12.953 1 97.75 92 SER B N 1
ATOM 2720 C CA . SER B 1 92 ? -5.289 2.334 -11.617 1 97.75 92 SER B CA 1
ATOM 2721 C C . SER B 1 92 ? -4.824 3.74 -11.242 1 97.75 92 SER B C 1
ATOM 2723 O O . SER B 1 92 ? -4.875 4.125 -10.07 1 97.75 92 SER B O 1
ATOM 2725 N N . ILE B 1 93 ? -4.379 4.477 -12.164 1 96.5 93 ILE B N 1
ATOM 2726 C CA . ILE B 1 93 ? -3.887 5.824 -11.906 1 96.5 93 ILE B CA 1
ATOM 2727 C C . ILE B 1 93 ? -5 6.672 -11.289 1 96.5 93 ILE B C 1
ATOM 2729 O O . ILE B 1 93 ? -4.758 7.457 -10.367 1 96.5 93 ILE B O 1
ATOM 2733 N N . LEU B 1 94 ? -6.184 6.457 -11.711 1 94.69 94 LEU B N 1
ATOM 2734 C CA . LEU B 1 94 ? -7.312 7.223 -11.203 1 94.69 94 LEU B CA 1
ATOM 2735 C C . LEU B 1 94 ? -7.969 6.512 -10.023 1 94.69 94 LEU B C 1
ATOM 2737 O O . LEU B 1 94 ? -8.375 7.156 -9.055 1 94.69 94 LEU B O 1
ATOM 2741 N N . GLY B 1 95 ? -8.055 5.305 -10.148 1 97.56 95 GLY B N 1
ATOM 2742 C CA . GLY B 1 95 ? -8.797 4.52 -9.18 1 97.56 95 GLY B CA 1
ATOM 2743 C C . GLY B 1 95 ? -8.102 4.414 -7.836 1 97.56 95 GLY B C 1
ATOM 2744 O O . GLY B 1 95 ? -8.75 4.48 -6.789 1 97.56 95 GLY B O 1
ATOM 2745 N N . ILE B 1 96 ? -6.781 4.215 -7.82 1 97.5 96 ILE B N 1
ATOM 2746 C CA . ILE B 1 96 ? -6.051 3.99 -6.578 1 97.5 96 ILE B CA 1
ATOM 2747 C C . ILE B 1 96 ? -6.137 5.234 -5.699 1 97.5 96 ILE B C 1
ATOM 2749 O O . ILE B 1 96 ? -6.547 5.156 -4.539 1 97.5 96 ILE B O 1
ATOM 2753 N N . PRO B 1 97 ? -5.812 6.426 -6.211 1 95.12 97 PRO B N 1
ATOM 2754 C CA . PRO B 1 97 ? -5.973 7.613 -5.367 1 95.12 97 PRO B CA 1
ATOM 2755 C C . PRO B 1 97 ? -7.406 7.805 -4.883 1 95.12 97 PRO B C 1
ATOM 2757 O O . PRO B 1 97 ? -7.629 8.273 -3.764 1 95.12 97 PRO B O 1
ATOM 2760 N N . LEU B 1 98 ? -8.312 7.461 -5.676 1 94.31 98 LEU B N 1
ATOM 2761 C CA . LEU B 1 98 ? -9.719 7.613 -5.316 1 94.31 98 LEU B CA 1
ATOM 2762 C C . LEU B 1 98 ? -10.07 6.73 -4.121 1 94.31 98 LEU B C 1
ATOM 2764 O O . LEU B 1 98 ? -10.711 7.188 -3.176 1 94.31 98 LEU B O 1
ATOM 2768 N N . ILE B 1 99 ? -9.688 5.527 -4.172 1 95.88 99 ILE B N 1
ATOM 2769 C CA . ILE B 1 99 ? -10.023 4.617 -3.08 1 95.88 99 ILE B CA 1
ATOM 2770 C C . ILE B 1 99 ? -9.227 4.996 -1.832 1 95.88 99 ILE B C 1
ATOM 2772 O O . ILE B 1 99 ? -9.742 4.918 -0.714 1 95.88 99 ILE B O 1
ATOM 2776 N N . LEU B 1 100 ? -7.996 5.395 -2.057 1 92.38 100 LEU B N 1
ATOM 2777 C CA . LEU B 1 100 ? -7.18 5.824 -0.928 1 92.38 100 LEU B CA 1
ATOM 2778 C C . LEU B 1 100 ? -7.809 7.023 -0.229 1 92.38 100 LEU B C 1
ATOM 2780 O O . LEU B 1 100 ? -7.828 7.094 1.003 1 92.38 100 LEU B O 1
ATOM 2784 N N . LEU B 1 101 ? -8.297 7.926 -0.986 1 90.88 101 LEU B N 1
ATOM 2785 C CA . LEU B 1 101 ? -8.961 9.094 -0.431 1 90.88 101 LEU B CA 1
ATOM 2786 C C . LEU B 1 101 ? -10.211 8.695 0.35 1 90.88 101 LEU B C 1
ATOM 2788 O O . LEU B 1 101 ? -10.453 9.203 1.448 1 90.88 101 LEU B O 1
ATOM 2792 N N . THR B 1 102 ? -10.961 7.867 -0.223 1 90.81 102 THR B N 1
ATOM 2793 C CA . THR B 1 102 ? -12.18 7.398 0.43 1 90.81 102 THR B CA 1
ATOM 2794 C C . THR B 1 102 ? -11.852 6.719 1.756 1 90.81 102 THR B C 1
ATOM 2796 O O . THR B 1 102 ? -12.492 6.992 2.773 1 90.81 102 THR B O 1
ATOM 2799 N N . MET B 1 103 ? -10.836 5.922 1.737 1 90.81 103 MET B N 1
ATOM 2800 C CA . MET B 1 103 ? -10.453 5.203 2.947 1 90.81 103 MET B CA 1
ATOM 2801 C C . MET B 1 103 ? -9.898 6.16 3.996 1 90.81 103 MET B C 1
ATOM 2803 O O . MET B 1 103 ? -10.125 5.977 5.191 1 90.81 103 MET B O 1
ATOM 2807 N N . ALA B 1 104 ? -9.18 7.07 3.527 1 85.94 104 ALA B N 1
ATOM 2808 C CA . ALA B 1 104 ? -8.641 8.078 4.445 1 85.94 104 ALA B CA 1
ATOM 2809 C C . ALA B 1 104 ? -9.766 8.844 5.133 1 85.94 104 ALA B C 1
ATOM 2811 O O . ALA B 1 104 ? -9.711 9.086 6.344 1 85.94 104 ALA B O 1
ATOM 2812 N N . ASN B 1 105 ? -10.719 9.188 4.398 1 85 105 ASN B N 1
ATOM 2813 C CA . ASN B 1 105 ? -11.867 9.914 4.945 1 85 105 ASN B CA 1
ATOM 2814 C C . ASN B 1 105 ? -12.633 9.062 5.957 1 85 105 ASN B C 1
ATOM 2816 O O . ASN B 1 105 ? -13.016 9.547 7.02 1 85 105 ASN B O 1
ATOM 2820 N N . PHE B 1 106 ? -12.773 7.848 5.625 1 87.31 106 PHE B N 1
ATOM 2821 C CA . PHE B 1 106 ? -13.469 6.945 6.539 1 87.31 106 PHE B CA 1
ATOM 2822 C C . PHE B 1 106 ? -12.648 6.719 7.801 1 87.31 106 PHE B C 1
ATOM 2824 O O . PHE B 1 106 ? -13.203 6.594 8.898 1 87.31 106 PHE B O 1
ATOM 2831 N N . GLY B 1 107 ? -11.375 6.602 7.617 1 84.19 107 GLY B N 1
ATOM 2832 C CA . GLY B 1 107 ? -10.5 6.473 8.773 1 84.19 107 GLY B CA 1
ATOM 2833 C C . GLY B 1 107 ? -10.602 7.648 9.727 1 84.19 107 GLY B C 1
ATOM 2834 O O . GLY B 1 107 ? -10.641 7.461 10.945 1 84.19 107 GLY B O 1
ATOM 2835 N N . LYS B 1 108 ? -10.656 8.812 9.188 1 82.88 108 LYS B N 1
ATOM 2836 C CA . LYS B 1 108 ? -10.805 10.016 10.008 1 82.88 108 LYS B CA 1
ATOM 2837 C C . LYS B 1 108 ? -12.148 10.016 10.742 1 82.88 108 LYS B C 1
ATOM 2839 O O . LYS B 1 108 ? -12.219 10.43 11.898 1 82.88 108 LYS B O 1
ATOM 2844 N N . PHE B 1 109 ? -13.078 9.547 10.031 1 81.25 109 PHE B N 1
ATOM 2845 C CA . PHE B 1 109 ? -14.414 9.469 10.625 1 81.25 109 PHE B CA 1
ATOM 2846 C C . PHE B 1 109 ? -14.43 8.516 11.812 1 81.25 109 PHE B C 1
ATOM 2848 O O . PHE B 1 109 ? -15.039 8.805 12.836 1 81.25 109 PHE B O 1
ATOM 2855 N N . ILE B 1 110 ? -13.789 7.438 11.68 1 82.12 110 ILE B N 1
ATOM 2856 C CA . ILE B 1 110 ? -13.734 6.434 12.734 1 82.12 110 ILE B CA 1
ATOM 2857 C C . ILE B 1 110 ? -12.961 6.984 13.93 1 82.12 110 ILE B C 1
ATOM 2859 O O . ILE B 1 110 ? -13.375 6.805 15.078 1 82.12 110 ILE B O 1
ATOM 2863 N N . THR B 1 111 ? -11.93 7.617 13.664 1 81.12 111 THR B N 1
ATOM 2864 C CA . THR B 1 111 ? -11.117 8.203 14.727 1 81.12 111 THR B CA 1
ATOM 2865 C C . THR B 1 111 ? -11.891 9.273 15.484 1 81.12 111 THR B C 1
ATOM 2867 O O . THR B 1 111 ? -11.852 9.328 16.719 1 81.12 111 THR B O 1
ATOM 2870 N N . LYS B 1 112 ? -12.539 10.086 14.789 1 77.69 112 LYS B N 1
ATOM 2871 C CA . LYS B 1 112 ? -13.359 11.125 15.414 1 77.69 112 LYS B CA 1
ATOM 2872 C C . LYS B 1 112 ? -14.484 10.516 16.25 1 77.69 112 LYS B C 1
ATOM 2874 O O . LYS B 1 112 ? -14.797 11.008 17.328 1 77.69 112 LYS B O 1
ATOM 2879 N N . GLY B 1 113 ? -15.016 9.516 15.656 1 76.88 113 GLY B N 1
ATOM 2880 C CA . GLY B 1 113 ? -16.047 8.82 16.406 1 76.88 113 GLY B CA 1
ATOM 2881 C C . GLY B 1 113 ? -15.531 8.25 17.719 1 76.88 113 GLY B C 1
ATOM 2882 O O . GLY B 1 113 ? -16.219 8.336 18.75 1 76.88 113 GLY B O 1
ATOM 2883 N N . PHE B 1 114 ? -14.375 7.645 17.672 1 78.88 114 PHE B N 1
ATOM 2884 C CA . PHE B 1 114 ? -13.766 7.113 18.875 1 78.88 114 PHE B CA 1
ATOM 2885 C C . PHE B 1 114 ? -13.539 8.219 19.906 1 78.88 114 PHE B C 1
ATOM 2887 O O . PHE B 1 114 ? -13.891 8.062 21.078 1 78.88 114 PHE B O 1
ATOM 2894 N N . TRP B 1 115 ? -13.016 9.281 19.531 1 76.62 115 TRP B N 1
ATOM 2895 C CA . TRP B 1 115 ? -12.719 10.367 20.469 1 76.62 115 TRP B CA 1
ATOM 2896 C C . TRP B 1 115 ? -14 11.023 20.969 1 76.62 115 TRP B C 1
ATOM 2898 O O . TRP B 1 115 ? -14.055 11.516 22.094 1 76.62 115 TRP B O 1
ATOM 2908 N N . TYR B 1 116 ? -14.945 10.992 20.109 1 75.12 116 TYR B N 1
ATOM 2909 C CA . TYR B 1 116 ? -16.25 11.477 20.547 1 75.12 116 TYR B CA 1
ATOM 2910 C C . TYR B 1 116 ? -16.828 10.594 21.641 1 75.12 116 TYR B C 1
ATOM 2912 O O . TYR B 1 116 ? -17.359 11.094 22.641 1 75.12 116 TYR B O 1
ATOM 2920 N N . MET B 1 117 ? -16.734 9.312 21.422 1 78.19 117 MET B N 1
ATOM 2921 C CA . MET B 1 117 ? -17.203 8.367 22.438 1 78.19 117 MET B CA 1
ATOM 2922 C C . MET B 1 117 ? -16.422 8.531 23.734 1 78.19 117 MET B C 1
ATOM 2924 O O . MET B 1 117 ? -17 8.477 24.828 1 78.19 117 MET B O 1
ATOM 2928 N N . MET B 1 118 ? -15.18 8.75 23.656 1 78.06 118 MET B N 1
ATOM 2929 C CA . MET B 1 118 ? -14.352 8.953 24.844 1 78.06 118 MET B CA 1
ATOM 2930 C C . MET B 1 118 ? -14.711 10.266 25.531 1 78.06 118 MET B C 1
ATOM 2932 O O . MET B 1 118 ? -14.648 10.367 26.766 1 78.06 118 MET B O 1
ATOM 2936 N N . TYR B 1 119 ? -14.977 11.258 24.734 1 73.62 119 TYR B N 1
ATOM 2937 C CA . TYR B 1 119 ? -15.414 12.539 25.281 1 73.62 119 TYR B CA 1
ATOM 2938 C C . TYR B 1 119 ? -16.719 12.391 26.062 1 73.62 119 TYR B C 1
ATOM 2940 O O . TYR B 1 119 ? -16.875 12.992 27.125 1 73.62 119 TYR B O 1
ATOM 2948 N N . LEU B 1 120 ? -17.531 11.633 25.562 1 74.06 120 LEU B N 1
ATOM 2949 C CA . LEU B 1 120 ? -18.797 11.398 26.234 1 74.06 120 LEU B CA 1
ATOM 2950 C C . LEU B 1 120 ? -18.578 10.688 27.578 1 74.06 120 LEU B C 1
ATOM 2952 O O . LEU B 1 120 ? -19.359 10.867 28.516 1 74.06 120 LEU B O 1
ATOM 2956 N N . CYS B 1 121 ? -17.578 9.891 27.562 1 73.94 121 CYS B N 1
ATOM 2957 C CA . CYS B 1 121 ? -17.281 9.188 28.797 1 73.94 121 CYS B CA 1
ATOM 2958 C C . CYS B 1 121 ? -16.484 10.078 29.75 1 73.94 121 CYS B C 1
ATOM 2960 O O . CYS B 1 121 ? -16.031 9.625 30.797 1 73.94 121 CYS B O 1
ATOM 2962 N N . ARG B 1 122 ? -16.438 11.375 29.562 1 67.25 122 ARG B N 1
ATOM 2963 C CA . ARG B 1 122 ? -15.906 12.43 30.422 1 67.25 122 ARG B CA 1
ATOM 2964 C C . ARG B 1 122 ? -14.406 12.266 30.625 1 67.25 122 ARG B C 1
ATOM 2966 O O . ARG B 1 122 ? -13.906 12.445 31.75 1 67.25 122 ARG B O 1
ATOM 2973 N N . LEU B 1 123 ? -13.789 11.781 29.562 1 69.75 123 LEU B N 1
ATOM 2974 C CA . LEU B 1 123 ? -12.336 11.734 29.688 1 69.75 123 LEU B CA 1
ATOM 2975 C C . LEU B 1 123 ? -11.703 13.023 29.188 1 69.75 123 LEU B C 1
ATOM 2977 O O . LEU B 1 123 ? -12.008 13.484 28.078 1 69.75 123 LEU B O 1
ATOM 2981 N N . PRO B 1 124 ? -11.039 13.773 30 1 62.81 124 PRO B N 1
ATOM 2982 C CA . PRO B 1 124 ? -10.523 15.102 29.672 1 62.81 124 PRO B CA 1
ATOM 2983 C C . PRO B 1 124 ? -9.633 15.102 28.438 1 62.81 124 PRO B C 1
ATOM 2985 O O . PRO B 1 124 ? -9.602 16.094 27.703 1 62.81 124 PRO B O 1
ATOM 2988 N N . VAL B 1 125 ? -8.898 14.109 28.141 1 63.91 125 VAL B N 1
ATOM 2989 C CA . VAL B 1 125 ? -7.922 14.062 27.062 1 63.91 125 VAL B CA 1
ATOM 2990 C C . VAL B 1 125 ? -8.648 14.094 25.719 1 63.91 125 VAL B C 1
ATOM 2992 O O . VAL B 1 125 ? -8.102 14.578 24.719 1 63.91 125 VAL B O 1
ATOM 2995 N N . ALA B 1 126 ? -9.875 13.797 25.75 1 61.72 126 ALA B N 1
ATOM 2996 C CA . ALA B 1 126 ? -10.664 13.594 24.547 1 61.72 126 ALA B CA 1
ATOM 2997 C C . ALA B 1 126 ? -10.945 14.914 23.844 1 61.72 126 ALA B C 1
ATOM 2999 O O . ALA B 1 126 ? -11.008 14.977 22.609 1 61.72 126 ALA B O 1
ATOM 3000 N N . ARG B 1 127 ? -11.031 15.906 24.625 1 58.75 127 ARG B N 1
ATOM 3001 C CA . ARG B 1 127 ? -11.398 17.188 24.047 1 58.75 127 ARG B CA 1
ATOM 3002 C C . ARG B 1 127 ? -10.281 17.719 23.141 1 58.75 127 ARG B C 1
ATOM 3004 O O . ARG B 1 127 ? -10.547 18.234 22.062 1 58.75 127 ARG B O 1
ATOM 3011 N N . SER B 1 128 ? -9.086 17.594 23.594 1 61.38 128 SER B N 1
ATOM 3012 C CA . SER B 1 128 ? -7.945 18.125 22.859 1 61.38 128 SER B CA 1
ATOM 3013 C C . SER B 1 128 ? -7.656 17.297 21.609 1 61.38 128 SER B C 1
ATOM 3015 O O . SER B 1 128 ? -7.266 17.844 20.578 1 61.38 128 SER B O 1
ATOM 3017 N N . LYS B 1 129 ? -7.992 16.094 21.719 1 61.62 129 LYS B N 1
ATOM 3018 C CA . LYS B 1 129 ? -7.617 15.203 20.625 1 61.62 129 LYS B CA 1
ATOM 3019 C C . LYS B 1 129 ? -8.68 15.203 19.531 1 61.62 129 LYS B C 1
ATOM 3021 O O . LYS B 1 129 ? -8.391 14.891 18.375 1 61.62 129 LYS B O 1
ATOM 3026 N N . LEU B 1 130 ? -9.836 15.531 19.969 1 57.56 130 LEU B N 1
ATOM 3027 C CA . LEU B 1 130 ? -10.922 15.68 19 1 57.56 130 LEU B CA 1
ATOM 3028 C C . LEU B 1 130 ? -10.586 16.766 17.969 1 57.56 130 LEU B C 1
ATOM 3030 O O . LEU B 1 130 ? -10.969 16.656 16.812 1 57.56 130 LEU B O 1
ATOM 3034 N N . SER B 1 131 ? -9.711 17.719 18.438 1 54.03 131 SER B N 1
ATOM 3035 C CA . SER B 1 131 ? -9.406 18.844 17.562 1 54.03 131 SER B CA 1
ATOM 3036 C C . SER B 1 131 ? -8.18 18.562 16.703 1 54.03 131 SER B C 1
ATOM 3038 O O . SER B 1 131 ? -8.031 19.141 15.625 1 54.03 131 SER B O 1
ATOM 3040 N N . THR B 1 132 ? -7.254 17.75 17.125 1 54.53 132 THR B N 1
ATOM 3041 C CA . THR B 1 132 ? -5.973 17.672 16.438 1 54.53 132 THR B CA 1
ATOM 3042 C C . THR B 1 132 ? -5.902 16.422 15.57 1 54.53 132 THR B C 1
ATOM 3044 O O . THR B 1 132 ? -4.902 16.172 14.891 1 54.53 132 THR B O 1
ATOM 3047 N N . ASP B 1 133 ? -7.074 15.844 15.117 1 60.25 133 ASP B N 1
ATOM 3048 C CA . ASP B 1 133 ? -7.016 14.625 14.312 1 60.25 133 ASP B CA 1
ATOM 3049 C C . ASP B 1 133 ? -5.996 13.641 14.883 1 60.25 133 ASP B C 1
ATOM 3051 O O . ASP B 1 133 ? -5.18 13.078 14.141 1 60.25 133 ASP B O 1
ATOM 3055 N N . GLY B 1 134 ? -5.938 13.461 16.109 1 65.44 134 GLY B N 1
ATOM 3056 C CA . GLY B 1 134 ? -4.992 12.586 16.781 1 65.44 134 GLY B CA 1
ATOM 3057 C C . GLY B 1 134 ? -5.234 11.109 16.5 1 65.44 134 GLY B C 1
ATOM 3058 O O . GLY B 1 134 ? -6.367 10.703 16.25 1 65.44 134 GLY B O 1
ATOM 3059 N N . ASN B 1 135 ? -4.16 10.359 16.391 1 75.88 135 ASN B N 1
ATOM 3060 C CA . ASN B 1 135 ? -4.238 8.914 16.188 1 75.88 135 ASN B CA 1
ATOM 3061 C C . ASN B 1 135 ? -4.879 8.211 17.375 1 75.88 135 ASN B C 1
ATOM 3063 O O . ASN B 1 135 ? -4.801 8.695 18.5 1 75.88 135 ASN B O 1
ATOM 3067 N N . MET B 1 136 ? -5.691 7.246 17.125 1 82.06 136 MET B N 1
ATOM 3068 C CA . MET B 1 136 ? -6.215 6.375 18.172 1 82.06 136 MET B CA 1
ATOM 3069 C C . MET B 1 136 ? -5.082 5.691 18.922 1 82.06 136 MET B C 1
ATOM 3071 O O . MET B 1 136 ? -4.051 5.363 18.344 1 82.06 136 MET B O 1
ATOM 3075 N N . PRO B 1 137 ? -5.305 5.496 20.188 1 86.25 137 PRO B N 1
ATOM 3076 C CA . PRO B 1 137 ? -4.273 4.805 20.969 1 86.25 137 PRO B CA 1
ATOM 3077 C C . PRO B 1 137 ? -4.074 3.355 20.516 1 86.25 137 PRO B C 1
ATOM 3079 O O . PRO B 1 137 ? -5.016 2.719 20.047 1 86.25 137 PRO B O 1
ATOM 3082 N N . LEU B 1 138 ? -2.896 2.871 20.656 1 90.94 138 LEU B N 1
ATOM 3083 C CA . LEU B 1 138 ? -2.471 1.563 20.172 1 90.94 138 LEU B CA 1
ATOM 3084 C C . LEU B 1 138 ? -3.324 0.455 20.766 1 90.94 138 LEU B C 1
ATOM 3086 O O . LEU B 1 138 ? -3.783 -0.44 20.062 1 90.94 138 LEU B O 1
ATOM 3090 N N . PRO B 1 139 ? -3.639 0.487 22.078 1 90.88 139 PRO B N 1
ATOM 3091 C CA . PRO B 1 139 ? -4.434 -0.602 22.656 1 90.88 139 PRO B CA 1
ATOM 3092 C C . PRO B 1 139 ? -5.828 -0.697 22.047 1 90.88 139 PRO B C 1
ATOM 3094 O O . PRO B 1 139 ? -6.375 -1.796 21.906 1 90.88 139 PRO B O 1
ATOM 3097 N N . VAL B 1 140 ? -6.406 0.423 21.719 1 90.44 140 VAL B N 1
ATOM 3098 C CA . VAL B 1 140 ? -7.727 0.434 21.094 1 90.44 140 VAL B CA 1
ATOM 3099 C C . VAL B 1 140 ? -7.652 -0.195 19.703 1 90.44 140 VAL B C 1
ATOM 3101 O O . VAL B 1 140 ? -8.523 -0.983 19.328 1 90.44 140 VAL B O 1
ATOM 3104 N N . ILE B 1 141 ? -6.605 0.155 18.953 1 93.5 141 ILE B N 1
ATOM 3105 C CA . ILE B 1 141 ? -6.414 -0.405 17.609 1 93.5 141 ILE B CA 1
ATOM 3106 C C . ILE B 1 141 ? -6.25 -1.92 17.703 1 93.5 141 ILE B C 1
ATOM 3108 O O . ILE B 1 141 ? -6.848 -2.666 16.938 1 93.5 141 ILE B O 1
ATOM 3112 N N . LEU B 1 142 ? -5.484 -2.344 18.672 1 94.38 142 LEU B N 1
ATOM 3113 C CA . LEU B 1 142 ? -5.246 -3.771 18.844 1 94.38 142 LEU B CA 1
ATOM 3114 C C . LEU B 1 142 ? -6.535 -4.496 19.234 1 94.38 142 LEU B C 1
ATOM 3116 O O . LEU B 1 142 ? -6.781 -5.613 18.781 1 94.38 142 LEU B O 1
ATOM 3120 N N . LEU B 1 143 ? -7.344 -3.846 20.062 1 93.62 143 LEU B N 1
ATOM 3121 C CA . LEU B 1 143 ? -8.633 -4.426 20.438 1 93.62 143 LEU B CA 1
ATOM 3122 C C . LEU B 1 143 ? -9.562 -4.52 19.234 1 93.62 143 LEU B C 1
ATOM 3124 O O . LEU B 1 143 ? -10.25 -5.523 19.047 1 93.62 143 LEU B O 1
ATOM 3128 N N . LEU B 1 144 ? -9.578 -3.463 18.484 1 93.75 144 LEU B N 1
ATOM 3129 C CA . LEU B 1 144 ? -10.391 -3.471 17.281 1 93.75 144 LEU B CA 1
ATOM 3130 C C . LEU B 1 144 ? -9.93 -4.562 16.312 1 93.75 144 LEU B C 1
ATOM 3132 O O . LEU B 1 144 ? -10.758 -5.199 15.648 1 93.75 144 LEU B O 1
ATOM 3136 N N . PHE B 1 145 ? -8.633 -4.793 16.203 1 95.38 145 PHE B N 1
ATOM 3137 C CA . PHE B 1 145 ? -8.094 -5.871 15.383 1 95.38 145 PHE B CA 1
ATOM 3138 C C . PHE B 1 145 ? -8.57 -7.227 15.891 1 95.38 145 PHE B C 1
ATOM 3140 O O . PHE B 1 145 ? -8.984 -8.078 15.109 1 95.38 145 PHE B O 1
ATOM 3147 N N . ALA B 1 146 ? -8.445 -7.398 17.219 1 94.75 146 ALA B N 1
ATOM 3148 C CA . ALA B 1 146 ? -8.883 -8.656 17.812 1 94.75 146 ALA B CA 1
ATOM 3149 C C . ALA B 1 146 ? -10.352 -8.93 17.5 1 94.75 146 ALA B C 1
ATOM 3151 O O . ALA B 1 146 ? -10.719 -10.047 17.125 1 94.75 146 ALA B O 1
ATOM 3152 N N . GLY B 1 147 ? -11.188 -7.922 17.672 1 95 147 GLY B N 1
ATOM 3153 C CA . GLY B 1 147 ? -12.586 -8.055 17.312 1 95 147 GLY B CA 1
ATOM 3154 C C . GLY B 1 147 ? -12.805 -8.344 15.836 1 95 147 GLY B C 1
ATOM 3155 O O . GLY B 1 147 ? -13.648 -9.172 15.477 1 95 147 GLY B O 1
ATOM 3156 N N . THR B 1 148 ? -12.062 -7.688 15.016 1 95 148 THR B N 1
ATOM 3157 C CA . THR B 1 148 ? -12.18 -7.883 13.578 1 95 148 THR B CA 1
ATOM 3158 C C . THR B 1 148 ? -11.781 -9.305 13.188 1 95 148 THR B C 1
ATOM 3160 O O . THR B 1 148 ? -12.453 -9.938 12.367 1 95 148 THR B O 1
ATOM 3163 N N . PHE B 1 149 ? -10.672 -9.805 13.766 1 93.56 149 PHE B N 1
ATOM 3164 C CA . PHE B 1 149 ? -10.219 -11.164 13.461 1 93.56 149 PHE B CA 1
ATOM 3165 C C . PHE B 1 149 ? -11.25 -12.188 13.914 1 93.56 149 PHE B C 1
ATOM 3167 O O . PHE B 1 149 ? -11.492 -13.172 13.219 1 93.56 149 PHE B O 1
ATOM 3174 N N . TYR B 1 150 ? -11.797 -11.961 15.086 1 91.25 150 TYR B N 1
ATOM 3175 C CA . TYR B 1 150 ? -12.828 -12.852 15.586 1 91.25 150 TYR B CA 1
ATOM 3176 C C . TYR B 1 150 ? -14.047 -12.852 14.672 1 91.25 150 TYR B C 1
ATOM 3178 O O . TYR B 1 150 ? -14.547 -13.906 14.289 1 91.25 150 TYR B O 1
ATOM 3186 N N . PHE B 1 151 ? -14.469 -11.664 14.281 1 91 151 PHE B N 1
ATOM 3187 C CA . PHE B 1 151 ? -15.602 -11.516 13.375 1 91 151 PHE B CA 1
ATOM 3188 C C . PHE B 1 151 ? -15.305 -12.156 12.023 1 91 151 PHE B C 1
ATOM 3190 O O . PHE B 1 151 ? -16.156 -12.844 11.461 1 91 151 PHE B O 1
ATOM 3197 N N . GLY B 1 152 ? -14.148 -11.961 11.539 1 90.06 152 GLY B N 1
ATOM 3198 C CA . GLY B 1 152 ? -13.75 -12.523 10.258 1 90.06 152 GLY B CA 1
ATOM 3199 C C . GLY B 1 152 ? -13.703 -14.039 10.266 1 90.06 152 GLY B C 1
ATOM 3200 O O . GLY B 1 152 ? -14.07 -14.68 9.281 1 90.06 152 GLY B O 1
ATOM 3201 N N . SER B 1 153 ? -13.242 -14.602 11.352 1 88.56 153 SER B N 1
ATOM 3202 C CA . SER B 1 153 ? -13.133 -16.047 11.445 1 88.56 153 SER B CA 1
ATOM 3203 C C . SER B 1 153 ? -14.508 -16.719 11.391 1 88.56 153 SER B C 1
ATOM 3205 O O . SER B 1 153 ? -14.641 -17.844 10.898 1 88.56 153 SER B O 1
ATOM 3207 N N . LYS B 1 154 ? -15.555 -16.016 11.719 1 86.56 154 LYS B N 1
ATOM 3208 C CA . LYS B 1 154 ? -16.891 -16.594 11.773 1 86.56 154 LYS B CA 1
ATOM 3209 C C . LYS B 1 154 ? -17.656 -16.312 10.484 1 86.56 154 LYS B C 1
ATOM 3211 O O . LYS B 1 154 ? -18.406 -17.172 10 1 86.56 154 LYS B O 1
ATOM 3216 N N . PHE B 1 155 ? -17.328 -15.148 9.836 1 86.06 155 PHE B N 1
ATOM 3217 C CA . PHE B 1 155 ? -18.281 -14.734 8.805 1 86.06 155 PHE B CA 1
ATOM 3218 C C . PHE B 1 155 ? -17.578 -14.656 7.445 1 86.06 155 PHE B C 1
ATOM 3220 O O . PHE B 1 155 ? -18.25 -14.555 6.41 1 86.06 155 PHE B O 1
ATOM 3227 N N . VAL B 1 156 ? -16.281 -14.656 7.508 1 85.56 156 VAL B N 1
ATOM 3228 C CA . VAL B 1 156 ? -15.57 -14.492 6.238 1 85.56 156 VAL B CA 1
ATOM 3229 C C . VAL B 1 156 ? -15.109 -15.859 5.727 1 85.56 156 VAL B C 1
ATOM 3231 O O . VAL B 1 156 ? -14.477 -16.625 6.461 1 85.56 156 VAL B O 1
ATOM 3234 N N . HIS B 1 157 ? -15.492 -16.078 4.52 1 83.12 157 HIS B N 1
ATOM 3235 C CA . HIS B 1 157 ? -15.133 -17.344 3.893 1 83.12 157 HIS B CA 1
ATOM 3236 C C . HIS B 1 157 ? -13.984 -17.156 2.902 1 83.12 157 HIS B C 1
ATOM 3238 O O . HIS B 1 157 ? -14.023 -16.266 2.064 1 83.12 157 HIS B O 1
ATOM 3244 N N . HIS B 1 158 ? -12.984 -17.938 3.109 1 84.5 158 HIS B N 1
ATOM 3245 C CA . HIS B 1 158 ? -11.828 -17.953 2.217 1 84.5 158 HIS B CA 1
ATOM 3246 C C . HIS B 1 158 ? -11.43 -19.375 1.855 1 84.5 158 HIS B C 1
ATOM 3248 O O . HIS B 1 158 ? -11.953 -20.328 2.428 1 84.5 158 HIS B O 1
ATOM 3254 N N . THR B 1 159 ? -10.578 -19.5 0.862 1 81 159 THR B N 1
ATOM 3255 C CA . THR B 1 159 ? -10.234 -20.812 0.321 1 81 159 THR B CA 1
ATOM 3256 C C . THR B 1 159 ? -9.25 -21.531 1.232 1 81 159 THR B C 1
ATOM 3258 O O . THR B 1 159 ? -8.906 -22.688 0.997 1 81 159 THR B O 1
ATOM 3261 N N . GLY B 1 160 ? -8.82 -20.906 2.271 1 71.06 160 GLY B N 1
ATOM 3262 C CA . GLY B 1 160 ? -7.926 -21.578 3.201 1 71.06 160 GLY B CA 1
ATOM 3263 C C . GLY B 1 160 ? -8.602 -22.703 3.967 1 71.06 160 GLY B C 1
ATOM 3264 O O . GLY B 1 160 ? -9.828 -22.75 4.062 1 71.06 160 GLY B O 1
ATOM 3265 N N . VAL B 1 161 ? -7.836 -23.719 4.324 1 67.56 161 VAL B N 1
ATOM 3266 C CA . VAL B 1 161 ? -8.359 -24.984 4.824 1 67.56 161 VAL B CA 1
ATOM 3267 C C . VAL B 1 161 ? -8.602 -24.891 6.328 1 67.56 161 VAL B C 1
ATOM 3269 O O . VAL B 1 161 ? -9.625 -25.344 6.832 1 67.56 161 VAL B O 1
ATOM 3272 N N . ARG B 1 162 ? -7.547 -24.547 7.043 1 65.75 162 ARG B N 1
ATOM 3273 C CA . ARG B 1 162 ? -7.582 -24.703 8.492 1 65.75 162 ARG B CA 1
ATOM 3274 C C . ARG B 1 162 ? -8.25 -23.5 9.156 1 65.75 162 ARG B C 1
ATOM 3276 O O . ARG B 1 162 ? -8.031 -22.359 8.742 1 65.75 162 ARG B O 1
ATOM 3283 N N . HIS B 1 163 ? -8.938 -23.969 10.172 1 65.38 163 HIS B N 1
ATOM 3284 C CA . HIS B 1 163 ? -9.703 -22.984 10.938 1 65.38 163 HIS B CA 1
ATOM 3285 C C . HIS B 1 163 ? -8.82 -22.266 11.945 1 65.38 163 HIS B C 1
ATOM 3287 O O . HIS B 1 163 ? -7.852 -22.844 12.453 1 65.38 163 HIS B O 1
ATOM 3293 N N . SER B 1 164 ? -8.523 -20.906 12.047 1 77 164 SER B N 1
ATOM 3294 C CA . SER B 1 164 ? -7.957 -20 13.031 1 77 164 SER B CA 1
ATOM 3295 C C . SER B 1 164 ? -6.746 -19.25 12.469 1 77 164 SER B C 1
ATOM 3297 O O . SER B 1 164 ? -6.891 -18.203 11.852 1 77 164 SER B O 1
ATOM 3299 N N . VAL B 1 165 ? -5.562 -20.25 12.25 1 81.56 165 VAL B N 1
ATOM 3300 C CA . VAL B 1 165 ? -4.348 -19.562 11.82 1 81.56 165 VAL B CA 1
ATOM 3301 C C . VAL B 1 165 ? -4.523 -19.031 10.398 1 81.56 165 VAL B C 1
ATOM 3303 O O . VAL B 1 165 ? -4.082 -17.922 10.078 1 81.56 165 VAL B O 1
ATOM 3306 N N . ASP B 1 166 ? -5.281 -19.766 9.648 1 87.94 166 ASP B N 1
ATOM 3307 C CA . ASP B 1 166 ? -5.496 -19.391 8.258 1 87.94 166 ASP B CA 1
ATOM 3308 C C . ASP B 1 166 ? -6.363 -18.141 8.156 1 87.94 166 ASP B C 1
ATOM 3310 O O . ASP B 1 166 ? -6.156 -17.297 7.27 1 87.94 166 ASP B O 1
ATOM 3314 N N . ASP B 1 167 ? -7.238 -18.078 9.133 1 90.25 167 ASP B N 1
ATOM 3315 C CA . ASP B 1 167 ? -8.133 -16.938 9.117 1 90.25 167 ASP B CA 1
ATOM 3316 C C . ASP B 1 167 ? -7.383 -15.648 9.438 1 90.25 167 ASP B C 1
ATOM 3318 O O . ASP B 1 167 ? -7.559 -14.633 8.758 1 90.25 167 ASP B O 1
ATOM 3322 N N . VAL B 1 168 ? -6.566 -15.742 10.438 1 92 168 VAL B N 1
ATOM 3323 C CA . VAL B 1 168 ? -5.805 -14.57 10.852 1 92 168 VAL B CA 1
ATOM 3324 C C . VAL B 1 168 ? -4.777 -14.219 9.781 1 92 168 VAL B C 1
ATOM 3326 O O . VAL B 1 168 ? -4.598 -13.039 9.445 1 92 168 VAL B O 1
ATOM 3329 N N . TYR B 1 169 ? -4.18 -15.258 9.258 1 93.88 169 TYR B N 1
ATOM 3330 C CA . TYR B 1 169 ? -3.184 -15.07 8.211 1 93.88 169 TYR B CA 1
ATOM 3331 C C . TYR B 1 169 ? -3.807 -14.43 6.973 1 93.88 169 TYR B C 1
ATOM 3333 O O . TYR B 1 169 ? -3.307 -13.422 6.473 1 93.88 169 TYR B O 1
ATOM 3341 N N . PHE B 1 170 ? -4.902 -14.961 6.57 1 95.19 170 PHE B N 1
ATOM 3342 C CA . PHE B 1 170 ? -5.602 -14.43 5.41 1 95.19 170 PHE B CA 1
ATOM 3343 C C . PHE B 1 170 ? -5.965 -12.961 5.625 1 95.19 170 PHE B C 1
ATOM 3345 O O . PHE B 1 170 ? -5.719 -12.125 4.754 1 95.19 170 PHE B O 1
ATOM 3352 N N . SER B 1 171 ? -6.527 -12.75 6.758 1 95.94 171 SER B N 1
ATOM 3353 C CA . SER B 1 171 ? -6.992 -11.398 7.047 1 95.94 171 SER B CA 1
ATOM 3354 C C . SER B 1 171 ? -5.828 -10.414 7.129 1 95.94 171 SER B C 1
ATOM 3356 O O . SER B 1 171 ? -5.871 -9.344 6.531 1 95.94 171 SER B O 1
ATOM 3358 N N . PHE B 1 172 ? -4.793 -10.805 7.777 1 96.31 172 PHE B N 1
ATOM 3359 C CA . PHE B 1 172 ? -3.66 -9.906 7.961 1 96.31 172 PHE B CA 1
ATOM 3360 C C . PHE B 1 172 ? -2.982 -9.609 6.625 1 96.31 172 PHE B C 1
ATOM 3362 O O . PHE B 1 172 ? -2.674 -8.453 6.324 1 96.31 172 PHE B O 1
ATOM 3369 N N . ILE B 1 173 ? -2.766 -10.602 5.852 1 97.31 173 ILE B N 1
ATOM 3370 C CA . ILE B 1 173 ? -2.107 -10.453 4.559 1 97.31 173 ILE B CA 1
ATOM 3371 C C . ILE B 1 173 ? -2.967 -9.594 3.637 1 97.31 173 ILE B C 1
ATOM 3373 O O . ILE B 1 173 ? -2.443 -8.781 2.869 1 97.31 173 ILE B O 1
ATOM 3377 N N . SER B 1 174 ? -4.242 -9.742 3.76 1 97.5 174 SER B N 1
ATOM 3378 C CA . SER B 1 174 ? -5.152 -8.945 2.947 1 97.5 174 SER B CA 1
ATOM 3379 C C . SER B 1 174 ? -5.23 -7.508 3.459 1 97.5 174 SER B C 1
ATOM 3381 O O . SER B 1 174 ? -5.227 -6.562 2.67 1 97.5 174 SER B O 1
ATOM 3383 N N . PHE B 1 175 ? -5.215 -7.359 4.781 1 97.88 175 PHE B N 1
ATOM 3384 C CA . PHE B 1 175 ? -5.332 -6.035 5.383 1 97.88 175 PHE B CA 1
ATOM 3385 C C . PHE B 1 175 ? -4.09 -5.199 5.102 1 97.88 175 PHE B C 1
ATOM 3387 O O . PHE B 1 175 ? -4.18 -3.98 4.941 1 97.88 175 PHE B O 1
ATOM 3394 N N . THR B 1 176 ? -2.99 -5.824 5.043 1 97.56 176 THR B N 1
ATOM 3395 C CA . THR B 1 176 ? -1.739 -5.121 4.777 1 97.56 176 THR B CA 1
ATOM 3396 C C . THR B 1 176 ? -1.531 -4.934 3.279 1 97.56 176 THR B C 1
ATOM 3398 O O . THR B 1 176 ? -0.513 -4.383 2.852 1 97.56 176 THR B O 1
ATOM 3401 N N . THR B 1 177 ? -2.404 -5.438 2.441 1 97.62 177 THR B N 1
ATOM 3402 C CA . THR B 1 177 ? -2.465 -5.336 0.988 1 97.62 177 THR B CA 1
ATOM 3403 C C . THR B 1 177 ? -1.27 -6.035 0.346 1 97.62 177 THR B C 1
ATOM 3405 O O . THR B 1 177 ? -0.811 -5.637 -0.726 1 97.62 177 THR B O 1
ATOM 3408 N N . VAL B 1 178 ? -0.629 -6.926 1.066 1 97.62 178 VAL B N 1
ATOM 3409 C CA . VAL B 1 178 ? 0.412 -7.77 0.486 1 97.62 178 VAL B CA 1
ATOM 3410 C C . VAL B 1 178 ? -0.204 -8.719 -0.535 1 97.62 178 VAL B C 1
ATOM 3412 O O . VAL B 1 178 ? 0.199 -8.742 -1.7 1 97.62 178 VAL B O 1
ATOM 3415 N N . GLY B 1 179 ? -1.209 -9.5 -0.185 1 96.88 179 GLY B N 1
ATOM 3416 C CA . GLY B 1 179 ? -2.025 -10.305 -1.078 1 96.88 179 GLY B CA 1
ATOM 3417 C C . GLY B 1 179 ? -1.225 -11.336 -1.854 1 96.88 179 GLY B C 1
ATOM 3418 O O . GLY B 1 179 ? -1.178 -11.297 -3.084 1 96.88 179 GLY B O 1
ATOM 3419 N N . PHE B 1 180 ? -0.778 -12.352 -1.225 1 96.38 180 PHE B N 1
ATOM 3420 C CA . PHE B 1 180 ? 0.031 -13.375 -1.874 1 96.38 180 PHE B CA 1
ATOM 3421 C C . PHE B 1 180 ? -0.791 -14.148 -2.902 1 96.38 180 PHE B C 1
ATOM 3423 O O . PHE B 1 180 ? -0.237 -14.727 -3.836 1 96.38 180 PHE B O 1
ATOM 3430 N N . GLY B 1 181 ? -2.061 -14.242 -2.697 1 95.38 181 GLY B N 1
ATOM 3431 C CA . GLY B 1 181 ? -2.92 -14.992 -3.6 1 95.38 181 GLY B CA 1
ATOM 3432 C C . GLY B 1 181 ? -3.002 -16.469 -3.26 1 95.38 181 GLY B C 1
ATOM 3433 O O . GLY B 1 181 ? -3.635 -17.25 -3.98 1 95.38 181 GLY B O 1
ATOM 3434 N N . ASP B 1 182 ? -2.328 -16.922 -2.18 1 92.88 182 ASP B N 1
ATOM 3435 C CA . ASP B 1 182 ? -2.398 -18.312 -1.748 1 92.88 182 ASP B CA 1
ATOM 3436 C C . ASP B 1 182 ? -3.746 -18.609 -1.1 1 92.88 182 ASP B C 1
ATOM 3438 O O . ASP B 1 182 ? -4.199 -19.766 -1.109 1 92.88 182 ASP B O 1
ATOM 3442 N N . THR B 1 183 ? -4.371 -17.656 -0.496 1 91.81 183 THR B N 1
ATOM 3443 C CA . THR B 1 183 ? -5.746 -17.719 -0.012 1 91.81 183 THR B CA 1
ATOM 3444 C C . THR B 1 183 ? -6.582 -16.594 -0.628 1 91.81 183 THR B C 1
ATOM 3446 O O . THR B 1 183 ? -6.156 -15.438 -0.666 1 91.81 183 THR B O 1
ATOM 3449 N N . LEU B 1 184 ? -7.746 -17.047 -1.099 1 93.56 184 LEU B N 1
ATOM 3450 C CA . LEU B 1 184 ? -8.586 -16.094 -1.821 1 93.56 184 LEU B CA 1
ATOM 3451 C C . LEU B 1 184 ? -9.961 -15.984 -1.175 1 93.56 184 LEU B C 1
ATOM 3453 O O . LEU B 1 184 ? -10.469 -16.953 -0.61 1 93.56 184 LEU B O 1
ATOM 3457 N N . PRO B 1 185 ? -10.531 -14.773 -1.261 1 93.19 185 PRO B N 1
ATOM 3458 C CA . PRO B 1 185 ? -11.93 -14.664 -0.825 1 93.19 185 PRO B CA 1
ATOM 3459 C C . PRO B 1 185 ? -12.883 -15.461 -1.711 1 93.19 185 PRO B C 1
ATOM 3461 O O . PRO B 1 185 ? -12.656 -15.578 -2.918 1 93.19 185 PRO B O 1
ATOM 3464 N N . VAL B 1 186 ? -13.898 -15.938 -1.12 1 90.81 186 VAL B N 1
ATOM 3465 C CA . VAL B 1 186 ? -14.945 -16.641 -1.862 1 90.81 186 VAL B CA 1
ATOM 3466 C C . VAL B 1 186 ? -16.016 -15.641 -2.299 1 90.81 186 VAL B C 1
ATOM 3468 O O . VAL B 1 186 ? -16.562 -14.898 -1.477 1 90.81 186 VAL B O 1
ATOM 3471 N N . THR B 1 187 ? -16.266 -15.578 -3.602 1 89.5 187 THR B N 1
ATOM 3472 C CA . THR B 1 187 ? -17.219 -14.633 -4.168 1 89.5 187 THR B CA 1
ATOM 3473 C C . THR B 1 187 ? -18.375 -15.359 -4.844 1 89.5 187 THR B C 1
ATOM 3475 O O . THR B 1 187 ? -18.656 -15.133 -6.023 1 89.5 187 THR B O 1
ATOM 3478 N N . ASP B 1 188 ? -19.156 -16.141 -4.148 1 90.5 188 ASP B N 1
ATOM 3479 C CA . ASP B 1 188 ? -20.203 -16.953 -4.742 1 90.5 188 ASP B CA 1
ATOM 3480 C C . ASP B 1 188 ? -21.531 -16.203 -4.777 1 90.5 188 ASP B C 1
ATOM 3482 O O . ASP B 1 188 ? -22.438 -16.562 -5.531 1 90.5 188 ASP B O 1
ATOM 3486 N N . SER B 1 189 ? -21.719 -15.156 -4 1 93.31 189 SER B N 1
ATOM 3487 C CA . SER B 1 189 ? -22.938 -14.359 -3.967 1 93.31 189 SER B CA 1
ATOM 3488 C C . SER B 1 189 ? -22.625 -12.875 -3.82 1 93.31 189 SER B C 1
ATOM 3490 O O . SER B 1 189 ? -21.531 -12.508 -3.387 1 93.31 189 SER B O 1
ATOM 3492 N N . ILE B 1 190 ? -23.594 -12.078 -4.25 1 94.06 190 ILE B N 1
ATOM 3493 C CA . ILE B 1 190 ? -23.438 -10.633 -4.18 1 94.06 190 ILE B CA 1
ATOM 3494 C C . ILE B 1 190 ? -23.312 -10.195 -2.723 1 94.06 190 ILE B C 1
ATOM 3496 O O . ILE B 1 190 ? -22.5 -9.312 -2.402 1 94.06 190 ILE B O 1
ATOM 3500 N N . GLY B 1 191 ? -24.078 -10.82 -1.871 1 93.06 191 GLY B N 1
ATOM 3501 C CA . GLY B 1 191 ? -24 -10.5 -0.455 1 93.06 191 GLY B CA 1
ATOM 3502 C C . GLY B 1 191 ? -22.641 -10.797 0.154 1 93.06 191 GLY B C 1
ATOM 3503 O O . GLY B 1 191 ? -22.109 -9.984 0.906 1 93.06 191 GLY B O 1
ATOM 3504 N N . ARG B 1 192 ? -22.109 -11.867 -0.17 1 93.12 192 ARG B N 1
ATOM 3505 C CA . ARG B 1 192 ? -20.812 -12.266 0.352 1 93.12 192 ARG B CA 1
ATOM 3506 C C . ARG B 1 192 ? -19.703 -11.367 -0.186 1 93.12 192 ARG B C 1
ATOM 3508 O O . ARG B 1 192 ? -18.766 -11.023 0.538 1 93.12 192 ARG B O 1
ATOM 3515 N N . LEU B 1 193 ? -19.844 -11 -1.459 1 94.88 193 LEU B N 1
ATOM 3516 C CA . LEU B 1 193 ? -18.875 -10.086 -2.039 1 94.88 193 LEU B CA 1
ATOM 3517 C C . LEU B 1 193 ? -18.891 -8.734 -1.329 1 94.88 193 LEU B C 1
ATOM 3519 O O . LEU B 1 193 ? -17.844 -8.203 -0.957 1 94.88 193 LEU B O 1
ATOM 3523 N N . CYS B 1 194 ? -20.062 -8.219 -1.179 1 94.38 194 CYS B N 1
ATOM 3524 C CA . CYS B 1 194 ? -20.203 -6.93 -0.516 1 94.38 194 CYS B CA 1
ATOM 3525 C C . CYS B 1 194 ? -19.641 -6.98 0.901 1 94.38 194 CYS B C 1
ATOM 3527 O O . CYS B 1 194 ? -18.938 -6.07 1.328 1 94.38 194 CYS B O 1
ATOM 3529 N N . PHE B 1 195 ? -19.969 -8.039 1.573 1 94.06 195 PHE B N 1
ATOM 3530 C CA . PHE B 1 195 ? -19.469 -8.211 2.93 1 94.06 195 PHE B CA 1
ATOM 3531 C C . PHE B 1 195 ? -17.953 -8.305 2.932 1 94.06 195 PHE B C 1
ATOM 3533 O O . PHE B 1 195 ? -17.281 -7.723 3.799 1 94.06 195 PHE B O 1
ATOM 3540 N N . MET B 1 196 ? -17.422 -9.008 2.041 1 95.44 196 MET B N 1
ATOM 3541 C CA . MET B 1 196 ? -15.969 -9.156 1.923 1 95.44 196 MET B CA 1
ATOM 3542 C C . MET B 1 196 ? -15.305 -7.812 1.639 1 95.44 196 MET B C 1
ATOM 3544 O O . MET B 1 196 ? -14.289 -7.473 2.25 1 95.44 196 MET B O 1
ATOM 3548 N N . LEU B 1 197 ? -15.867 -7.035 0.735 1 96.12 197 LEU B N 1
ATOM 3549 C CA . LEU B 1 197 ? -15.297 -5.734 0.394 1 96.12 197 LEU B CA 1
ATOM 3550 C C . LEU B 1 197 ? -15.32 -4.797 1.597 1 96.12 197 LEU B C 1
ATOM 3552 O O . LEU B 1 197 ? -14.367 -4.055 1.828 1 96.12 197 LEU B O 1
ATOM 3556 N N . LEU B 1 198 ? -16.344 -4.895 2.342 1 94.44 198 LEU B N 1
ATOM 3557 C CA . LEU B 1 198 ? -16.453 -4.078 3.547 1 94.44 198 LEU B CA 1
ATOM 3558 C C . LEU B 1 198 ? -15.445 -4.523 4.598 1 94.44 198 LEU B C 1
ATOM 3560 O O . LEU B 1 198 ? -14.82 -3.688 5.254 1 94.44 198 LEU B O 1
ATOM 3564 N N . TYR B 1 199 ? -15.312 -5.832 4.77 1 96 199 TYR B N 1
ATOM 3565 C CA . TYR B 1 199 ? -14.352 -6.395 5.711 1 96 199 TYR B CA 1
ATOM 3566 C C . TYR B 1 199 ? -12.938 -5.969 5.363 1 96 199 TYR B C 1
ATOM 3568 O O . TYR B 1 199 ? -12.172 -5.555 6.238 1 96 199 TYR B O 1
ATOM 3576 N N . LEU B 1 200 ? -12.648 -6.043 4.074 1 96.75 200 LEU B N 1
ATOM 3577 C CA . LEU B 1 200 ? -11.312 -5.668 3.615 1 96.75 200 LEU B CA 1
ATOM 3578 C C . LEU B 1 200 ? -11.078 -4.176 3.799 1 96.75 200 LEU B C 1
ATOM 3580 O O . LEU B 1 200 ? -9.992 -3.762 4.219 1 96.75 200 LEU B O 1
ATOM 3584 N N . THR B 1 201 ? -12.047 -3.377 3.494 1 96 201 THR B N 1
ATOM 3585 C CA . THR B 1 201 ? -11.938 -1.933 3.658 1 96 201 THR B CA 1
ATOM 3586 C C . THR B 1 201 ? -11.695 -1.572 5.121 1 96 201 THR B C 1
ATOM 3588 O O . THR B 1 201 ? -10.797 -0.788 5.434 1 96 201 THR B O 1
ATOM 3591 N N . TRP B 1 202 ? -12.438 -2.199 5.961 1 95.06 202 TRP B N 1
ATOM 3592 C CA . TRP B 1 202 ? -12.289 -2.008 7.398 1 95.06 202 TRP B CA 1
ATOM 3593 C C . TRP B 1 202 ? -10.898 -2.404 7.867 1 95.06 202 TRP B C 1
ATOM 3595 O O . TRP B 1 202 ? -10.242 -1.651 8.594 1 95.06 202 TRP B O 1
ATOM 3605 N N . GLY B 1 203 ? -10.492 -3.543 7.457 1 96.62 203 GLY B N 1
ATOM 3606 C CA . GLY B 1 203 ? -9.172 -4.02 7.836 1 96.62 203 GLY B CA 1
ATOM 3607 C C . GLY B 1 203 ? -8.047 -3.113 7.367 1 96.62 203 GLY B C 1
ATOM 3608 O O . GLY B 1 203 ? -7.09 -2.867 8.102 1 96.62 203 GLY B O 1
ATOM 3609 N N . ILE B 1 204 ? -8.141 -2.639 6.133 1 96.62 204 ILE B N 1
ATOM 3610 C CA . ILE B 1 204 ? -7.125 -1.753 5.574 1 96.62 204 ILE B CA 1
ATOM 3611 C C . ILE B 1 204 ? -7.082 -0.451 6.371 1 96.62 204 ILE B C 1
ATOM 3613 O O . ILE B 1 204 ? -6.004 0.059 6.684 1 96.62 204 ILE B O 1
ATOM 3617 N N . MET B 1 205 ? -8.219 0.067 6.707 1 93.94 205 MET B N 1
ATOM 3618 C CA . MET B 1 205 ? -8.281 1.283 7.516 1 93.94 205 MET B CA 1
ATOM 3619 C C . MET B 1 205 ? -7.613 1.073 8.867 1 93.94 205 MET B C 1
ATOM 3621 O O . MET B 1 205 ? -6.867 1.937 9.344 1 93.94 205 MET B O 1
ATOM 3625 N N . LEU B 1 206 ? -7.867 -0.036 9.453 1 94.19 206 LEU B N 1
ATOM 3626 C CA . LEU B 1 206 ? -7.281 -0.351 10.758 1 94.19 206 LEU B CA 1
ATOM 3627 C C . LEU B 1 206 ? -5.77 -0.497 10.648 1 94.19 206 LEU B C 1
ATOM 3629 O O . LEU B 1 206 ? -5.035 -0.045 11.531 1 94.19 206 LEU B O 1
ATOM 3633 N N . THR B 1 207 ? -5.375 -1.149 9.633 1 95.62 207 THR B N 1
ATOM 3634 C CA . THR B 1 207 ? -3.943 -1.344 9.43 1 95.62 207 THR B CA 1
ATOM 3635 C C . THR B 1 207 ? -3.244 -0.008 9.203 1 95.62 207 THR B C 1
ATOM 3637 O O . THR B 1 207 ? -2.133 0.21 9.688 1 95.62 207 THR B O 1
ATOM 3640 N N . THR B 1 208 ? -3.842 0.832 8.43 1 92.25 208 THR B N 1
ATOM 3641 C CA . THR B 1 208 ? -3.283 2.162 8.211 1 92.25 208 THR B CA 1
ATOM 3642 C C . THR B 1 208 ? -3.133 2.91 9.531 1 92.25 208 THR B C 1
ATOM 3644 O O . THR B 1 208 ? -2.115 3.562 9.773 1 92.25 208 THR B O 1
ATOM 3647 N N . ALA B 1 209 ? -4.133 2.822 10.352 1 89.94 209 ALA B N 1
ATOM 3648 C CA . ALA B 1 209 ? -4.066 3.439 11.672 1 89.94 209 ALA B CA 1
ATOM 3649 C C . ALA B 1 209 ? -2.941 2.83 12.508 1 89.94 209 ALA B C 1
ATOM 3651 O O . ALA B 1 209 ? -2.205 3.547 13.188 1 89.94 209 ALA B O 1
ATOM 3652 N N . LEU B 1 210 ? -2.861 1.575 12.477 1 93.19 210 LEU B N 1
ATOM 3653 C CA . LEU B 1 210 ? -1.813 0.872 13.211 1 93.19 210 LEU B CA 1
ATOM 3654 C C . LEU B 1 210 ? -0.432 1.336 12.758 1 93.19 210 LEU B C 1
ATOM 3656 O O . LEU B 1 210 ? 0.412 1.68 13.594 1 93.19 210 LEU B O 1
ATOM 3660 N N . PHE B 1 211 ? -0.213 1.354 11.469 1 92.81 211 PHE B N 1
ATOM 3661 C CA . PHE B 1 211 ? 1.093 1.729 10.938 1 92.81 211 PHE B CA 1
ATOM 3662 C C . PHE B 1 211 ? 1.384 3.201 11.203 1 92.81 211 PHE B C 1
ATOM 3664 O O . PHE B 1 211 ? 2.539 3.586 11.406 1 92.81 211 PHE B O 1
ATOM 3671 N N . GLY B 1 212 ? 0.312 4.008 11.227 1 88.12 212 GLY B N 1
ATOM 3672 C CA . GLY B 1 212 ? 0.494 5.395 11.617 1 88.12 212 GLY B CA 1
ATOM 3673 C C . GLY B 1 212 ? 1.052 5.555 13.023 1 88.12 212 GLY B C 1
ATOM 3674 O O . GLY B 1 212 ? 2 6.312 13.234 1 88.12 212 GLY B O 1
ATOM 3675 N N . VAL B 1 213 ? 0.521 4.832 13.898 1 89 213 VAL B N 1
ATOM 3676 C CA . VAL B 1 213 ? 0.948 4.898 15.289 1 89 213 VAL B CA 1
ATOM 3677 C C . VAL B 1 213 ? 2.346 4.301 15.43 1 89 213 VAL B C 1
ATOM 3679 O O . VAL B 1 213 ? 3.197 4.855 16.125 1 89 213 VAL B O 1
ATOM 3682 N N . LEU B 1 214 ? 2.611 3.24 14.797 1 91.25 214 LEU B N 1
ATOM 3683 C CA . LEU B 1 214 ? 3.916 2.594 14.883 1 91.25 214 LEU B CA 1
ATOM 3684 C C . LEU B 1 214 ? 5.004 3.48 14.289 1 91.25 214 LEU B C 1
ATOM 3686 O O . LEU B 1 214 ? 6.129 3.512 14.797 1 91.25 214 LEU B O 1
ATOM 3690 N N . ASN B 1 215 ? 4.66 4.117 13.234 1 88.69 215 ASN B N 1
ATOM 3691 C CA . ASN B 1 215 ? 5.609 5.051 12.633 1 88.69 215 ASN B CA 1
ATOM 3692 C C . ASN B 1 215 ? 5.973 6.176 13.602 1 88.69 215 ASN B C 1
ATOM 3694 O O . ASN B 1 215 ? 7.109 6.656 13.602 1 88.69 215 ASN B O 1
ATOM 3698 N N . GLN B 1 216 ? 5.031 6.59 14.344 1 85.44 216 GLN B N 1
ATOM 3699 C CA . GLN B 1 216 ? 5.312 7.613 15.344 1 85.44 216 GLN B CA 1
ATOM 3700 C C . GLN B 1 216 ? 6.301 7.105 16.391 1 85.44 216 GLN B C 1
ATOM 3702 O O . GLN B 1 216 ? 7.211 7.828 16.797 1 85.44 216 GLN B O 1
ATOM 3707 N N . TYR B 1 217 ? 6.113 5.938 16.75 1 85.44 217 TYR B N 1
ATOM 3708 C CA . TYR B 1 217 ? 7.02 5.332 17.719 1 85.44 217 TYR B CA 1
ATOM 3709 C C . TYR B 1 217 ? 8.414 5.164 17.125 1 85.44 217 TYR B C 1
ATOM 3711 O O . TYR B 1 217 ? 9.414 5.41 17.797 1 85.44 217 TYR B O 1
ATOM 3719 N N . LEU B 1 218 ? 8.469 4.766 15.906 1 84.88 218 LEU B N 1
ATOM 3720 C CA . LEU B 1 218 ? 9.75 4.566 15.234 1 84.88 218 LEU B CA 1
ATOM 3721 C C . LEU B 1 218 ? 10.492 5.887 15.086 1 84.88 218 LEU B C 1
ATOM 3723 O O . LEU B 1 218 ? 11.719 5.938 15.234 1 84.88 218 LEU B O 1
ATOM 3727 N N . ARG B 1 219 ? 9.734 6.898 14.797 1 83.06 219 ARG B N 1
ATOM 3728 C CA . ARG B 1 219 ? 10.344 8.219 14.664 1 83.06 219 ARG B CA 1
ATOM 3729 C C . ARG B 1 219 ? 10.898 8.703 16 1 83.06 219 ARG B C 1
ATOM 3731 O O . ARG B 1 219 ? 11.961 9.32 16.047 1 83.06 219 ARG B O 1
ATOM 3738 N N . LYS B 1 220 ? 10.227 8.453 16.984 1 77.75 220 LYS B N 1
ATOM 3739 C CA . LYS B 1 220 ? 10.695 8.828 18.328 1 77.75 220 LYS B CA 1
ATOM 3740 C C . LYS B 1 220 ? 11.992 8.102 18.672 1 77.75 220 LYS B C 1
ATOM 3742 O O . LYS B 1 220 ? 12.914 8.711 19.219 1 77.75 220 LYS B O 1
ATOM 3747 N N . VAL B 1 221 ? 12.055 6.914 18.328 1 72.38 221 VAL B N 1
ATOM 3748 C CA . VAL B 1 221 ? 13.242 6.125 18.609 1 72.38 221 VAL B CA 1
ATOM 3749 C C . VAL B 1 221 ? 14.398 6.59 17.719 1 72.38 221 VAL B C 1
ATOM 3751 O O . VAL B 1 221 ? 15.547 6.672 18.172 1 72.38 221 VAL B O 1
ATOM 3754 N N . HIS B 1 222 ? 14.062 6.832 16.438 1 66.25 222 HIS B N 1
ATOM 3755 C CA . HIS B 1 222 ? 15.062 7.285 15.484 1 66.25 222 HIS B CA 1
ATOM 3756 C C . HIS B 1 222 ? 15.609 8.656 15.867 1 66.25 222 HIS B C 1
ATOM 3758 O O . HIS B 1 222 ? 16.812 8.898 15.766 1 66.25 222 HIS B O 1
ATOM 3764 N N . TYR B 1 223 ? 14.695 9.5 16.234 1 58.22 223 TYR B N 1
ATOM 3765 C CA . TYR B 1 223 ? 15.125 10.828 16.625 1 58.22 223 TYR B CA 1
ATOM 3766 C C . TYR B 1 223 ? 15.852 10.789 17.969 1 58.22 223 TYR B C 1
ATOM 3768 O O . TYR B 1 223 ? 16.766 11.586 18.219 1 58.22 223 TYR B O 1
ATOM 3776 N N . LEU B 1 224 ? 15.344 9.914 18.734 1 49.31 224 LEU B N 1
ATOM 3777 C CA . LEU B 1 224 ? 16.062 9.742 20 1 49.31 224 LEU B CA 1
ATOM 3778 C C . LEU B 1 224 ? 17.5 9.289 19.766 1 49.31 224 LEU B C 1
ATOM 3780 O O . LEU B 1 224 ? 18.406 9.648 20.516 1 49.31 224 LEU B O 1
ATOM 3784 N N . GLY B 1 225 ? 17.594 8.539 18.656 1 45.59 225 GLY B N 1
ATOM 3785 C CA . GLY B 1 225 ? 18.953 8.219 18.281 1 45.59 225 GLY B CA 1
ATOM 3786 C C . GLY B 1 225 ? 19.75 9.43 17.812 1 45.59 225 GLY B C 1
ATOM 3787 O O . GLY B 1 225 ? 20.969 9.461 17.938 1 45.59 225 GLY B O 1
ATOM 3788 N N . ARG B 1 226 ? 19.031 10.406 17.156 1 51 226 ARG B N 1
ATOM 3789 C CA . ARG B 1 226 ? 19.656 11.648 16.719 1 51 226 ARG B CA 1
ATOM 3790 C C . ARG B 1 226 ? 20 12.531 17.922 1 51 226 ARG B C 1
ATOM 3792 O O . ARG B 1 226 ? 21.031 13.203 17.922 1 51 226 ARG B O 1
ATOM 3799 N N . ARG B 1 227 ? 18.938 12.797 18.797 1 46.31 227 ARG B N 1
ATOM 3800 C CA . ARG B 1 227 ? 19.203 13.641 19.953 1 46.31 227 ARG B CA 1
ATOM 3801 C C . ARG B 1 227 ? 20.406 13.117 20.75 1 46.31 227 ARG B C 1
ATOM 3803 O O . ARG B 1 227 ? 21.109 13.891 21.391 1 46.31 227 ARG B O 1
ATOM 3810 N N . PHE B 1 228 ? 20.578 11.844 20.609 1 39.34 228 PHE B N 1
ATOM 3811 C CA . PHE B 1 228 ? 21.766 11.414 21.344 1 39.34 228 PHE B CA 1
ATOM 3812 C C . PHE B 1 228 ? 23.047 11.906 20.656 1 39.34 228 PHE B C 1
ATOM 3814 O O . PHE B 1 228 ? 24.047 12.164 21.312 1 39.34 228 PHE B O 1
ATOM 3821 N N . THR B 1 229 ? 22.828 12.133 19.312 1 38.66 229 THR B N 1
ATOM 3822 C CA . THR B 1 229 ? 24.047 12.688 18.734 1 38.66 229 THR B CA 1
ATOM 3823 C C . THR B 1 229 ? 23.984 14.211 18.703 1 38.66 229 THR B C 1
ATOM 3825 O O . THR B 1 229 ? 25 14.883 18.844 1 38.66 229 THR B O 1
ATOM 3828 N N . GLY B 1 230 ? 22.766 14.875 18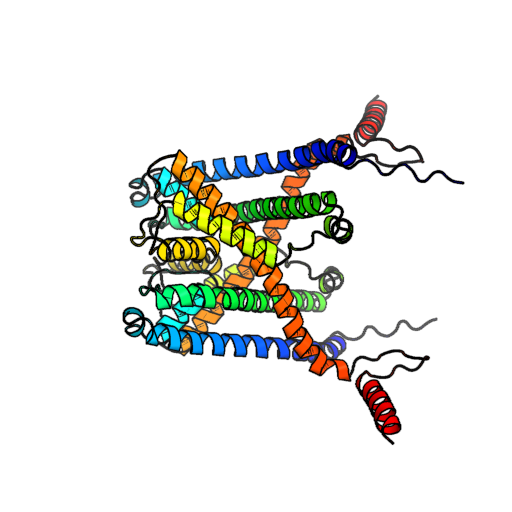.484 1 39.88 230 GLY B N 1
ATOM 3829 C CA . GLY B 1 230 ? 22.609 16.297 18.281 1 39.88 230 GLY B CA 1
ATOM 3830 C C . GLY B 1 230 ? 22.406 17.078 19.578 1 39.88 230 GLY B C 1
ATOM 3831 O O . GLY B 1 230 ? 22.281 18.297 19.562 1 39.88 230 GLY B O 1
ATOM 3832 N N . ALA B 1 231 ? 21.953 16.422 20.594 1 40.16 231 ALA B N 1
ATOM 3833 C CA . ALA B 1 231 ? 21.797 17.109 21.859 1 40.16 231 ALA B CA 1
ATOM 3834 C C . ALA B 1 231 ? 23.125 17.719 22.312 1 40.16 231 ALA B C 1
ATOM 3836 O O . ALA B 1 231 ? 23.156 18.531 23.25 1 40.16 231 ALA B O 1
ATOM 3837 N N . ARG B 1 232 ? 24.125 17.344 21.703 1 40.22 232 ARG B N 1
ATOM 3838 C CA . ARG B 1 232 ? 25.375 17.922 22.188 1 40.22 232 ARG B CA 1
ATOM 3839 C C . ARG B 1 232 ? 25.531 19.359 21.734 1 40.22 232 ARG B C 1
ATOM 3841 O O . ARG B 1 232 ? 26.078 20.188 22.469 1 40.22 232 ARG B O 1
ATOM 3848 N N . ASP B 1 233 ? 25.078 19.688 20.391 1 40.81 233 ASP B N 1
ATOM 3849 C CA . ASP B 1 233 ? 25.469 21 19.891 1 40.81 233 ASP B CA 1
ATOM 3850 C C . ASP B 1 233 ? 24.25 21.922 19.797 1 40.81 233 ASP B C 1
ATOM 3852 O O . ASP B 1 233 ? 24.281 22.938 19.094 1 40.81 233 ASP B O 1
ATOM 3856 N N . VAL B 1 234 ? 23.094 21.625 20.375 1 42.75 234 VAL B N 1
ATOM 3857 C CA . VAL B 1 234 ? 21.969 22.562 20.359 1 42.75 234 VAL B CA 1
ATOM 3858 C C . VAL B 1 234 ? 22.25 23.719 21.312 1 42.75 234 VAL B C 1
ATOM 3860 O O . VAL B 1 234 ? 22.547 23.5 22.484 1 42.75 234 VAL B O 1
ATOM 3863 N N . PRO B 1 235 ? 22.359 24.922 20.734 1 42.94 235 PRO B N 1
ATOM 3864 C CA . PRO B 1 235 ? 22.578 26.078 21.609 1 42.94 235 PRO B CA 1
ATOM 3865 C C . PRO B 1 235 ? 21.391 26.375 22.516 1 42.94 235 PRO B C 1
ATOM 3867 O O . PRO B 1 235 ? 20.234 26.328 22.062 1 42.94 235 PRO B O 1
ATOM 3870 N N . VAL B 1 236 ? 21.297 26.031 23.734 1 42.28 236 VAL B N 1
ATOM 3871 C CA . VAL B 1 236 ? 20.281 26.422 24.703 1 42.28 236 VAL B CA 1
ATOM 3872 C C . VAL B 1 236 ? 20.609 27.797 25.266 1 42.28 236 VAL B C 1
ATOM 3874 O O . VAL B 1 236 ? 21.734 28.047 25.688 1 42.28 236 VAL B O 1
ATOM 3877 N N . TRP B 1 237 ? 19.734 28.734 24.859 1 41.78 237 TRP B N 1
ATOM 3878 C CA . TRP B 1 237 ? 19.875 30.094 25.375 1 41.78 237 TRP B CA 1
ATOM 3879 C C . TRP B 1 237 ? 19.469 30.172 26.828 1 41.78 237 TRP B C 1
ATOM 3881 O O . TRP B 1 237 ? 18.344 29.844 27.188 1 41.78 237 TRP B O 1
ATOM 3891 N N . MET B 1 238 ? 20.234 29.812 27.719 1 39.84 238 MET B N 1
ATOM 3892 C CA . MET B 1 238 ? 19.984 30.078 29.125 1 39.84 238 MET B CA 1
ATOM 3893 C C . MET B 1 238 ? 20.766 31.281 29.609 1 39.84 238 MET B C 1
ATOM 3895 O O . MET B 1 238 ? 21.984 31.328 29.5 1 39.84 238 MET B O 1
ATOM 3899 N N . GLY B 1 239 ? 20.109 32.344 30.266 1 45.03 239 GLY B N 1
ATOM 3900 C CA . GLY B 1 239 ? 20.625 33.531 30.953 1 45.03 239 GLY B CA 1
ATOM 3901 C C . GLY B 1 239 ? 21.422 34.438 30.047 1 45.03 239 GLY B C 1
ATOM 3902 O O . GLY B 1 239 ? 22.422 35.031 30.484 1 45.03 239 GLY B O 1
ATOM 3903 N N . GLY B 1 240 ? 21.062 34.656 28.641 1 46.72 240 GLY B N 1
ATOM 3904 C CA . GLY B 1 240 ? 21.656 35.594 27.703 1 46.72 240 GLY B CA 1
ATOM 3905 C C . GLY B 1 240 ? 22.719 34.969 26.812 1 46.72 240 GLY B C 1
ATOM 3906 O O . GLY B 1 240 ? 23.188 35.625 25.875 1 46.72 240 GLY B O 1
ATOM 3907 N N . GLN B 1 241 ? 23.547 34.031 27.312 1 45.34 241 GLN B N 1
ATOM 3908 C CA . GLN B 1 241 ? 24.625 33.438 26.531 1 45.34 241 GLN B CA 1
ATOM 3909 C C . GLN B 1 241 ? 24.188 32.156 25.844 1 45.34 241 GLN B C 1
ATOM 3911 O O . GLN B 1 241 ? 23.328 31.422 26.359 1 45.34 241 GLN B O 1
ATOM 3916 N N . CYS B 1 242 ? 24.406 32.094 24.516 1 48.09 242 CYS B N 1
ATOM 3917 C CA . CYS B 1 242 ? 24.141 30.922 23.688 1 48.09 242 CYS B CA 1
ATOM 3918 C C . CYS B 1 242 ? 25.062 29.766 24.062 1 48.09 242 CYS B C 1
ATOM 3920 O O . CYS B 1 242 ? 26.281 29.875 23.906 1 48.09 242 CYS B O 1
ATOM 3922 N N . ILE B 1 243 ? 24.688 28.875 24.953 1 49.75 243 ILE B N 1
ATOM 3923 C CA . ILE B 1 243 ? 25.531 27.75 25.328 1 49.75 243 ILE B CA 1
ATOM 3924 C C . ILE B 1 243 ? 25.031 26.484 24.625 1 49.75 243 ILE B C 1
ATOM 3926 O O . ILE B 1 243 ? 23.844 26.359 24.328 1 49.75 243 ILE B O 1
ATOM 3930 N N . THR B 1 244 ? 25.906 25.75 24.016 1 50.56 244 THR B N 1
ATOM 3931 C CA . THR B 1 244 ? 25.578 24.5 23.344 1 50.56 244 THR B CA 1
ATOM 3932 C C . THR B 1 244 ? 25.156 23.422 24.344 1 50.56 244 THR B C 1
ATOM 3934 O O . THR B 1 244 ? 25.484 23.516 25.531 1 50.56 244 THR B O 1
ATOM 3937 N N . VAL B 1 245 ? 24.359 22.547 24.094 1 55.31 245 VAL B N 1
ATOM 3938 C CA . VAL B 1 245 ? 23.859 21.469 24.938 1 55.31 245 VAL B CA 1
ATOM 3939 C C . VAL B 1 245 ? 25.031 20.688 25.531 1 55.31 245 VAL B C 1
ATOM 3941 O O . VAL B 1 245 ? 24.969 20.266 26.688 1 55.31 245 VAL B O 1
ATOM 3944 N N . SER B 1 246 ? 26.125 20.531 24.875 1 52.69 246 SER B N 1
ATOM 3945 C CA . SER B 1 246 ? 27.312 19.875 25.406 1 52.69 246 SER B CA 1
ATOM 3946 C C . SER B 1 246 ? 27.906 20.688 26.562 1 52.69 246 SER B C 1
ATOM 3948 O O . SER B 1 246 ? 28.344 20.109 27.562 1 52.69 246 SER B O 1
ATOM 3950 N N . GLN B 1 247 ? 27.922 21.859 26.328 1 55.12 247 GLN B N 1
ATOM 3951 C CA . GLN B 1 247 ? 28.438 22.75 27.375 1 55.12 247 GLN B CA 1
ATOM 3952 C C . GLN B 1 247 ? 27.484 22.781 28.562 1 55.12 247 GLN B C 1
ATOM 3954 O O . GLN B 1 247 ? 27.938 22.797 29.719 1 55.12 247 GLN B O 1
ATOM 3959 N N . LEU B 1 248 ? 26.203 22.688 28.234 1 52.38 248 LEU B N 1
ATOM 3960 C CA . LEU B 1 248 ? 25.203 22.609 29.297 1 52.38 248 LEU B CA 1
ATOM 3961 C C . LEU B 1 248 ? 25.344 21.312 30.094 1 52.38 248 LEU B C 1
ATOM 3963 O O . LEU B 1 248 ? 25.312 21.328 31.328 1 52.38 248 LEU B O 1
ATOM 3967 N N . LEU B 1 249 ? 25.531 20.25 29.438 1 56.16 249 LEU B N 1
ATOM 3968 C CA . LEU B 1 249 ? 25.719 18.969 30.109 1 56.16 249 LEU B CA 1
ATOM 3969 C C . LEU B 1 249 ? 27.016 18.969 30.922 1 56.16 249 LEU B C 1
ATOM 3971 O O . LEU B 1 249 ? 27.062 18.422 32.031 1 56.16 249 LEU B O 1
ATOM 3975 N N . GLN B 1 250 ? 27.953 19.562 30.359 1 55.19 250 GLN B N 1
ATOM 3976 C CA . GLN B 1 250 ? 29.203 19.688 31.125 1 55.19 250 GLN B CA 1
ATOM 3977 C C . GLN B 1 250 ? 29 20.547 32.375 1 55.19 250 GLN B C 1
ATOM 3979 O O . GLN B 1 250 ? 29.531 20.234 33.438 1 55.19 250 GLN B O 1
ATOM 3984 N N . ILE B 1 251 ? 28.172 21.484 32.219 1 51.25 251 ILE B N 1
ATOM 3985 C CA . ILE B 1 251 ? 27.891 22.375 33.344 1 51.25 251 ILE B CA 1
ATOM 3986 C C . ILE B 1 251 ? 27.047 21.641 34.406 1 51.25 251 ILE B C 1
ATOM 3988 O O . ILE B 1 251 ? 27.328 21.719 35.594 1 51.25 251 ILE B O 1
ATOM 3992 N N . VAL B 1 252 ? 26.125 20.875 33.844 1 53.81 252 VAL B N 1
ATOM 3993 C CA . VAL B 1 252 ? 25.266 20.094 34.719 1 53.81 252 VAL B CA 1
ATOM 3994 C C . VAL B 1 252 ? 26.078 18.969 35.344 1 53.81 252 VAL B C 1
ATOM 3996 O O . VAL B 1 252 ? 25.984 18.719 36.562 1 53.81 252 VAL B O 1
ATOM 3999 N N . ALA B 1 253 ? 26.797 18.312 34.5 1 50.97 253 ALA B N 1
ATOM 4000 C CA . ALA B 1 253 ? 27.672 17.25 35.031 1 50.97 253 ALA B CA 1
ATOM 4001 C C . ALA B 1 253 ? 28.641 17.812 36.062 1 50.97 253 ALA B C 1
ATOM 4003 O O . ALA B 1 253 ? 28.844 17.203 37.125 1 50.97 253 ALA B O 1
ATOM 4004 N N . ASN B 1 254 ? 29.125 18.891 35.656 1 50.94 254 ASN B N 1
ATOM 4005 C CA . ASN B 1 254 ? 30.016 19.547 36.625 1 50.94 254 ASN B CA 1
ATOM 4006 C C . ASN B 1 254 ? 29.266 19.969 37.875 1 50.94 254 ASN B C 1
ATOM 4008 O O . ASN B 1 254 ? 29.812 19.891 38.969 1 50.94 254 ASN B O 1
ATOM 4012 N N . GLU B 1 255 ? 28.031 20.344 37.562 1 47.25 255 GLU B N 1
ATOM 4013 C CA . GLU B 1 255 ? 27.234 20.734 38.719 1 47.25 255 GLU B CA 1
ATOM 4014 C C . GLU B 1 255 ? 26.844 19.516 39.562 1 47.25 255 GLU B C 1
ATOM 4016 O O . GLU B 1 255 ? 26.859 19.578 40.781 1 47.25 255 GLU B O 1
ATOM 4021 N N . PHE B 1 256 ? 26.594 18.438 38.969 1 49 256 PHE B N 1
ATOM 4022 C CA . PHE B 1 256 ? 26.281 17.219 39.688 1 49 256 PHE B CA 1
AT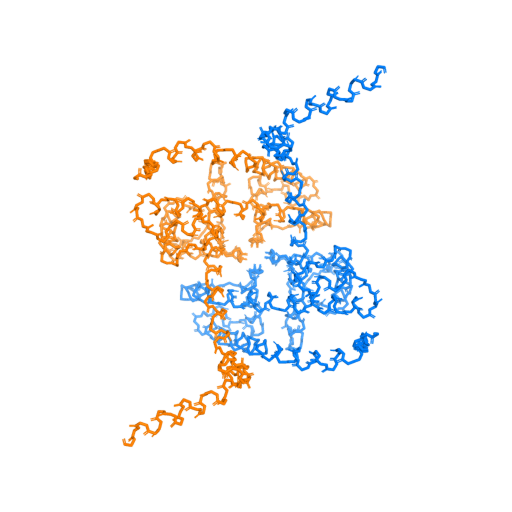OM 4023 C C . PHE B 1 256 ? 27.547 16.578 40.281 1 49 256 PHE B C 1
ATOM 4025 O O . PHE B 1 256 ? 27.516 15.992 41.344 1 49 256 PHE B O 1
ATOM 4032 N N . ASP B 1 257 ? 28.578 16.531 39.562 1 48.44 257 ASP B N 1
ATOM 4033 C CA . ASP B 1 257 ? 29.828 16.047 40.156 1 48.44 257 ASP B CA 1
ATOM 4034 C C . ASP B 1 257 ? 30.266 16.922 41.312 1 48.44 257 ASP B C 1
ATOM 4036 O O . ASP B 1 257 ? 30.859 16.438 42.281 1 48.44 257 ASP B O 1
ATOM 4040 N N . VAL B 1 258 ? 29.922 18.141 41.281 1 50.34 258 VAL B N 1
ATOM 4041 C CA . VAL B 1 258 ? 30.25 19.016 42.406 1 50.34 258 VAL B CA 1
ATOM 4042 C C . VAL B 1 258 ? 29.344 18.688 43.594 1 50.34 258 VAL B C 1
ATOM 4044 O O . VAL B 1 258 ? 29.703 18.922 44.75 1 50.34 258 VAL B O 1
ATOM 4047 N N . ARG B 1 259 ? 28.172 18.078 43.375 1 49.12 259 ARG B N 1
ATOM 4048 C CA . ARG B 1 259 ? 27.328 17.781 44.531 1 49.12 259 ARG B CA 1
ATOM 4049 C C . ARG B 1 259 ? 27.719 16.453 45.156 1 49.12 259 ARG B C 1
ATOM 4051 O O . ARG B 1 259 ? 27.344 16.172 46.312 1 49.12 259 ARG B O 1
ATOM 4058 N N . ALA B 1 260 ? 28.359 15.609 44.344 1 46.03 260 ALA B N 1
ATOM 4059 C CA . ALA B 1 260 ? 28.734 14.336 44.969 1 46.03 260 ALA B CA 1
ATOM 4060 C C . ALA B 1 260 ? 29.953 14.492 45.844 1 46.03 260 ALA B C 1
ATOM 4062 O O . ALA B 1 260 ? 30.438 13.516 46.438 1 46.03 260 ALA B O 1
ATOM 4063 N N . GLY B 1 261 ? 30.359 15.711 45.969 1 33.97 261 GLY B N 1
ATOM 4064 C CA . GLY B 1 261 ? 31.344 15.836 47.031 1 33.97 261 GLY B CA 1
ATOM 4065 C C . GLY B 1 261 ? 30.703 16.047 48.375 1 33.97 261 GLY B C 1
ATOM 4066 O O . GLY B 1 261 ? 29.578 16.531 48.5 1 33.97 261 GLY B O 1
#

Organism: Trichostrongylus colubriformis (NCBI:txid6319)